Protein AF-A0A1J1J7B5-F1 (afdb_monomer_lite)

Radius of gyration: 29.27 Å; chains: 1; bounding box: 79×54×88 Å

Secondary structure (DSSP, 8-state):
---HHHHHHHHHHHHHHHHH-HHHHHHHHHHHHHHHHSTTHHHHS-SPPGGGB-TTS-B-HHHHHHHHHTSPPHHHHHHHHTT--GGGS-HHHHHHHHHHHT-TTEEEEEE-GGGHHHHHHHTT--HHHHTTSPPPSEEEEEEE-SSTHHHHHHHHHTTS-EEEEEEEE-HHHHHHHHHH-B-GGG----TTSSSEEEESSHHHHHTTS--EE--TT-TT-SEEEEEEEEEEE--TTT-EEETTEEEES-EEEEEEEEE----SS---EEEEEE--SB---SSSEEEEEEEEPPSSSEEEEEEEEEE--TTT-SEEEEEEESSBS-SSSSEE--SS----TTS-B--SB-TTS-EEEEEEEETT--PEEPPTTEEEEEETTSS--EEEEEEEESSPPPTT--B--EEEEEEESSPPSEEEEEEEEEE--EE-TTSEEEEEEEEE--SS--BEEEEEEEE--TTEEEEEEEEEEE-TTSPEEEEEEEEE-TTS--S-EE-S----B-TT-EEEEEEEEE---SS-EEBSSSTTSB--EEEEEEEEESSPPPS--EEEE--TTT--TTT-STT---S--HHHHH--

Foldseek 3Di:
DPDPVVLVVLLLVLLVLCVVAVQQLQLLLFLQLLCLPDPCVVVQNPPDPPVQQDPVRDGNSVVVNVLSVQQAFSVVSNVVSVPDDPVPRDPSNSVVSSCSSVPQFKTKHWDDQVCVVVVLVQLVDDPVVVVVAAGAPTKIFIDGDCDDPVVVVVVVCVPFDKGKFKAWAESNNVSRCSVPNDAQVVQQDDPVGGFGKTFSGVVVNQVRFAWDATPCSGPLHGTWTKMFIKMDTPDPVAWDDDDGMIGGHGIGTRIMGIHDDDDPDFPKDKDDDWDPQAFFAFFFFKKKAKDFDAQPAKKWFFKKFWDDACVFFQKKWKKQWLAAQDPDRMAGQPFADDDPVPGDHGHRYHPPTDIATDWMDHHCDGMDGHPPLETAMAHHPDSRGMMMMMTTGRGGDDPPHTTTTDIITIMGRDDGQKYKAKAKEWEWEKDAAQDKFKFKFKDFDADQFKKWWFKKFWAKADFFQKKWKWKWDADPVRATDTDTQDMDGNPPTGTIDTTPDRDIDGGGIMMMMITTGGHNDNHMATDDRHSSHMITIMMTMIITGNDDPDPNRYTYDHTPPVDDQPPDVVVNHPPDPVVVNRHD

Organism: NCBI:txid568069

Sequence (584 aa):
MINKQNIRSMLENIVEIVNKDPIGADVKVALFISAAISFKNNSLLHPFPKEYINADKIKDFQRLVFDLEKIPNFEELITLSMGGNASLLPYPSIDLLYHILSWPKYNLESIKKPEFDKILCLSQINTNIRQKIPKPNHIFKVKYSESGAELKFISKKVGMETSYAFHGTRFFNIYSILNHGLQQHLNKIGLFGEGLYLAKEPDVSLLFSPSVLSWDKSLIGGLVSSIALCEYINDPSHVKVRKGHLKMQVVYITYVALLIHLTAGSETKTFQLTMPNVRPYRPELYLCTPVKVDYTRNYYMTAFQPNATMKTAHHMLLYGCGEVGSSKPVWNCGEMSQENPEEESGSPCEAGSHSQIIYAWARDAPKLNLPDGVGFKIGKSSPIKYLVLQVHYMHKFEEGRTDDSGIFIHYTSEPLRKLAGVLLLGTSGVIPPMKKEYMETACEITENKTIYPFAYRTHTHSLGKVVSGYRVRKDEEGIDHWTLLGKRDPLTPQMFYPTLSNDAITQGDKVAARCTMVSERKRITKIGATNEDEMCNFYLMYYVEDDEPMDIKYCYTAGPPYYSWKTSSDPHLNHIPDDEASQL

Structure (mmCIF, N/CA/C/O backbone):
data_AF-A0A1J1J7B5-F1
#
_entry.id   AF-A0A1J1J7B5-F1
#
loop_
_atom_site.group_PDB
_atom_site.id
_atom_site.type_symbol
_atom_site.label_atom_id
_atom_site.label_alt_id
_atom_site.label_comp_id
_atom_site.label_asym_id
_atom_site.label_entity_id
_atom_site.label_seq_id
_atom_site.pdbx_PDB_ins_code
_atom_site.Cartn_x
_atom_site.Cartn_y
_atom_site.Cartn_z
_atom_site.occupancy
_atom_site.B_iso_or_equiv
_atom_site.auth_seq_id
_atom_site.auth_comp_id
_atom_site.auth_asym_id
_atom_site.auth_atom_id
_atom_site.pdbx_PDB_model_num
ATOM 1 N N . MET A 1 1 ? -0.153 9.587 50.222 1.00 46.25 1 MET A N 1
ATOM 2 C CA . MET A 1 1 ? -0.047 8.146 50.544 1.00 46.25 1 MET A CA 1
ATOM 3 C C . MET A 1 1 ? -1.315 7.468 50.062 1.00 46.25 1 MET A C 1
ATOM 5 O O . MET A 1 1 ? -2.384 7.841 50.522 1.00 46.25 1 MET A O 1
ATOM 9 N N . ILE A 1 2 ? -1.219 6.550 49.101 1.00 57.97 2 ILE A N 1
ATOM 10 C CA . ILE A 1 2 ? -2.382 5.783 48.634 1.00 57.97 2 ILE A CA 1
ATOM 11 C C . ILE A 1 2 ? -2.718 4.747 49.715 1.00 57.97 2 ILE A C 1
ATOM 13 O O . ILE A 1 2 ? -1.839 4.004 50.154 1.00 57.97 2 ILE A O 1
ATOM 17 N N . ASN A 1 3 ? -3.966 4.728 50.186 1.00 71.38 3 ASN A N 1
ATOM 18 C CA . ASN A 1 3 ? -4.408 3.809 51.232 1.00 71.38 3 ASN A CA 1
ATOM 19 C C . ASN A 1 3 ? -4.466 2.374 50.673 1.00 71.38 3 ASN A C 1
ATOM 21 O O . ASN A 1 3 ? -5.302 2.080 49.820 1.00 71.38 3 ASN A O 1
ATOM 25 N N . LYS A 1 4 ? -3.605 1.472 51.164 1.00 67.50 4 LYS A N 1
ATOM 26 C CA . LYS A 1 4 ? -3.560 0.055 50.745 1.00 67.50 4 LYS A CA 1
ATOM 27 C C . LYS A 1 4 ? -4.915 -0.652 50.877 1.00 67.50 4 LYS A C 1
ATOM 29 O O . LYS A 1 4 ? -5.223 -1.530 50.077 1.00 67.50 4 LYS A O 1
ATOM 34 N N . GLN A 1 5 ? -5.733 -0.249 51.849 1.00 68.94 5 GLN A N 1
ATOM 35 C CA . GLN A 1 5 ? -7.068 -0.807 52.059 1.00 68.94 5 GLN A CA 1
ATOM 36 C C . GLN A 1 5 ? -8.046 -0.420 50.937 1.00 68.94 5 GLN A C 1
ATOM 38 O O . GLN A 1 5 ? -8.903 -1.220 50.577 1.00 68.94 5 GLN A O 1
ATOM 43 N N . ASN A 1 6 ? -7.870 0.760 50.328 1.00 79.44 6 ASN A N 1
ATOM 44 C CA . ASN A 1 6 ? -8.675 1.204 49.188 1.00 79.44 6 ASN A CA 1
ATOM 45 C C . ASN A 1 6 ? -8.355 0.394 47.920 1.00 79.44 6 ASN A C 1
ATOM 47 O O . ASN A 1 6 ? -9.261 -0.091 47.254 1.00 79.44 6 ASN A O 1
ATOM 51 N N . ILE A 1 7 ? -7.064 0.166 47.639 1.00 80.56 7 ILE A N 1
ATOM 52 C CA . ILE A 1 7 ? -6.617 -0.630 46.478 1.00 80.56 7 ILE A CA 1
ATOM 53 C C . ILE A 1 7 ? -7.198 -2.046 46.533 1.00 80.56 7 ILE A C 1
ATOM 55 O O . ILE A 1 7 ? -7.690 -2.557 45.531 1.00 80.56 7 ILE A O 1
ATOM 59 N N . ARG A 1 8 ? -7.161 -2.673 47.715 1.00 81.31 8 ARG A N 1
ATOM 60 C CA . ARG A 1 8 ? -7.698 -4.022 47.912 1.00 81.31 8 ARG A CA 1
ATOM 61 C C . ARG A 1 8 ? -9.196 -4.093 47.606 1.00 81.31 8 ARG A C 1
ATOM 63 O O . ARG A 1 8 ? -9.604 -4.976 46.865 1.00 81.31 8 ARG A O 1
ATOM 70 N N . SER A 1 9 ? -9.977 -3.141 48.114 1.00 85.88 9 SER A N 1
ATOM 71 C CA . SER A 1 9 ? -11.421 -3.056 47.851 1.00 85.88 9 SER A CA 1
ATOM 72 C C . SER A 1 9 ? -11.734 -2.897 46.354 1.00 85.88 9 SER A C 1
ATOM 74 O O . SER A 1 9 ? -12.607 -3.575 45.816 1.00 85.88 9 SER A O 1
ATOM 76 N N . MET A 1 10 ? -10.972 -2.055 45.644 1.00 88.12 10 MET A N 1
ATOM 77 C CA . MET A 1 10 ? -11.137 -1.865 44.195 1.00 88.12 10 MET A CA 1
ATOM 78 C C . MET A 1 10 ? -10.837 -3.144 43.409 1.00 88.12 10 MET A C 1
ATOM 80 O O . MET A 1 10 ? -11.584 -3.490 42.497 1.00 88.12 10 MET A O 1
ATOM 84 N N . LEU A 1 11 ? -9.769 -3.859 43.774 1.00 85.50 11 LEU A N 1
ATOM 85 C CA . LEU A 1 11 ? -9.421 -5.141 43.162 1.00 85.50 11 LEU A CA 1
ATOM 86 C C . LEU A 1 11 ? -10.491 -6.205 43.420 1.00 85.50 11 LEU A C 1
ATOM 88 O O . LEU A 1 11 ? -10.881 -6.892 42.483 1.00 85.50 11 LEU A O 1
ATOM 92 N N . GLU A 1 12 ? -10.996 -6.317 44.652 1.00 86.12 12 GLU A N 1
ATOM 93 C CA . GLU A 1 12 ? -12.073 -7.256 45.004 1.00 86.12 12 GLU A CA 1
ATOM 94 C C . GLU A 1 12 ? -13.327 -7.011 44.144 1.00 86.12 12 GLU A C 1
ATOM 96 O O . GLU A 1 12 ? -13.901 -7.958 43.608 1.00 86.12 12 GLU A O 1
ATOM 101 N N . ASN A 1 13 ? -13.686 -5.745 43.906 1.00 89.50 13 ASN A N 1
ATOM 102 C CA . ASN A 1 13 ? -14.805 -5.380 43.034 1.00 89.50 13 ASN A CA 1
ATOM 103 C C . ASN A 1 13 ? -14.540 -5.703 41.549 1.00 89.50 13 ASN A C 1
ATOM 105 O O . ASN A 1 13 ? -15.386 -6.306 40.889 1.00 89.50 13 ASN A O 1
ATOM 109 N N . ILE A 1 14 ? -13.353 -5.366 41.022 1.00 90.25 14 ILE A N 1
ATOM 110 C CA . ILE A 1 14 ? -12.959 -5.726 39.646 1.00 90.25 14 ILE A CA 1
ATOM 111 C C . ILE A 1 14 ? -13.088 -7.241 39.447 1.00 90.25 14 ILE A C 1
ATOM 113 O O . ILE A 1 14 ? -13.687 -7.685 38.470 1.00 90.25 14 ILE A O 1
ATOM 117 N N . VAL A 1 15 ? -12.564 -8.025 40.390 1.00 87.56 15 VAL A N 1
ATOM 118 C CA . VAL A 1 15 ? -12.618 -9.492 40.380 1.00 87.56 15 VAL A CA 1
ATOM 119 C C . VAL A 1 15 ? -14.058 -10.000 40.393 1.00 87.56 15 VAL A C 1
ATOM 121 O O . VAL A 1 15 ? -14.389 -10.893 39.614 1.00 87.56 15 VAL A O 1
ATOM 124 N N . GLU A 1 16 ? -14.933 -9.419 41.215 1.00 90.00 16 GLU A N 1
ATOM 125 C CA . GLU A 1 16 ? -16.356 -9.772 41.251 1.00 90.00 16 GLU A CA 1
ATOM 126 C C . GLU A 1 16 ? -17.047 -9.516 39.899 1.00 90.00 16 GLU A C 1
ATOM 128 O O . GLU A 1 16 ? -17.748 -10.394 39.386 1.00 90.00 16 GLU A O 1
ATOM 133 N N . ILE A 1 17 ? -16.815 -8.348 39.286 1.00 91.19 17 ILE A N 1
ATOM 134 C CA . ILE A 1 17 ? -17.392 -7.988 37.982 1.00 91.19 17 ILE A CA 1
ATOM 135 C C . ILE A 1 17 ? -16.885 -8.930 36.882 1.00 91.19 17 ILE A C 1
ATOM 137 O O . ILE A 1 17 ? -17.691 -9.452 36.107 1.00 91.19 17 ILE A O 1
ATOM 141 N N . VAL A 1 18 ? -15.569 -9.165 36.824 1.00 90.88 18 VAL A N 1
ATOM 142 C CA . VAL A 1 18 ? -14.936 -10.037 35.821 1.00 90.88 18 VAL A CA 1
ATOM 143 C C . VAL A 1 18 ? -15.425 -11.477 35.967 1.00 90.88 18 VAL A C 1
ATOM 145 O O . VAL A 1 18 ? -15.778 -12.091 34.967 1.00 90.88 18 VAL A O 1
ATOM 148 N N . ASN A 1 19 ? -15.526 -12.010 37.188 1.00 89.44 19 ASN A N 1
ATOM 149 C CA . ASN A 1 19 ? -15.993 -13.382 37.417 1.00 89.44 19 ASN A CA 1
ATOM 150 C C . ASN A 1 19 ? -17.473 -13.578 37.060 1.00 89.44 19 ASN A C 1
ATOM 152 O O . ASN A 1 19 ? -17.871 -14.671 36.657 1.00 89.44 19 ASN A O 1
ATOM 156 N N . LYS A 1 20 ? -18.297 -12.536 37.209 1.00 91.75 20 LYS A N 1
ATOM 157 C CA . LYS A 1 20 ? -19.734 -12.605 36.923 1.00 91.75 20 LYS A CA 1
ATOM 158 C C . LYS A 1 20 ? -20.036 -12.699 35.428 1.00 91.75 20 LYS A C 1
ATOM 160 O O . LYS A 1 20 ? -20.909 -13.470 35.035 1.00 91.75 20 LYS A O 1
ATOM 165 N N . ASP A 1 21 ? -19.362 -11.894 34.613 1.00 91.75 21 ASP A N 1
ATOM 166 C CA . ASP A 1 21 ? -19.518 -11.880 33.157 1.00 91.75 21 ASP A CA 1
ATOM 167 C C . ASP A 1 21 ? -18.220 -11.388 32.494 1.00 91.75 21 ASP A C 1
ATOM 169 O O . ASP A 1 21 ? -18.089 -10.193 32.207 1.00 91.75 21 ASP A O 1
ATOM 173 N N . PRO A 1 22 ? -17.252 -12.291 32.240 1.00 91.31 22 PRO A N 1
ATOM 174 C CA . PRO A 1 22 ? -15.940 -11.902 31.729 1.00 91.31 22 PRO A CA 1
ATOM 175 C C . PRO A 1 22 ? -16.025 -11.160 30.394 1.00 91.31 22 PRO A C 1
ATOM 177 O O . PRO A 1 22 ? -15.355 -10.155 30.189 1.00 91.31 22 PRO A O 1
ATOM 180 N N . ILE A 1 23 ? -16.902 -11.618 29.498 1.00 89.44 23 ILE A N 1
ATOM 181 C CA . ILE A 1 23 ? -17.072 -11.042 28.160 1.00 89.44 23 ILE A CA 1
ATOM 182 C C . ILE A 1 23 ? -17.794 -9.688 28.232 1.00 89.44 23 ILE A C 1
ATOM 184 O O . ILE A 1 23 ? -17.450 -8.763 27.497 1.00 89.44 23 ILE A O 1
ATOM 188 N N . GLY A 1 24 ? -18.778 -9.542 29.127 1.00 91.19 24 GLY A N 1
ATOM 189 C CA . GLY A 1 24 ? -19.437 -8.261 29.402 1.00 91.19 24 GLY A CA 1
ATOM 190 C C . GLY A 1 24 ? -18.490 -7.220 30.008 1.00 91.19 24 GLY A C 1
ATOM 191 O O . GLY A 1 24 ? -18.525 -6.048 29.629 1.00 91.19 24 GLY A O 1
ATOM 192 N N . ALA A 1 25 ? -17.609 -7.646 30.914 1.00 93.56 25 ALA A N 1
ATOM 193 C CA . ALA A 1 25 ? -16.575 -6.800 31.499 1.00 93.56 25 ALA A CA 1
ATOM 194 C C . ALA A 1 25 ? -15.527 -6.378 30.450 1.00 93.56 25 ALA A C 1
ATOM 196 O O . ALA A 1 25 ? -15.215 -5.191 30.338 1.00 93.56 25 ALA A O 1
ATOM 197 N N . ASP A 1 26 ? -15.063 -7.321 29.628 1.00 93.25 26 ASP A N 1
ATOM 198 C CA . ASP A 1 26 ? -14.103 -7.093 28.544 1.00 93.25 26 ASP A CA 1
ATOM 199 C C . ASP A 1 26 ? -14.587 -6.038 27.543 1.00 93.25 26 ASP A C 1
ATOM 201 O O . ASP A 1 26 ? -13.895 -5.046 27.304 1.00 93.25 26 ASP A O 1
ATOM 205 N N . VAL A 1 27 ? -15.820 -6.163 27.033 1.00 92.12 27 VAL A N 1
ATOM 206 C CA . VAL A 1 27 ? -16.344 -5.193 26.058 1.00 92.12 27 VAL A CA 1
ATOM 207 C C . VAL A 1 27 ? -16.477 -3.782 26.645 1.00 92.12 27 VAL A C 1
ATOM 209 O O . VAL A 1 27 ? -16.294 -2.808 25.916 1.00 92.12 27 VAL A O 1
ATOM 212 N N . LYS A 1 28 ? -16.746 -3.625 27.953 1.00 93.25 28 LYS A N 1
ATOM 213 C CA . LYS A 1 28 ? -16.780 -2.293 28.593 1.00 93.25 28 LYS A CA 1
ATOM 214 C C . LYS A 1 28 ? -15.402 -1.634 28.541 1.00 93.25 28 LYS A C 1
ATOM 216 O O . LYS A 1 28 ? -15.308 -0.456 28.192 1.00 93.25 28 LYS A O 1
ATOM 221 N N . VAL A 1 29 ? -14.349 -2.397 28.836 1.00 93.75 29 VAL A N 1
ATOM 222 C CA . VAL A 1 29 ? -12.961 -1.921 28.762 1.00 93.75 29 VAL A CA 1
ATOM 223 C C . VAL A 1 29 ? -12.575 -1.615 27.317 1.00 93.75 29 VAL A C 1
ATOM 225 O O . VAL A 1 29 ? -12.101 -0.513 27.028 1.00 93.75 29 VAL A O 1
ATOM 228 N N . ALA A 1 30 ? -12.877 -2.523 26.389 1.00 92.50 30 ALA A N 1
ATOM 229 C CA . ALA A 1 30 ? -12.589 -2.354 24.970 1.00 92.50 30 ALA A CA 1
ATOM 230 C C . ALA A 1 30 ? -13.264 -1.109 24.373 1.00 92.50 30 ALA A C 1
ATOM 232 O O . ALA A 1 30 ? -12.625 -0.354 23.638 1.00 92.50 30 ALA A O 1
ATOM 233 N N . LEU A 1 31 ? -14.531 -0.850 24.711 1.00 92.81 31 LEU A N 1
ATOM 234 C CA . LEU A 1 31 ? -15.272 0.331 24.260 1.00 92.81 31 LEU A CA 1
ATOM 235 C C . LEU A 1 31 ? -14.647 1.633 24.762 1.00 92.81 31 LEU A C 1
ATOM 237 O O . LEU A 1 31 ? -14.505 2.584 23.989 1.00 92.81 31 LEU A O 1
ATOM 241 N N . PHE A 1 32 ? -14.268 1.675 26.041 1.00 94.69 32 PHE A N 1
ATOM 242 C CA . PHE A 1 32 ? -13.625 2.842 26.634 1.00 94.69 32 PHE A CA 1
ATOM 243 C C . PHE A 1 32 ? -12.272 3.126 25.970 1.00 94.69 32 PHE A C 1
ATOM 245 O O . PHE A 1 32 ? -12.032 4.243 25.508 1.00 94.69 32 PHE A O 1
ATOM 252 N N . ILE A 1 33 ? -11.413 2.107 25.864 1.00 93.19 33 ILE A N 1
ATOM 253 C CA . ILE A 1 33 ? -10.084 2.233 25.252 1.00 93.19 33 ILE A CA 1
ATOM 254 C C . ILE A 1 33 ? -10.210 2.649 23.788 1.00 93.19 33 ILE A C 1
ATOM 256 O O . ILE A 1 33 ? -9.566 3.609 23.372 1.00 93.19 33 ILE A O 1
ATOM 260 N N . SER A 1 34 ? -11.102 2.006 23.030 1.00 90.38 34 SER A N 1
ATOM 261 C CA . SER A 1 34 ? -11.337 2.331 21.618 1.00 90.38 34 SER A CA 1
ATOM 262 C C . SER A 1 34 ? -11.791 3.779 21.435 1.00 90.38 34 SER A C 1
ATOM 264 O O . SER A 1 34 ? -11.348 4.455 20.507 1.00 90.38 34 SER A O 1
ATOM 266 N N . ALA A 1 35 ? -12.641 4.297 22.327 1.00 91.75 35 ALA A N 1
ATOM 267 C CA . ALA A 1 35 ? -13.015 5.707 22.313 1.00 91.75 35 ALA A CA 1
ATOM 268 C C . ALA A 1 35 ? -11.820 6.622 22.632 1.00 91.75 35 ALA A C 1
ATOM 270 O O . ALA A 1 35 ? -11.653 7.637 21.953 1.00 91.75 35 ALA A O 1
ATOM 271 N N . ALA A 1 36 ? -10.975 6.257 23.602 1.00 91.50 36 ALA A N 1
ATOM 272 C CA . ALA A 1 36 ? -9.828 7.049 24.050 1.00 91.50 36 ALA A CA 1
ATOM 273 C C . ALA A 1 36 ? -8.713 7.174 22.997 1.00 91.50 36 ALA A C 1
ATOM 275 O O . ALA A 1 36 ? -8.149 8.259 22.834 1.00 91.50 36 ALA A O 1
ATOM 276 N N . ILE A 1 37 ? -8.433 6.099 22.256 1.00 87.50 37 ILE A N 1
ATOM 277 C CA . ILE A 1 37 ? -7.386 6.069 21.218 1.00 87.50 37 ILE A CA 1
ATOM 278 C C . ILE A 1 37 ? -7.889 6.497 19.832 1.00 87.50 37 ILE A C 1
ATOM 280 O O . ILE A 1 37 ? -7.098 6.666 18.907 1.00 87.50 37 ILE A O 1
ATOM 284 N N . SER A 1 38 ? -9.203 6.668 19.651 1.00 84.88 38 SER A N 1
ATOM 285 C CA . SER A 1 38 ? -9.756 7.076 18.357 1.00 84.88 38 SER A CA 1
ATOM 286 C C . SER A 1 38 ? -9.346 8.503 17.971 1.00 84.88 38 SER A C 1
ATOM 288 O O . SER A 1 38 ? -9.242 9.392 18.813 1.00 84.88 38 SER A O 1
ATOM 290 N N . PHE A 1 39 ? -9.268 8.787 16.669 1.00 80.69 39 PHE A N 1
ATOM 291 C CA . PHE A 1 39 ? -9.087 10.154 16.150 1.00 80.69 39 PHE A CA 1
ATOM 292 C C . PHE A 1 39 ? -10.224 11.125 16.542 1.00 80.69 39 PHE A C 1
ATOM 294 O O . PHE A 1 39 ? -10.112 12.333 16.355 1.00 80.69 39 PHE A O 1
ATOM 301 N N . LYS A 1 40 ? -11.341 10.599 17.069 1.00 81.12 40 LYS A N 1
ATOM 302 C CA . LYS A 1 40 ? -12.491 11.360 17.578 1.00 81.12 40 LYS A CA 1
ATOM 303 C C . LYS A 1 40 ? -12.549 11.401 19.107 1.00 81.12 40 LYS A C 1
ATOM 305 O O . LYS A 1 40 ? -13.579 11.812 19.650 1.00 81.12 40 LYS A O 1
ATOM 310 N N . ASN A 1 41 ? -11.488 10.993 19.802 1.00 85.56 41 ASN A N 1
ATOM 311 C CA . ASN A 1 41 ? -11.455 10.820 21.255 1.00 85.56 41 ASN A CA 1
ATOM 312 C C . ASN A 1 41 ? -12.003 12.016 22.040 1.00 85.56 41 ASN A C 1
ATOM 314 O O . ASN A 1 41 ? -12.791 11.831 22.966 1.00 85.56 41 ASN A O 1
ATOM 318 N N . ASN A 1 42 ? -11.707 13.243 21.613 1.00 84.56 42 ASN A N 1
ATOM 319 C CA . ASN A 1 42 ? -12.186 14.443 22.281 1.00 84.56 42 ASN A CA 1
ATOM 320 C C . ASN A 1 42 ? -13.715 14.570 22.257 1.00 84.56 42 ASN A C 1
ATOM 322 O O . ASN A 1 42 ? -14.289 15.059 23.220 1.00 84.56 42 ASN A O 1
ATOM 326 N N . SER A 1 43 ? -14.366 14.099 21.191 1.00 83.56 43 SER A N 1
ATOM 327 C CA . SER A 1 43 ? -15.828 14.115 21.035 1.00 83.56 43 SER A CA 1
ATOM 328 C C . SER A 1 43 ? -16.527 12.858 21.561 1.00 83.56 43 SER A C 1
ATOM 330 O O . SER A 1 43 ? -17.717 12.903 21.867 1.00 83.56 43 SER A O 1
ATOM 332 N N . LEU A 1 44 ? -15.810 11.734 21.659 1.00 85.44 44 LEU A N 1
ATOM 333 C CA . LEU A 1 44 ? -16.400 10.435 21.990 1.00 85.44 44 LEU A CA 1
ATOM 334 C C . LEU A 1 44 ? -16.172 10.014 23.433 1.00 85.44 44 LEU A C 1
ATOM 336 O O . LEU A 1 44 ? -17.065 9.402 24.018 1.00 85.44 44 LEU A O 1
ATOM 340 N N . LEU A 1 45 ? -15.014 10.334 24.016 1.00 89.94 45 LEU A N 1
ATOM 341 C CA . LEU A 1 45 ? -14.673 9.933 25.377 1.00 89.94 45 LEU A CA 1
ATOM 342 C C . LEU A 1 45 ? -15.338 10.865 26.393 1.00 89.94 45 LEU A C 1
ATOM 344 O O . LEU A 1 45 ? -14.701 11.667 27.076 1.00 89.94 45 LEU A O 1
ATOM 348 N N . HIS A 1 46 ? -16.662 10.772 26.437 1.00 83.38 46 HIS A N 1
ATOM 349 C CA . HIS A 1 46 ? -17.517 11.471 27.370 1.00 83.38 46 HIS A CA 1
ATOM 350 C C . HIS A 1 46 ? -18.380 10.455 28.140 1.00 83.38 46 HIS A C 1
ATOM 352 O O . HIS A 1 46 ? -19.097 9.673 27.511 1.00 83.38 46 HIS A O 1
ATOM 358 N N . PRO A 1 47 ? -18.357 10.481 29.483 1.00 86.62 47 PRO A N 1
ATOM 359 C CA . PRO A 1 47 ? -17.525 11.355 30.310 1.00 86.62 47 PRO A CA 1
ATOM 360 C C . PRO A 1 47 ? -16.037 10.996 30.223 1.00 86.62 47 PRO A C 1
ATOM 362 O O . PRO A 1 47 ? -15.674 9.856 29.936 1.00 86.62 47 PRO A O 1
ATOM 365 N N . PHE A 1 48 ? -15.209 12.017 30.439 1.00 89.44 48 PHE A N 1
ATOM 366 C CA . PHE A 1 48 ? -13.756 11.911 30.471 1.00 89.44 48 PHE A CA 1
ATOM 367 C C . PHE A 1 48 ? -13.302 11.754 31.936 1.00 89.44 48 PHE A C 1
ATOM 369 O O . PHE A 1 48 ? -13.838 12.482 32.782 1.00 89.44 48 PHE A O 1
ATOM 376 N N . PRO A 1 49 ? -12.357 10.849 32.253 1.00 91.06 49 PRO A N 1
ATOM 377 C CA . PRO A 1 49 ? -11.837 10.678 33.612 1.00 91.06 49 PRO A CA 1
ATOM 378 C C . PRO A 1 49 ? -11.305 11.992 34.196 1.00 91.06 49 PRO A C 1
ATOM 380 O O . PRO A 1 49 ? -10.473 12.663 33.581 1.00 91.06 49 PRO A O 1
ATOM 383 N N . LYS A 1 50 ? -11.791 12.390 35.376 1.00 90.00 50 LYS A N 1
ATOM 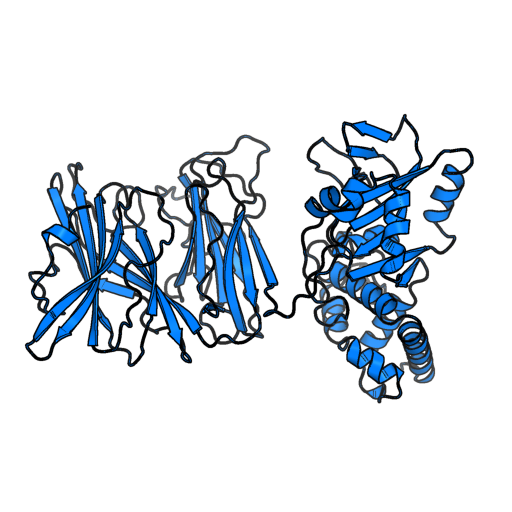384 C CA . LYS A 1 50 ? -11.491 13.713 35.959 1.00 90.00 50 LYS A CA 1
ATOM 385 C C . LYS A 1 50 ? -10.027 13.844 36.366 1.00 90.00 50 LYS A C 1
ATOM 387 O O . LYS A 1 50 ? -9.471 14.932 36.319 1.00 90.00 50 LYS A O 1
ATOM 392 N N . GLU A 1 51 ? -9.406 12.727 36.714 1.00 88.69 51 GLU A N 1
ATOM 393 C CA . GLU A 1 51 ? -8.016 12.577 37.140 1.00 88.69 51 GLU A CA 1
ATOM 394 C C . GLU A 1 51 ? -7.025 12.896 36.011 1.00 88.69 51 GLU A C 1
ATOM 396 O O . GLU A 1 51 ? -5.835 13.098 36.259 1.00 88.69 51 GLU A O 1
ATOM 401 N N . TYR A 1 52 ? -7.517 12.938 34.772 1.00 91.44 52 TYR A N 1
ATOM 402 C CA . TYR A 1 52 ? -6.767 13.254 33.561 1.00 91.44 52 TYR A CA 1
ATOM 403 C C . TYR A 1 52 ? -7.114 14.653 33.033 1.00 91.44 52 TYR A C 1
ATOM 405 O O . TYR A 1 52 ? -6.775 14.999 31.906 1.00 91.44 52 TYR A O 1
ATOM 413 N N . ILE A 1 53 ? -7.806 15.467 33.831 1.00 92.00 53 ILE A N 1
ATOM 414 C CA . ILE A 1 53 ? -8.075 16.873 33.539 1.00 92.00 53 ILE A CA 1
ATOM 415 C C . ILE A 1 53 ? -7.127 17.710 34.396 1.00 92.00 53 ILE A C 1
ATOM 417 O O . ILE A 1 53 ? -7.121 17.591 35.621 1.00 92.00 53 ILE A O 1
ATOM 421 N N . ASN A 1 54 ? -6.311 18.549 33.760 1.00 88.56 54 ASN A N 1
ATOM 422 C CA . ASN A 1 54 ? -5.388 19.423 34.481 1.00 88.56 54 ASN A CA 1
ATOM 423 C C . ASN A 1 54 ? -6.122 20.619 35.132 1.00 88.56 54 ASN A C 1
ATOM 425 O O . ASN A 1 54 ? -7.325 20.819 34.938 1.00 88.56 54 ASN A O 1
ATOM 429 N N . ALA A 1 55 ? -5.398 21.434 35.907 1.00 88.44 55 ALA A N 1
ATOM 430 C CA . ALA A 1 55 ? -5.963 22.598 36.603 1.00 88.44 55 ALA A CA 1
ATOM 431 C C . ALA A 1 55 ? -6.662 23.599 35.656 1.00 88.44 55 ALA A C 1
ATOM 433 O O . ALA A 1 55 ? -7.662 24.209 36.035 1.00 88.44 55 ALA A O 1
ATOM 434 N N . ASP A 1 56 ? -6.202 23.687 34.405 1.00 90.56 56 ASP A N 1
ATOM 435 C CA . ASP A 1 56 ? -6.743 24.565 33.359 1.00 90.56 56 ASP A CA 1
ATOM 436 C C . ASP A 1 56 ? -7.942 23.957 32.605 1.00 90.56 56 ASP A C 1
ATOM 438 O O . ASP A 1 56 ? -8.400 24.503 31.602 1.00 90.56 56 ASP A O 1
ATOM 442 N N . LYS A 1 57 ? -8.484 22.827 33.082 1.00 88.12 57 LYS A N 1
ATOM 443 C CA . LYS A 1 57 ? -9.589 22.068 32.463 1.00 88.12 57 LYS A CA 1
ATOM 444 C C . LYS A 1 57 ? -9.259 21.460 31.093 1.00 88.12 57 LYS A C 1
ATOM 446 O O . LYS A 1 57 ? -10.170 21.111 30.337 1.00 88.12 57 LYS A O 1
ATOM 451 N N . ILE A 1 58 ? -7.979 21.283 30.778 1.00 89.12 58 ILE A N 1
ATOM 452 C CA . ILE A 1 58 ? -7.511 20.628 29.554 1.00 89.12 58 ILE A CA 1
ATOM 453 C C . ILE A 1 58 ? -7.421 19.118 29.802 1.00 89.12 58 ILE A C 1
ATOM 455 O O . ILE 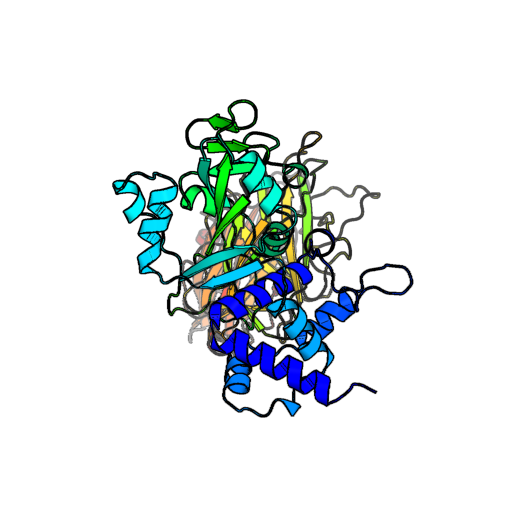A 1 58 ? -6.891 18.666 30.818 1.00 89.12 58 ILE A O 1
ATOM 459 N N . LYS A 1 59 ? -7.965 18.333 28.865 1.00 92.06 59 LYS A N 1
ATOM 460 C CA . LYS A 1 59 ? -7.930 16.865 28.888 1.00 92.06 59 LYS A CA 1
ATOM 461 C C . LYS A 1 59 ? -6.549 16.357 28.460 1.00 92.06 59 LYS A C 1
ATOM 463 O O . LYS A 1 59 ? -6.119 16.625 27.340 1.00 92.06 59 LYS A O 1
ATOM 468 N N . ASP A 1 60 ? -5.902 15.568 29.305 1.00 92.56 60 ASP A N 1
ATOM 469 C CA . ASP A 1 60 ? -4.614 14.932 29.032 1.00 92.56 60 ASP A CA 1
ATOM 470 C C . ASP A 1 60 ? -4.810 13.521 28.453 1.00 92.56 60 ASP A C 1
ATOM 472 O O . ASP A 1 60 ? -4.792 12.505 29.155 1.00 92.56 60 ASP A O 1
ATOM 476 N N . PHE A 1 61 ? -5.044 13.462 27.140 1.00 88.19 61 PHE A N 1
ATOM 477 C CA . PHE A 1 61 ? -5.185 12.193 26.422 1.00 88.19 61 PHE A CA 1
ATOM 478 C C . PHE A 1 61 ? -3.882 11.392 26.379 1.00 88.19 61 PHE A C 1
ATOM 480 O O . PHE A 1 61 ? -3.943 10.167 26.379 1.00 88.19 61 PHE A O 1
ATOM 487 N N . GLN A 1 62 ? -2.720 12.052 26.356 1.00 87.38 62 GLN A N 1
ATOM 488 C CA . GLN A 1 62 ? -1.430 11.364 26.283 1.00 87.38 62 GLN A CA 1
ATOM 489 C C . GLN A 1 62 ? -1.188 10.544 27.548 1.00 87.38 62 GLN A C 1
ATOM 491 O O . GLN A 1 62 ? -0.911 9.348 27.462 1.00 87.38 62 GLN A O 1
ATOM 496 N N . ARG A 1 63 ? -1.380 11.153 28.725 1.00 91.69 63 ARG A N 1
ATOM 497 C CA . ARG A 1 63 ? -1.264 10.446 30.002 1.00 91.69 63 ARG A CA 1
ATOM 498 C C . ARG A 1 63 ? -2.319 9.352 30.146 1.00 91.69 63 ARG A C 1
ATOM 500 O O . ARG A 1 63 ? -2.003 8.274 30.640 1.00 91.69 63 ARG A O 1
ATOM 507 N N . LEU A 1 64 ? -3.551 9.607 29.697 1.00 92.69 64 LEU A N 1
ATOM 508 C CA . LEU A 1 64 ? -4.616 8.603 29.726 1.00 92.69 64 LEU A CA 1
ATOM 509 C C . LEU A 1 64 ? -4.253 7.373 28.893 1.00 92.69 64 LEU A C 1
ATOM 511 O O . LEU A 1 64 ? -4.312 6.259 29.402 1.00 92.69 64 LEU A O 1
ATOM 515 N N . VAL A 1 65 ? -3.856 7.565 27.635 1.00 89.56 65 VAL A N 1
ATOM 516 C CA . VAL A 1 65 ? -3.481 6.460 26.743 1.00 89.56 65 VAL A CA 1
ATOM 517 C C . VAL A 1 65 ? -2.274 5.702 27.301 1.00 89.56 65 VAL A C 1
ATOM 519 O O . VAL A 1 65 ? -2.316 4.477 27.362 1.00 89.56 65 VAL A O 1
ATOM 522 N N . PHE A 1 66 ? -1.268 6.408 27.823 1.00 88.56 66 PHE A N 1
ATOM 523 C CA . PHE A 1 66 ? -0.103 5.790 28.464 1.00 88.56 66 PHE A CA 1
ATOM 524 C C . PHE A 1 66 ? -0.463 4.899 29.668 1.00 88.56 66 PHE A C 1
ATOM 526 O O . PHE A 1 66 ? 0.154 3.856 29.882 1.00 88.56 66 PHE A O 1
ATOM 533 N N . ASP A 1 67 ? -1.455 5.282 30.477 1.00 90.12 67 ASP A N 1
ATOM 534 C CA . ASP A 1 67 ? -1.906 4.461 31.607 1.00 90.12 67 ASP A CA 1
ATOM 535 C C . ASP A 1 67 ? -2.829 3.306 31.176 1.00 90.12 67 ASP A C 1
ATOM 537 O O . ASP A 1 67 ? -2.773 2.230 31.780 1.00 90.12 67 ASP A O 1
ATOM 541 N N . LEU A 1 68 ? -3.623 3.490 30.112 1.00 90.56 68 LEU A N 1
ATOM 542 C CA . LEU A 1 68 ? -4.428 2.426 29.497 1.00 90.56 68 LEU A CA 1
ATOM 543 C C . LEU A 1 68 ? -3.549 1.336 28.865 1.00 90.56 68 LEU A C 1
ATOM 545 O O . LEU A 1 68 ? -3.873 0.157 28.975 1.00 90.56 68 LEU A O 1
ATOM 549 N N . GLU A 1 69 ? -2.412 1.691 28.262 1.00 87.44 69 GLU A N 1
ATOM 550 C CA . GLU A 1 69 ? -1.462 0.727 27.683 1.00 87.44 69 GLU A CA 1
ATOM 551 C C . GLU A 1 69 ? -0.888 -0.249 28.718 1.00 87.44 69 GLU A C 1
ATOM 553 O O . GLU A 1 69 ? -0.552 -1.386 28.378 1.00 87.44 69 GLU A O 1
ATOM 558 N N . LYS A 1 70 ? -0.818 0.159 29.990 1.00 87.44 70 LYS A N 1
ATOM 559 C CA . LYS A 1 70 ? -0.342 -0.676 31.104 1.00 87.44 70 LYS A CA 1
ATOM 560 C C . LYS A 1 70 ? -1.389 -1.663 31.612 1.00 87.44 70 LYS A C 1
ATOM 562 O O . LYS A 1 70 ? -1.054 -2.517 32.430 1.00 87.44 70 LYS A O 1
ATOM 567 N N . ILE A 1 71 ? -2.640 -1.556 31.160 1.00 88.00 71 ILE A N 1
ATOM 568 C CA . ILE A 1 71 ? -3.658 -2.558 31.468 1.00 88.00 71 ILE A CA 1
ATOM 569 C C . ILE A 1 71 ? -3.209 -3.886 30.825 1.00 88.00 71 ILE A C 1
ATOM 571 O O . ILE A 1 71 ? -2.867 -3.903 29.633 1.00 88.00 71 ILE A O 1
ATOM 575 N N . PRO A 1 72 ? -3.135 -4.983 31.598 1.00 84.19 72 PRO A N 1
ATOM 576 C CA . PRO A 1 72 ? -2.748 -6.297 31.088 1.00 84.19 72 PRO A CA 1
ATOM 577 C C . PRO A 1 72 ? -3.781 -6.811 30.085 1.00 84.19 72 PRO A C 1
ATOM 579 O O . PRO A 1 72 ? -4.852 -6.223 29.919 1.00 84.19 72 PRO A O 1
ATOM 582 N N . ASN A 1 73 ? -3.475 -7.918 29.412 1.00 84.25 73 ASN A N 1
ATOM 583 C CA . ASN A 1 73 ? -4.509 -8.559 28.608 1.00 84.25 73 ASN A CA 1
ATOM 584 C C . ASN A 1 73 ? -5.645 -9.098 29.481 1.00 84.25 73 ASN A C 1
ATOM 586 O O . ASN A 1 73 ? -5.500 -9.314 30.686 1.00 84.25 73 ASN A O 1
ATOM 590 N N . PHE A 1 74 ? -6.820 -9.245 28.880 1.00 83.75 74 PHE A N 1
ATOM 591 C CA . PHE A 1 74 ? -8.004 -9.577 29.656 1.00 83.75 74 PHE A CA 1
ATOM 592 C C . PHE A 1 74 ? -7.962 -11.016 30.207 1.00 83.75 74 PHE A C 1
ATOM 594 O O . PHE A 1 74 ? -8.513 -11.279 31.274 1.00 83.75 74 PHE A O 1
ATOM 601 N N . GLU A 1 75 ? -7.243 -11.935 29.555 1.00 82.00 75 GLU A N 1
ATOM 602 C CA . GLU A 1 75 ? -6.980 -13.284 30.088 1.00 82.00 75 GLU A CA 1
ATOM 603 C C . GLU A 1 75 ? -6.138 -13.245 31.376 1.00 82.00 75 GLU A C 1
ATOM 605 O O . GLU A 1 75 ? -6.418 -13.962 32.340 1.00 82.00 75 GLU A O 1
ATOM 610 N N . GLU A 1 76 ? -5.150 -12.353 31.446 1.00 81.88 76 GLU A N 1
ATOM 611 C CA . GLU A 1 76 ? -4.380 -12.085 32.660 1.00 81.88 76 GLU A CA 1
ATOM 612 C C . GLU A 1 76 ? -5.267 -11.485 33.759 1.00 81.88 76 GLU A C 1
ATOM 614 O O . GLU A 1 76 ? -5.132 -11.881 34.916 1.00 81.88 76 GLU A O 1
ATOM 619 N N . LEU A 1 77 ? -6.223 -10.603 33.431 1.00 80.44 77 LEU A N 1
ATOM 620 C CA . LEU A 1 77 ? -7.195 -10.092 34.413 1.00 80.44 77 LEU A CA 1
ATOM 621 C C . LEU A 1 77 ? -8.068 -11.208 35.003 1.00 80.44 77 LEU A C 1
ATOM 623 O O . LEU A 1 77 ? -8.329 -11.204 36.206 1.00 80.44 77 LEU A O 1
ATOM 627 N N . ILE A 1 78 ? -8.470 -12.185 34.188 1.00 78.81 78 ILE A N 1
ATOM 628 C CA . ILE A 1 78 ? -9.189 -13.383 34.651 1.00 78.81 78 ILE A CA 1
ATOM 629 C C . ILE A 1 78 ? -8.277 -14.258 35.522 1.00 78.81 78 ILE A C 1
ATOM 631 O O . ILE A 1 78 ? -8.681 -14.771 36.559 1.00 78.81 78 ILE A O 1
ATOM 635 N N . THR A 1 79 ? -7.008 -14.406 35.156 1.00 78.88 79 THR A N 1
ATOM 636 C CA . THR A 1 79 ? -6.057 -15.182 35.966 1.00 78.88 79 THR A CA 1
ATOM 637 C C . THR A 1 79 ? -5.826 -14.528 37.335 1.00 78.88 79 THR A C 1
ATOM 639 O O . THR A 1 79 ? -5.770 -15.207 38.363 1.00 78.88 79 THR A O 1
ATOM 642 N N . LEU A 1 80 ? -5.761 -13.194 37.381 1.00 72.50 80 LEU A N 1
ATOM 643 C CA . LEU A 1 80 ? -5.712 -12.429 38.627 1.00 72.50 80 LEU A CA 1
ATOM 644 C C . LEU A 1 80 ? -6.983 -12.629 39.466 1.00 72.50 80 LEU A C 1
ATOM 646 O O . LEU A 1 80 ? -6.885 -12.763 40.687 1.00 72.50 80 LEU A O 1
ATOM 650 N N . SER A 1 81 ? -8.155 -12.726 38.831 1.00 65.25 81 SER A N 1
ATOM 651 C CA . SER A 1 81 ? -9.431 -12.979 39.512 1.00 65.25 81 SER A CA 1
ATOM 652 C C . SER A 1 81 ? -9.549 -14.386 40.112 1.00 65.25 81 SER A C 1
ATOM 654 O O . SER A 1 81 ? -10.351 -14.593 41.025 1.00 65.25 81 SER A O 1
ATOM 656 N N . MET A 1 82 ? -8.710 -15.330 39.670 1.00 68.06 82 MET A N 1
ATOM 657 C CA . MET A 1 82 ? -8.637 -16.715 40.158 1.00 68.06 82 MET A CA 1
ATOM 658 C C . MET A 1 82 ? -7.554 -16.958 41.229 1.00 68.06 82 MET A C 1
ATOM 660 O O . MET A 1 82 ? -7.276 -18.106 41.568 1.00 68.06 82 MET A O 1
ATOM 664 N N . GLY A 1 83 ? -6.949 -15.903 41.790 1.00 65.31 83 GLY A N 1
ATOM 665 C CA . GLY A 1 83 ? -5.951 -16.012 42.868 1.00 65.31 83 GLY A CA 1
ATOM 666 C C . GLY A 1 83 ? -4.510 -15.690 42.458 1.00 65.31 83 GLY A C 1
ATOM 667 O O . GLY A 1 83 ? -3.580 -15.981 43.211 1.00 65.31 83 GLY A O 1
ATOM 668 N N . GLY A 1 84 ? -4.308 -15.082 41.283 1.00 62.72 84 GLY A N 1
ATOM 669 C CA . GLY A 1 84 ? -3.011 -14.553 40.858 1.00 62.72 84 GLY A CA 1
ATOM 670 C C . GLY A 1 84 ? -2.516 -13.374 41.714 1.00 62.72 84 GLY A C 1
ATOM 671 O O . GLY A 1 84 ? -3.277 -12.704 42.413 1.00 62.72 84 GLY A O 1
ATOM 672 N N . ASN A 1 85 ? -1.209 -13.094 41.666 1.00 63.09 85 ASN A N 1
ATOM 673 C CA . ASN A 1 85 ? -0.596 -12.037 42.474 1.00 63.09 85 ASN A CA 1
ATOM 674 C C . ASN A 1 85 ? -0.927 -10.629 41.929 1.00 63.09 85 ASN A C 1
ATOM 676 O O . ASN A 1 85 ? -0.197 -10.083 41.103 1.00 63.09 85 ASN A O 1
ATOM 680 N N . ALA A 1 86 ? -1.995 -10.009 42.442 1.00 57.09 86 ALA A N 1
ATOM 681 C CA . ALA A 1 86 ? -2.445 -8.659 42.069 1.00 57.09 86 ALA A CA 1
ATOM 682 C C . ALA A 1 86 ? -1.452 -7.521 42.408 1.00 57.09 86 ALA A C 1
ATOM 684 O O . ALA A 1 86 ? -1.665 -6.375 42.013 1.00 57.09 86 ALA A O 1
ATOM 685 N N . SER A 1 87 ? -0.344 -7.822 43.098 1.00 57.72 87 SER A N 1
ATOM 686 C CA . SER A 1 87 ? 0.702 -6.857 43.479 1.00 57.72 87 SER A CA 1
ATOM 687 C C . SER A 1 87 ? 1.494 -6.277 42.295 1.00 57.72 87 SER A C 1
ATOM 689 O O . SER A 1 87 ? 2.325 -5.396 42.502 1.00 57.72 87 SER A O 1
ATOM 691 N N . LEU A 1 88 ? 1.275 -6.779 41.074 1.00 62.94 88 LEU A N 1
ATOM 692 C CA . LEU A 1 88 ? 2.010 -6.395 39.864 1.00 62.94 88 LEU A CA 1
ATOM 693 C C . LEU A 1 88 ? 1.345 -5.269 39.052 1.00 62.94 88 LEU A C 1
ATOM 695 O O . LEU A 1 88 ? 1.995 -4.701 38.176 1.00 62.94 88 LEU A O 1
ATOM 699 N N . LEU A 1 89 ? 0.082 -4.919 39.327 1.00 72.81 89 LEU A N 1
ATOM 700 C CA . LEU A 1 89 ? -0.614 -3.873 38.572 1.00 72.81 89 LEU A CA 1
ATOM 701 C C . LEU A 1 89 ? -0.313 -2.468 39.118 1.00 72.81 89 LEU A C 1
ATOM 703 O O . LEU A 1 89 ? -0.509 -2.220 40.312 1.00 72.81 89 LEU A O 1
ATOM 707 N N . PRO A 1 90 ? 0.108 -1.509 38.267 1.00 81.81 90 PRO A N 1
ATOM 708 C CA . PRO A 1 90 ? 0.252 -0.119 38.678 1.00 81.81 90 PRO A CA 1
ATOM 709 C C . PRO A 1 90 ? -1.081 0.453 39.175 1.00 81.81 90 PRO A C 1
ATOM 711 O O . PRO A 1 90 ? -2.120 0.259 38.544 1.00 81.81 90 PRO A O 1
ATOM 714 N N . TYR A 1 91 ? -1.049 1.225 40.266 1.00 83.56 91 TYR A N 1
ATOM 715 C CA . TYR A 1 91 ? -2.253 1.849 40.834 1.00 83.56 91 TYR A CA 1
ATOM 716 C C . TYR A 1 91 ? -3.112 2.618 39.808 1.00 83.56 91 TYR A C 1
ATOM 718 O O . TYR A 1 91 ? -4.322 2.403 39.817 1.00 83.56 91 TYR A O 1
ATOM 726 N N . PRO A 1 92 ? -2.551 3.443 38.893 1.00 83.94 92 PRO A N 1
ATOM 727 C CA . PRO A 1 92 ? -3.358 4.135 37.882 1.00 83.94 92 PRO A CA 1
ATOM 728 C C . PRO A 1 92 ? -4.173 3.188 36.993 1.00 83.94 92 PRO A C 1
ATOM 730 O O . PRO A 1 92 ? -5.304 3.495 36.634 1.00 83.94 92 PRO A O 1
ATOM 733 N N . SER A 1 93 ? -3.630 2.010 36.677 1.00 85.31 93 SER A N 1
ATOM 734 C CA . SER A 1 93 ? -4.323 1.002 35.873 1.00 85.31 93 SER A CA 1
ATOM 735 C C . SER A 1 93 ? -5.454 0.338 36.659 1.00 85.31 93 SER A C 1
ATOM 737 O O . SER A 1 93 ? -6.526 0.120 36.103 1.00 85.31 93 SER A O 1
ATOM 739 N N . ILE A 1 94 ? -5.251 0.069 37.956 1.00 87.00 94 ILE A N 1
ATOM 740 C CA . ILE A 1 94 ? -6.305 -0.440 38.854 1.00 87.00 94 ILE A CA 1
ATOM 741 C C . ILE A 1 94 ? -7.440 0.585 38.975 1.00 87.00 94 ILE A C 1
ATOM 743 O O . ILE A 1 94 ? -8.610 0.223 38.888 1.00 87.00 94 ILE A O 1
ATOM 747 N N . ASP A 1 95 ? -7.096 1.862 39.141 1.00 88.31 95 ASP A N 1
ATOM 748 C CA . ASP A 1 95 ? -8.055 2.959 39.272 1.00 88.31 95 ASP A CA 1
ATOM 749 C C . ASP A 1 95 ? -8.895 3.161 38.008 1.00 88.31 95 ASP A C 1
ATOM 751 O O . ASP A 1 95 ? -10.126 3.171 38.078 1.00 88.31 95 ASP A O 1
ATOM 755 N N . LEU A 1 96 ? -8.250 3.188 36.838 1.00 91.25 96 LEU A N 1
ATOM 756 C CA . LEU A 1 96 ? -8.939 3.232 35.549 1.00 91.25 96 LEU A CA 1
ATOM 757 C C . LEU A 1 96 ? -9.848 2.019 35.335 1.00 91.25 96 LEU A C 1
ATOM 759 O O . LEU A 1 96 ? -11.013 2.190 34.977 1.00 91.25 96 LEU A O 1
ATOM 763 N N . LEU A 1 97 ? -9.349 0.801 35.567 1.00 91.50 97 LEU A N 1
ATOM 764 C CA . LEU A 1 97 ? -10.145 -0.421 35.416 1.00 91.50 97 LEU A CA 1
ATOM 765 C C . LEU A 1 97 ? -11.377 -0.403 36.317 1.00 91.50 97 LEU A C 1
ATOM 767 O O . LEU A 1 97 ? -12.486 -0.664 35.847 1.00 91.50 97 LEU A O 1
ATOM 771 N N . TYR A 1 98 ? -11.197 -0.048 37.590 1.00 91.56 98 TYR A N 1
ATOM 772 C CA . TYR A 1 98 ? -12.292 0.069 38.543 1.00 91.56 98 TYR A CA 1
ATOM 773 C C . TYR A 1 98 ? -13.328 1.094 38.069 1.00 91.56 98 TYR A C 1
ATOM 775 O O . TYR A 1 98 ? -14.523 0.798 38.081 1.00 91.56 98 TYR A O 1
ATOM 783 N N . HIS A 1 99 ? -12.885 2.262 37.594 1.00 91.38 99 HIS A N 1
ATOM 784 C CA . HIS A 1 99 ? -13.770 3.313 37.093 1.00 91.38 99 HIS A CA 1
ATOM 785 C C . HIS A 1 99 ? -14.577 2.874 35.863 1.00 91.38 99 HIS A C 1
ATOM 787 O O . HIS A 1 99 ? -15.783 3.117 35.790 1.00 91.38 99 HIS A O 1
ATOM 793 N N . ILE A 1 100 ? -13.927 2.212 34.901 1.00 93.50 100 ILE A N 1
ATOM 794 C CA . ILE A 1 100 ? -14.561 1.749 33.660 1.00 93.50 100 ILE A CA 1
ATOM 795 C C . ILE A 1 100 ? -15.581 0.643 33.951 1.00 93.50 100 ILE A C 1
ATOM 797 O O . ILE A 1 100 ? -16.717 0.685 33.466 1.00 93.50 100 ILE A O 1
ATOM 801 N N . LEU A 1 101 ? -15.196 -0.351 34.753 1.00 92.94 101 LEU A N 1
ATOM 802 C CA . LEU A 1 101 ? -16.041 -1.508 35.048 1.00 92.94 101 LEU A CA 1
ATOM 803 C C . LEU A 1 101 ? -17.219 -1.136 35.953 1.00 92.94 101 LEU A C 1
ATOM 805 O O . LEU A 1 101 ? -18.355 -1.531 35.666 1.00 92.94 101 LEU A O 1
ATOM 809 N N . SER A 1 102 ? -16.977 -0.295 36.961 1.00 91.38 102 SER A N 1
ATOM 810 C CA . SER A 1 102 ? -17.980 0.167 37.934 1.00 91.38 102 SER A CA 1
ATOM 811 C C . SER A 1 102 ? -18.808 1.359 37.444 1.00 91.38 102 SER A C 1
ATOM 813 O O . SER A 1 102 ? -19.503 2.001 38.233 1.00 91.38 102 SER A O 1
ATOM 815 N N . TRP A 1 103 ? -18.744 1.683 36.149 1.00 89.38 103 TRP A N 1
ATOM 816 C CA . TRP A 1 103 ? -19.462 2.818 35.580 1.00 89.38 103 TRP A CA 1
ATOM 817 C C . TRP A 1 103 ? -20.985 2.714 35.835 1.00 89.38 103 TRP A C 1
ATOM 819 O O . TRP A 1 103 ? -21.621 1.776 35.346 1.00 89.38 103 TRP A O 1
ATOM 829 N N . PRO A 1 104 ? -21.614 3.668 36.557 1.00 85.12 104 PRO A N 1
ATOM 830 C CA . PRO A 1 104 ? -22.957 3.482 37.125 1.00 85.12 104 PRO A CA 1
ATOM 831 C C . PRO A 1 104 ? -24.104 3.708 36.130 1.00 85.12 104 PRO A C 1
ATOM 833 O O . PRO A 1 104 ? -25.272 3.474 36.446 1.00 85.12 104 PRO A O 1
ATOM 836 N N . LYS A 1 105 ? -23.813 4.222 34.931 1.00 84.31 105 LYS A N 1
ATOM 837 C CA . LYS A 1 105 ? -24.857 4.601 33.970 1.00 84.31 105 LYS A CA 1
ATOM 838 C C . LYS A 1 105 ? -25.456 3.405 33.241 1.00 84.31 105 LYS A C 1
ATOM 840 O O . LYS A 1 105 ? -26.644 3.407 32.928 1.00 84.31 105 LYS A O 1
ATOM 845 N N . TYR A 1 106 ? -24.631 2.411 32.941 1.00 87.12 106 TYR A N 1
ATOM 846 C CA . TYR A 1 106 ? -25.055 1.224 32.221 1.00 87.12 106 TYR A CA 1
ATOM 847 C C . TYR A 1 106 ? -24.197 0.021 32.593 1.00 87.12 106 TYR A C 1
ATOM 849 O O . TYR A 1 106 ? -23.011 0.139 32.917 1.00 87.12 106 TYR A O 1
ATOM 857 N N . ASN A 1 107 ? -24.789 -1.159 32.453 1.00 87.50 107 ASN A N 1
ATOM 858 C CA . ASN A 1 107 ? -24.057 -2.408 32.399 1.00 87.50 107 ASN A CA 1
ATOM 859 C C . ASN A 1 107 ? -24.287 -3.124 31.066 1.00 87.50 107 ASN A C 1
ATOM 861 O O . ASN A 1 107 ? -25.355 -2.994 30.467 1.00 87.50 107 ASN A O 1
ATOM 865 N N . LEU A 1 108 ? -23.280 -3.872 30.619 1.00 90.06 108 LEU A N 1
ATOM 866 C CA . LEU A 1 108 ? -23.364 -4.743 29.452 1.00 90.06 108 LEU A CA 1
ATOM 867 C C . LEU A 1 108 ? -23.375 -6.184 29.950 1.00 90.06 108 LEU A C 1
ATOM 869 O O . LEU A 1 108 ? -22.483 -6.583 30.689 1.00 90.06 108 LEU A O 1
ATOM 873 N N . GLU A 1 109 ? -24.419 -6.921 29.591 1.00 87.69 109 GLU A N 1
ATOM 874 C CA . GLU A 1 109 ? -24.587 -8.332 29.943 1.00 87.69 109 GLU A CA 1
ATOM 875 C C . GLU A 1 109 ? -24.485 -9.176 28.676 1.00 87.69 109 GLU A C 1
ATOM 877 O O . GLU A 1 109 ? -25.205 -8.923 27.704 1.00 87.69 109 GLU A O 1
ATOM 882 N N . SER A 1 110 ? -23.593 -10.161 28.677 1.00 86.44 110 SER A N 1
ATOM 883 C CA . SER A 1 110 ? -23.435 -11.097 27.576 1.00 86.44 110 SER A CA 1
ATOM 884 C C . SER A 1 110 ? -24.659 -12.009 27.460 1.00 86.44 110 SER A C 1
ATOM 886 O O . SER A 1 110 ? -25.184 -12.555 28.430 1.00 86.44 110 SER A O 1
ATOM 888 N N . ILE A 1 111 ? -25.149 -12.157 26.232 1.00 83.38 111 ILE A N 1
ATOM 889 C CA . ILE A 1 111 ? -26.319 -12.966 25.900 1.00 83.38 111 ILE A CA 1
ATOM 890 C C . ILE A 1 111 ? -25.877 -14.167 25.068 1.00 83.38 111 ILE A C 1
ATOM 892 O O . ILE A 1 111 ? -25.044 -14.063 24.163 1.00 83.38 111 ILE A O 1
ATOM 896 N N . LYS A 1 112 ? -26.459 -15.335 25.355 1.00 78.94 112 LYS A N 1
ATOM 897 C CA . LYS A 1 112 ? -26.141 -16.576 24.643 1.00 78.94 112 LYS A CA 1
ATOM 898 C C . LYS A 1 112 ? -26.627 -16.510 23.189 1.00 78.94 112 LYS A C 1
ATOM 900 O O . LYS A 1 112 ? -27.750 -16.097 22.912 1.00 78.94 112 LYS A O 1
ATOM 905 N N . LYS A 1 113 ? -25.814 -17.025 22.260 1.00 69.31 113 LYS A N 1
ATOM 906 C CA . LYS A 1 113 ? -26.093 -17.054 20.807 1.00 69.31 113 LYS A CA 1
ATOM 907 C C . LYS A 1 113 ? -27.495 -17.564 20.402 1.00 69.31 113 LYS A C 1
ATOM 909 O O . LYS A 1 113 ? -28.060 -16.981 19.479 1.00 69.31 113 LYS A O 1
ATOM 914 N N . PRO A 1 114 ? -28.095 -18.588 21.050 1.00 70.56 114 PRO A N 1
ATOM 915 C CA . PRO A 1 114 ? -29.445 -19.057 20.707 1.00 70.56 114 PRO A CA 1
ATOM 916 C C . PRO A 1 114 ? -30.559 -18.016 20.898 1.00 70.56 114 PRO A C 1
ATOM 918 O O . PRO A 1 114 ? -31.653 -18.187 20.372 1.00 70.56 114 PRO A O 1
ATOM 921 N N . GLU A 1 115 ? -30.312 -16.927 21.630 1.00 75.81 115 GLU A N 1
ATOM 922 C CA . GLU A 1 115 ? -31.296 -15.854 21.808 1.00 75.81 115 GLU A CA 1
ATOM 923 C C . GLU A 1 115 ? -31.315 -14.852 20.646 1.00 75.81 115 GLU A C 1
ATOM 925 O O . GLU A 1 115 ? -32.229 -14.032 20.563 1.00 75.81 115 GLU A O 1
ATOM 930 N N . PHE A 1 116 ? -30.367 -14.939 19.705 1.00 73.31 116 PHE A N 1
ATOM 931 C CA . PHE A 1 116 ? -30.298 -14.036 18.556 1.00 73.31 116 PHE A CA 1
ATOM 932 C C . PHE A 1 116 ? -31.565 -14.066 17.693 1.00 73.31 116 PHE A C 1
ATOM 934 O O . PHE A 1 116 ? -32.051 -13.019 17.272 1.00 73.31 116 PHE A O 1
ATOM 941 N N . ASP A 1 117 ? -32.161 -15.243 17.495 1.00 74.19 117 ASP A N 1
ATOM 942 C CA . ASP A 1 117 ? -33.389 -15.371 16.705 1.00 74.19 117 ASP A CA 1
ATOM 943 C C . ASP A 1 117 ? -34.567 -14.629 17.361 1.00 74.19 117 ASP A C 1
ATOM 945 O O . ASP A 1 117 ? -35.402 -14.052 16.663 1.00 74.19 117 ASP A O 1
ATOM 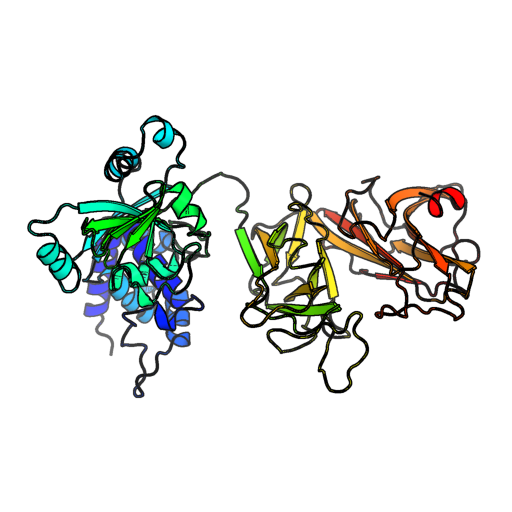949 N N . LYS A 1 118 ? -34.596 -14.552 18.702 1.00 77.81 118 LYS A N 1
ATOM 950 C CA . LYS A 1 118 ? -35.585 -13.753 19.447 1.00 77.81 118 LYS A CA 1
ATOM 951 C C . LYS A 1 118 ? -35.365 -12.255 19.238 1.00 77.81 118 LYS A C 1
ATOM 953 O O . LYS A 1 118 ? -36.335 -11.510 19.147 1.00 77.81 118 LYS A O 1
ATOM 958 N N . ILE A 1 119 ? -34.111 -11.818 19.122 1.00 76.75 119 ILE A N 1
ATOM 959 C CA . ILE A 1 119 ? -33.751 -10.421 18.844 1.00 76.75 119 ILE A CA 1
ATOM 960 C C . ILE A 1 119 ? -34.181 -10.032 17.422 1.00 76.75 119 ILE A C 1
ATOM 962 O O . ILE A 1 119 ? -34.787 -8.980 17.237 1.00 76.75 119 ILE A O 1
ATOM 966 N N . LEU A 1 120 ? -33.964 -10.900 16.427 1.00 74.44 120 LEU A N 1
ATOM 967 C CA . LEU A 1 120 ? -34.428 -10.672 15.050 1.00 74.44 120 LEU A CA 1
ATOM 968 C C . LEU A 1 120 ? -35.963 -10.629 14.930 1.00 74.44 120 LEU A C 1
ATOM 970 O O . LEU A 1 120 ? -36.493 -9.985 14.021 1.00 74.44 120 LEU A O 1
ATOM 974 N N . CYS A 1 121 ? -36.698 -11.282 15.839 1.00 77.81 121 CYS A N 1
ATOM 975 C CA . CYS A 1 121 ? -38.154 -11.140 15.909 1.00 77.81 121 CYS A CA 1
ATOM 976 C C . CYS A 1 121 ? -38.587 -9.709 16.261 1.00 77.81 121 CYS A C 1
ATOM 978 O O . CYS A 1 121 ? -39.631 -9.276 15.774 1.00 77.81 121 CYS A O 1
ATOM 980 N N . LEU A 1 122 ? -37.805 -8.974 17.065 1.00 78.19 122 LEU A N 1
ATOM 981 C CA . LEU A 1 122 ? -38.173 -7.632 17.537 1.00 78.19 122 LEU A CA 1
ATOM 982 C C . LEU A 1 122 ? -38.280 -6.616 16.392 1.00 78.19 122 LEU A C 1
ATOM 984 O O . LEU A 1 122 ? -39.161 -5.761 16.420 1.00 78.19 122 LEU A O 1
ATOM 988 N N . SER A 1 123 ? -37.436 -6.726 15.361 1.00 71.31 123 SER A N 1
ATOM 989 C CA . SER A 1 123 ? -37.484 -5.848 14.182 1.00 71.31 123 SER A CA 1
ATOM 990 C C . SER A 1 123 ? -38.442 -6.332 13.082 1.00 71.31 123 SER A C 1
ATOM 992 O O . SER A 1 123 ? -38.476 -5.756 11.992 1.00 71.31 123 SER A O 1
ATOM 994 N N . GLN A 1 124 ? -39.250 -7.368 13.360 1.00 75.25 124 GLN A N 1
ATOM 995 C CA . GLN A 1 124 ? -40.283 -7.908 12.463 1.00 75.25 124 GLN A CA 1
ATOM 996 C C . GLN A 1 124 ? -39.753 -8.331 11.073 1.00 75.25 124 GLN A C 1
ATOM 998 O O . GLN A 1 124 ? -40.471 -8.257 10.076 1.00 75.25 124 GLN A O 1
ATOM 1003 N N . ILE A 1 125 ? -38.496 -8.787 10.984 1.00 70.00 125 ILE A N 1
ATOM 1004 C CA . ILE A 1 125 ? -37.889 -9.264 9.725 1.00 70.00 125 ILE A CA 1
ATOM 1005 C C . ILE A 1 125 ? -38.612 -10.528 9.237 1.00 70.00 125 ILE A C 1
ATOM 1007 O O . ILE A 1 125 ? -38.979 -11.382 10.049 1.00 70.00 125 ILE A O 1
ATOM 1011 N N . ASN A 1 126 ? -38.767 -10.688 7.920 1.00 68.06 126 ASN A N 1
ATOM 1012 C CA . ASN A 1 126 ? -39.320 -11.897 7.300 1.00 68.06 126 ASN A CA 1
ATOM 1013 C C . ASN A 1 126 ? -38.475 -13.143 7.642 1.00 68.06 126 ASN A C 1
ATOM 1015 O O . ASN A 1 126 ? -37.252 -13.130 7.504 1.00 68.06 126 ASN A O 1
ATOM 1019 N N . THR A 1 127 ? -39.122 -14.239 8.045 1.00 66.06 127 THR A N 1
ATOM 1020 C CA . THR A 1 127 ? -38.487 -15.517 8.415 1.00 66.06 127 THR A CA 1
ATOM 1021 C C . THR A 1 127 ? -37.524 -16.066 7.359 1.00 66.06 127 THR A C 1
ATOM 1023 O O . THR A 1 127 ? -36.475 -16.588 7.728 1.00 66.06 127 THR A O 1
ATOM 1026 N N . ASN A 1 128 ? -37.809 -15.880 6.067 1.00 64.88 128 ASN A N 1
ATOM 1027 C CA . ASN A 1 128 ? -36.939 -16.337 4.974 1.00 64.88 128 ASN A CA 1
ATOM 1028 C C . ASN A 1 128 ? -35.634 -15.528 4.856 1.00 64.88 128 ASN A C 1
ATOM 1030 O O . ASN A 1 128 ? -34.625 -16.043 4.377 1.00 64.88 128 ASN A O 1
ATOM 1034 N N . ILE A 1 129 ? -35.642 -14.264 5.292 1.00 64.38 129 ILE A N 1
ATOM 1035 C CA . ILE A 1 129 ? -34.459 -13.387 5.304 1.00 64.38 129 ILE A CA 1
ATOM 1036 C C . ILE A 1 129 ? -33.608 -13.680 6.546 1.00 64.38 129 ILE A C 1
ATOM 1038 O O . ILE A 1 129 ? -32.384 -13.708 6.456 1.00 64.38 129 ILE A O 1
ATOM 1042 N N . ARG A 1 130 ? -34.239 -14.008 7.687 1.00 65.44 130 ARG A N 1
ATOM 1043 C CA . ARG A 1 130 ? -33.544 -14.300 8.958 1.00 65.44 130 ARG A CA 1
ATOM 1044 C C . ARG A 1 130 ? -32.473 -15.380 8.839 1.00 65.44 130 ARG A C 1
ATOM 1046 O O . ARG A 1 130 ? -31.410 -15.239 9.428 1.00 65.44 130 ARG A O 1
ATOM 1053 N N . GLN A 1 131 ? -32.732 -16.427 8.057 1.00 65.44 131 GLN A N 1
ATOM 1054 C CA . GLN A 1 131 ? -31.789 -17.536 7.878 1.00 65.44 131 GLN A CA 1
ATOM 1055 C C . GLN A 1 131 ? -30.518 -17.148 7.104 1.00 65.44 131 GLN A C 1
ATOM 1057 O O . GLN A 1 131 ? -29.522 -17.859 7.191 1.00 65.44 131 GLN A O 1
ATOM 1062 N N . LYS A 1 132 ? -30.539 -16.033 6.359 1.00 69.19 132 LYS A N 1
ATOM 1063 C CA . LYS A 1 132 ? -29.404 -15.541 5.560 1.00 69.19 132 LYS A CA 1
ATOM 1064 C C . LYS A 1 132 ? -28.563 -14.488 6.287 1.00 69.19 132 LYS A C 1
ATOM 1066 O O . LYS A 1 132 ? -27.499 -14.125 5.797 1.00 69.19 132 LYS A O 1
ATOM 1071 N N . ILE A 1 133 ? -29.032 -13.995 7.434 1.00 66.19 133 ILE A N 1
ATOM 1072 C CA . ILE A 1 133 ? -28.343 -12.964 8.210 1.00 66.19 133 ILE A CA 1
ATOM 1073 C C . ILE A 1 133 ? -27.141 -13.592 8.937 1.00 66.19 133 ILE A C 1
ATOM 1075 O O . ILE A 1 133 ? -27.325 -14.582 9.656 1.00 66.19 133 ILE A O 1
ATOM 1079 N N . PRO A 1 134 ? -25.925 -13.022 8.811 1.00 65.00 134 PRO A N 1
ATOM 1080 C CA . PRO A 1 134 ? -24.764 -13.485 9.564 1.00 65.00 134 PRO A CA 1
ATOM 1081 C C . PRO A 1 134 ? -25.040 -13.454 11.073 1.00 65.00 134 PRO A C 1
ATOM 1083 O O . PRO A 1 134 ? -25.609 -12.490 11.588 1.00 65.00 134 PRO A O 1
ATOM 1086 N N . LYS A 1 135 ? -24.655 -14.513 11.796 1.00 70.81 135 LYS A N 1
ATOM 1087 C CA . LYS A 1 135 ? -24.874 -14.608 13.249 1.00 70.81 135 LYS A CA 1
ATOM 1088 C C . LYS A 1 135 ? -23.745 -13.939 14.032 1.00 70.81 135 LYS A C 1
ATOM 1090 O O . LYS A 1 135 ? -22.582 -14.154 13.686 1.00 70.81 135 LYS A O 1
ATOM 1095 N N . PRO A 1 136 ? -24.054 -13.183 15.104 1.00 75.00 136 PRO A N 1
ATOM 1096 C CA . PRO A 1 136 ? -23.036 -12.530 15.903 1.00 75.00 136 PRO A CA 1
ATOM 1097 C C . PRO A 1 136 ? -22.233 -13.500 16.743 1.00 75.00 136 PRO A C 1
ATOM 1099 O O . PRO A 1 136 ? -22.729 -14.543 17.180 1.00 75.00 136 PRO A O 1
ATOM 1102 N N . ASN A 1 137 ? -20.991 -13.117 17.022 1.00 73.38 137 ASN A N 1
ATOM 1103 C CA . ASN A 1 137 ? -20.169 -13.879 17.953 1.00 73.38 137 ASN A CA 1
ATOM 1104 C C . ASN A 1 137 ? -20.467 -13.493 19.387 1.00 73.38 137 ASN A C 1
ATOM 1106 O O . ASN A 1 137 ? -20.488 -14.380 20.237 1.00 73.38 137 ASN A O 1
ATOM 1110 N N . HIS A 1 138 ? -20.745 -12.211 19.627 1.00 82.75 138 HIS A N 1
ATOM 1111 C CA . HIS A 1 138 ? -21.088 -11.699 20.940 1.00 82.75 138 HIS A CA 1
ATOM 1112 C C . HIS A 1 138 ? -22.324 -10.812 20.846 1.00 82.75 138 HIS A C 1
ATOM 1114 O O . HIS A 1 138 ? -22.495 -10.011 19.929 1.00 82.75 138 HIS A O 1
ATOM 1120 N N . ILE A 1 139 ? -23.218 -10.968 21.810 1.00 84.62 139 ILE A N 1
ATOM 1121 C CA . ILE A 1 139 ? -24.435 -10.175 21.914 1.00 84.62 139 ILE A CA 1
ATOM 1122 C C . ILE A 1 139 ? -24.436 -9.594 23.311 1.00 84.62 139 ILE A C 1
ATOM 1124 O O . ILE A 1 139 ? -24.226 -10.329 24.274 1.00 84.62 139 ILE A O 1
ATOM 1128 N N . PHE A 1 140 ? -24.691 -8.295 23.411 1.00 86.94 140 PHE A N 1
ATOM 1129 C CA . PHE A 1 140 ? -24.719 -7.597 24.682 1.00 86.94 140 PHE A CA 1
ATOM 1130 C C . PHE A 1 140 ? -26.062 -6.911 24.873 1.00 86.94 140 PHE A C 1
ATOM 1132 O O . PHE A 1 140 ? -26.517 -6.126 24.032 1.00 86.94 140 PHE A O 1
ATOM 1139 N N . LYS A 1 141 ? -26.697 -7.198 26.006 1.00 86.50 141 LYS A N 1
ATOM 1140 C CA . LYS A 1 141 ? -27.867 -6.468 26.471 1.00 86.50 141 LYS A CA 1
ATOM 1141 C C . LYS A 1 141 ? -27.409 -5.271 27.290 1.00 86.50 141 LYS A C 1
ATOM 1143 O O . LYS A 1 141 ? -26.611 -5.416 28.217 1.00 86.50 141 LYS A O 1
ATOM 1148 N N . VAL A 1 142 ? -27.941 -4.097 26.962 1.00 87.25 142 VAL A N 1
ATOM 1149 C CA . VAL A 1 142 ? -27.679 -2.877 27.726 1.00 87.25 142 VAL A CA 1
ATOM 1150 C C . VAL A 1 142 ? -28.679 -2.801 28.877 1.00 87.25 142 VAL A C 1
ATOM 1152 O O . VAL A 1 142 ? -29.890 -2.825 28.663 1.00 87.25 142 VAL A O 1
ATOM 1155 N N . LYS A 1 143 ? -28.178 -2.722 30.110 1.00 85.62 143 LYS A N 1
ATOM 1156 C CA . LYS A 1 143 ? -28.970 -2.436 31.312 1.00 85.62 143 LYS A CA 1
ATOM 1157 C C . LYS A 1 143 ? -28.639 -1.029 31.782 1.00 85.62 143 LYS A C 1
ATOM 1159 O O . LYS A 1 143 ? -27.624 -0.831 32.448 1.00 85.62 143 LYS A O 1
ATOM 1164 N N . TYR A 1 144 ? -29.463 -0.059 31.407 1.00 82.88 144 TYR A N 1
ATOM 1165 C CA . TYR A 1 144 ? -29.338 1.301 31.921 1.00 82.88 144 TYR A CA 1
ATOM 1166 C C . TYR A 1 144 ? -29.742 1.371 33.390 1.00 82.88 144 TYR A C 1
ATOM 1168 O O . TYR A 1 144 ? -30.667 0.681 33.817 1.00 82.88 144 TYR A O 1
ATOM 1176 N N . SER A 1 145 ? -29.063 2.221 34.159 1.00 79.50 145 SER A N 1
ATOM 1177 C CA . SER A 1 145 ? -29.630 2.676 35.425 1.00 79.50 145 SER A CA 1
ATOM 1178 C C . SER A 1 145 ? -30.824 3.585 35.144 1.00 79.50 145 SER A C 1
ATOM 1180 O O . SER A 1 145 ? -30.852 4.292 34.133 1.00 79.50 145 SER A O 1
ATOM 1182 N N . GLU A 1 146 ? -31.811 3.585 36.038 1.00 71.25 146 GLU A N 1
ATOM 1183 C CA . GLU A 1 146 ? -32.995 4.449 35.964 1.00 71.25 146 GLU A CA 1
ATOM 1184 C C . GLU A 1 146 ? -32.614 5.916 36.242 1.00 71.25 146 GLU A C 1
ATOM 1186 O O . GLU A 1 146 ? -32.976 6.506 37.255 1.00 71.25 146 GLU A O 1
ATOM 1191 N N . SER A 1 147 ? -31.804 6.517 35.368 1.00 68.31 147 SER A N 1
ATOM 1192 C CA . SER A 1 147 ? -31.285 7.867 35.549 1.00 68.31 147 SER A CA 1
ATOM 1193 C C . SER A 1 147 ? -31.112 8.621 34.226 1.00 68.31 147 SER A C 1
ATOM 1195 O O . SER A 1 147 ? -30.767 8.077 33.174 1.00 68.31 147 SER A O 1
ATOM 1197 N N . GLY A 1 148 ? -31.352 9.934 34.276 1.00 69.44 148 GLY A N 1
ATOM 1198 C CA . GLY A 1 148 ? -31.038 10.857 33.187 1.00 69.44 148 GLY A CA 1
ATOM 1199 C C . GLY A 1 148 ? -31.836 10.624 31.901 1.00 69.44 148 GLY A C 1
ATOM 1200 O O . GLY A 1 148 ? -33.028 10.916 31.839 1.00 69.44 148 GLY A O 1
ATOM 1201 N N . ALA A 1 149 ? -31.149 10.204 30.835 1.00 66.38 149 ALA A N 1
ATOM 1202 C CA . ALA A 1 149 ? -31.733 10.107 29.499 1.00 66.38 149 ALA A CA 1
ATOM 1203 C C . ALA A 1 149 ? -32.765 8.975 29.398 1.00 66.38 149 ALA A C 1
ATOM 1205 O O . ALA A 1 149 ? -33.791 9.183 28.759 1.00 66.38 149 ALA A O 1
ATOM 1206 N N . GLU A 1 150 ? -32.535 7.828 30.037 1.00 72.88 150 GLU A N 1
ATOM 1207 C CA . GLU A 1 150 ? -33.425 6.661 29.948 1.00 72.88 150 GLU A CA 1
ATOM 1208 C C . GLU A 1 150 ? -34.811 6.956 30.538 1.00 72.88 150 GLU A C 1
ATOM 1210 O O . GLU A 1 150 ? -35.829 6.722 29.894 1.00 72.88 150 GLU A O 1
ATOM 1215 N N . LEU A 1 151 ? -34.873 7.620 31.698 1.00 74.94 151 LEU A N 1
ATOM 1216 C CA . LEU A 1 151 ? -36.143 8.076 32.278 1.00 74.94 151 LEU A CA 1
ATOM 1217 C C . LEU A 1 151 ? -36.912 9.026 31.346 1.00 74.94 151 LEU A C 1
ATOM 1219 O O . LEU A 1 151 ? -38.140 8.981 31.302 1.00 74.94 151 LEU A O 1
ATOM 1223 N N . LYS A 1 152 ? -36.206 9.864 30.568 1.00 76.56 152 LYS A N 1
ATOM 1224 C CA . LYS A 1 152 ? -36.837 10.728 29.553 1.00 76.56 152 LYS A CA 1
ATOM 1225 C C . LYS A 1 152 ? -37.396 9.931 28.375 1.00 76.56 152 LYS A C 1
ATOM 1227 O O . LYS A 1 152 ? -38.361 10.383 27.766 1.00 76.56 152 LYS A O 1
ATOM 1232 N N . PHE A 1 153 ? -36.796 8.792 28.025 1.00 77.00 153 PHE A N 1
ATOM 1233 C CA . PHE A 1 153 ? -37.378 7.897 27.027 1.00 77.00 153 PHE A CA 1
ATOM 1234 C C . PHE A 1 153 ? -38.644 7.258 27.558 1.00 77.00 153 PHE A C 1
ATOM 1236 O O . PHE A 1 153 ? -39.686 7.342 26.920 1.00 77.00 153 PHE A O 1
ATOM 1243 N N . ILE A 1 154 ? -38.537 6.653 28.745 1.00 80.25 154 ILE A N 1
ATOM 1244 C CA . ILE A 1 154 ? -39.615 5.910 29.386 1.00 80.25 154 ILE A CA 1
ATOM 1245 C C . ILE A 1 154 ? -40.831 6.819 29.559 1.00 80.25 154 ILE A C 1
ATOM 1247 O O . ILE A 1 154 ? -41.933 6.414 29.207 1.00 80.25 154 ILE A O 1
ATOM 1251 N N . SER A 1 155 ? -40.639 8.070 29.995 1.00 82.31 155 SER A N 1
ATOM 1252 C CA . SER A 1 155 ? -41.739 9.030 30.132 1.00 82.31 155 SER A CA 1
ATOM 1253 C C . SER A 1 155 ? -42.380 9.419 28.797 1.00 82.31 155 SER A C 1
ATOM 1255 O O . SER A 1 155 ? -43.600 9.515 28.724 1.00 82.31 155 SER A O 1
ATOM 1257 N N . LYS A 1 156 ? -41.590 9.591 27.728 1.00 80.75 156 LYS A N 1
ATOM 1258 C CA . LYS A 1 156 ? -42.103 9.871 26.373 1.00 80.75 156 LYS A CA 1
ATOM 1259 C C . LYS A 1 156 ? -42.767 8.664 25.714 1.00 80.75 156 LYS A C 1
ATOM 1261 O O . LYS A 1 156 ? -43.596 8.837 24.830 1.00 80.75 156 LYS A O 1
ATOM 1266 N N . LYS A 1 157 ? -42.381 7.454 26.114 1.00 83.06 157 LYS A N 1
ATOM 1267 C CA . LYS A 1 157 ? -42.940 6.192 25.628 1.00 83.06 157 LYS A CA 1
ATOM 1268 C C . LYS A 1 157 ? -44.341 5.927 26.191 1.00 83.06 157 LYS A C 1
ATOM 1270 O O . LYS A 1 157 ? -45.101 5.188 25.571 1.00 83.06 157 LYS A O 1
ATOM 1275 N N . VAL A 1 158 ? -44.703 6.510 27.340 1.00 84.62 158 VAL A N 1
ATOM 1276 C CA . VAL A 1 158 ? -46.028 6.315 27.954 1.00 84.62 158 VAL A CA 1
ATOM 1277 C C . VAL A 1 158 ? -47.133 6.715 26.971 1.00 84.62 158 VAL A C 1
ATOM 1279 O O . VAL A 1 158 ? -47.220 7.867 26.562 1.00 84.62 158 VAL A O 1
ATOM 1282 N N . GLY A 1 159 ? -47.985 5.752 26.606 1.00 82.69 159 GLY A N 1
ATOM 1283 C CA . GLY A 1 159 ? -49.107 5.961 25.682 1.00 82.69 159 GLY A CA 1
ATOM 1284 C C . GLY A 1 159 ? -48.744 5.958 24.192 1.00 82.69 159 GLY A C 1
ATOM 1285 O O . GLY A 1 159 ? -49.629 6.178 23.371 1.00 82.69 159 GLY A O 1
ATOM 1286 N N . MET A 1 160 ? -47.484 5.688 23.832 1.00 82.62 160 MET A N 1
ATOM 1287 C CA . MET A 1 160 ? -47.001 5.665 22.447 1.00 82.62 160 MET A CA 1
ATOM 1288 C C . MET A 1 160 ? -46.611 4.244 22.012 1.00 82.62 160 MET A C 1
ATOM 1290 O O . MET A 1 160 ? -46.085 3.463 22.806 1.00 82.62 160 MET A O 1
ATOM 1294 N N . GLU A 1 161 ? -46.812 3.910 20.735 1.00 85.75 161 GLU A N 1
ATOM 1295 C CA . GLU A 1 161 ? -46.310 2.655 20.158 1.00 85.75 161 GLU A CA 1
ATOM 1296 C C . GLU A 1 161 ? -44.793 2.748 19.912 1.00 85.75 161 GLU A C 1
ATOM 1298 O O . GLU A 1 161 ? -44.290 3.781 19.459 1.00 85.75 161 GLU A O 1
ATOM 1303 N N . THR A 1 162 ? -44.051 1.672 20.188 1.00 83.56 162 THR A N 1
ATOM 1304 C CA . THR A 1 162 ? -42.612 1.587 19.902 1.00 83.56 162 THR A CA 1
ATOM 1305 C C . THR A 1 162 ? -42.280 0.467 18.928 1.00 83.56 162 THR A C 1
ATOM 1307 O O . THR A 1 162 ? -43.051 -0.462 18.691 1.00 83.56 162 THR A O 1
ATOM 1310 N N . SER A 1 163 ? -41.116 0.570 18.299 1.00 85.25 163 SER A N 1
ATOM 1311 C CA . SER A 1 163 ? -40.600 -0.414 17.352 1.00 85.25 163 SER A CA 1
ATOM 1312 C C . SER A 1 163 ? -39.081 -0.513 17.452 1.00 85.25 163 SER A C 1
ATOM 1314 O O . SER A 1 163 ? -38.434 0.308 18.104 1.00 85.25 163 SER A O 1
ATOM 1316 N N . TYR A 1 164 ? -38.513 -1.544 16.822 1.00 84.62 164 TYR A N 1
ATOM 1317 C CA . TYR A 1 164 ? -37.081 -1.829 16.871 1.00 84.62 164 TYR A CA 1
ATOM 1318 C C . TYR A 1 164 ? -36.454 -1.810 15.479 1.00 84.62 164 TYR A C 1
ATOM 1320 O O . TYR A 1 164 ? -37.018 -2.351 14.525 1.00 84.62 164 TYR A O 1
ATOM 1328 N N . ALA A 1 165 ? -35.268 -1.214 15.367 1.00 83.25 165 ALA A N 1
ATOM 1329 C CA . ALA A 1 165 ? -34.474 -1.227 14.142 1.00 83.25 165 ALA A CA 1
ATOM 1330 C C . ALA A 1 165 ? -32.973 -1.093 14.443 1.00 83.25 165 ALA A C 1
ATOM 1332 O O . ALA A 1 165 ? -32.576 -0.587 15.491 1.00 83.25 165 ALA A O 1
ATOM 1333 N N . PHE A 1 166 ? -32.138 -1.581 13.531 1.00 83.75 166 PHE A N 1
ATOM 1334 C CA . PHE A 1 166 ? -30.686 -1.599 13.657 1.00 83.75 166 PHE A CA 1
ATOM 1335 C C . PHE A 1 166 ? -30.055 -0.282 13.206 1.00 83.75 166 PHE A C 1
ATOM 1337 O O . PHE A 1 166 ? -30.512 0.352 12.259 1.00 83.75 166 PHE A O 1
ATOM 1344 N N . HIS A 1 167 ? -28.974 0.097 13.876 1.00 84.56 167 HIS A N 1
ATOM 1345 C CA . HIS A 1 167 ? -28.115 1.226 13.583 1.00 84.56 167 HIS A CA 1
ATOM 1346 C C . HIS A 1 167 ? -26.687 0.730 13.354 1.00 84.56 167 HIS A C 1
ATOM 1348 O O . HIS A 1 167 ? -26.085 0.108 14.235 1.00 84.56 167 HIS A O 1
ATOM 1354 N N . GLY A 1 168 ? -26.137 1.034 12.183 1.00 79.06 168 GLY A N 1
ATOM 1355 C CA . GLY A 1 168 ? -24.727 0.821 11.883 1.00 79.06 168 GLY A CA 1
ATOM 1356 C C . GLY A 1 168 ? -23.873 1.986 12.352 1.00 79.06 168 GLY A C 1
ATOM 1357 O O . GLY A 1 168 ? -24.143 3.133 12.003 1.00 79.06 168 GLY A O 1
ATOM 1358 N N . THR A 1 169 ? -22.833 1.697 13.129 1.00 81.19 169 THR A N 1
ATOM 1359 C CA . THR A 1 169 ? -21.845 2.696 13.542 1.00 81.19 169 THR A CA 1
ATOM 1360 C C . THR A 1 169 ? -20.498 2.036 13.819 1.00 81.19 169 THR A C 1
ATOM 1362 O O . THR A 1 169 ? -20.426 0.847 14.124 1.00 81.19 169 THR A O 1
ATOM 1365 N N . ARG A 1 170 ? -19.413 2.811 13.754 1.00 84.00 170 ARG A N 1
ATOM 1366 C CA . ARG A 1 170 ? -18.078 2.359 14.173 1.00 84.00 170 ARG A CA 1
ATOM 1367 C C . ARG A 1 170 ? -18.068 2.023 15.667 1.00 84.00 170 ARG A C 1
ATOM 1369 O O . ARG A 1 170 ? -18.687 2.742 16.455 1.00 84.00 170 ARG A O 1
ATOM 1376 N N . PHE A 1 171 ? -17.320 0.992 16.052 1.00 84.56 171 PHE A N 1
ATOM 1377 C CA . PHE A 1 171 ? -17.278 0.470 17.425 1.00 84.56 171 PHE A CA 1
ATOM 1378 C C . PHE A 1 171 ? -16.909 1.519 18.478 1.00 84.56 171 PHE A C 1
ATOM 1380 O O . PHE A 1 171 ? -17.606 1.661 19.478 1.00 84.56 171 PHE A O 1
ATOM 1387 N N . PHE A 1 172 ? -15.896 2.351 18.224 1.00 87.00 172 PHE A N 1
ATOM 1388 C CA . PHE A 1 172 ? -15.493 3.410 19.158 1.00 87.00 172 PHE A CA 1
ATOM 1389 C C . PHE A 1 172 ? -16.570 4.489 19.395 1.00 87.00 172 PHE A C 1
ATOM 1391 O O . PHE A 1 172 ? -16.500 5.215 20.385 1.00 87.00 172 PHE A O 1
ATOM 1398 N N . ASN A 1 173 ? -17.594 4.600 18.535 1.00 87.75 173 ASN A N 1
ATOM 1399 C CA . ASN A 1 173 ? -18.718 5.509 18.783 1.00 87.75 173 ASN A CA 1
ATOM 1400 C C . ASN A 1 173 ? -19.663 4.956 19.861 1.00 87.75 173 ASN A C 1
ATOM 1402 O O . ASN A 1 173 ? -20.326 5.739 20.540 1.00 87.75 173 ASN A O 1
ATOM 1406 N N . ILE A 1 174 ? -19.729 3.630 20.035 1.00 88.38 174 ILE A N 1
ATOM 1407 C CA . ILE A 1 174 ? -20.677 2.967 20.940 1.00 88.38 174 ILE A CA 1
ATOM 1408 C C . ILE A 1 174 ? -20.492 3.444 22.382 1.00 88.38 174 ILE A C 1
ATOM 1410 O O . ILE A 1 174 ? -21.491 3.661 23.056 1.00 88.38 174 ILE A O 1
ATOM 1414 N N . TYR A 1 175 ? -19.266 3.719 22.843 1.00 90.38 175 TYR A N 1
ATOM 1415 C CA . TYR A 1 175 ? -19.044 4.278 24.184 1.00 90.38 175 TYR A CA 1
ATOM 1416 C C . TYR A 1 175 ? -19.800 5.600 24.402 1.00 90.38 175 TYR A C 1
ATOM 1418 O O . TYR A 1 175 ? -20.504 5.768 25.402 1.00 90.38 175 TYR A O 1
ATOM 1426 N N . SER A 1 176 ? -19.696 6.533 23.450 1.00 87.50 176 SER A N 1
ATOM 1427 C CA . SER A 1 176 ? -20.405 7.815 23.521 1.00 87.50 176 SER A CA 1
ATOM 1428 C C . SER A 1 176 ? -21.914 7.609 23.460 1.00 87.50 176 SER A C 1
ATOM 1430 O O . SER A 1 176 ? -22.655 8.213 24.236 1.00 87.50 176 SER A O 1
ATOM 1432 N N . ILE A 1 177 ? -22.367 6.702 22.593 1.00 85.00 177 ILE A N 1
ATOM 1433 C CA . ILE A 1 177 ? -23.787 6.428 22.398 1.00 85.00 177 ILE A CA 1
ATOM 1434 C C . ILE A 1 177 ? -24.403 5.748 23.630 1.00 85.00 177 ILE A C 1
ATOM 1436 O O . ILE A 1 177 ? -25.494 6.123 24.050 1.00 85.00 177 ILE A O 1
ATOM 1440 N N . LEU A 1 178 ? -23.701 4.819 24.281 1.00 86.12 178 LEU A N 1
ATOM 1441 C CA . LEU A 1 178 ? -24.142 4.246 25.553 1.00 86.12 178 LEU A CA 1
ATOM 1442 C C . LEU A 1 178 ? -24.258 5.333 26.626 1.00 86.12 178 LEU A C 1
ATOM 1444 O O . LEU A 1 178 ? -25.176 5.307 27.438 1.00 86.12 178 LEU A O 1
ATOM 1448 N N . ASN A 1 179 ? -23.381 6.335 26.606 1.00 84.50 179 ASN A N 1
ATOM 1449 C CA . ASN A 1 179 ? -23.419 7.420 27.576 1.00 84.50 179 ASN A CA 1
ATOM 1450 C C . ASN A 1 179 ? -24.406 8.544 27.243 1.00 84.50 179 ASN A C 1
ATOM 1452 O O . ASN A 1 179 ? -24.876 9.197 28.166 1.00 84.50 179 ASN A O 1
ATOM 1456 N N . HIS A 1 180 ? -24.745 8.812 25.988 1.00 79.50 180 HIS A N 1
ATOM 1457 C CA . HIS A 1 180 ? -25.540 9.997 25.624 1.00 79.50 180 HIS A CA 1
ATOM 1458 C C . HIS A 1 180 ? -26.764 9.678 24.771 1.00 79.50 180 HIS A C 1
ATOM 1460 O O . HIS A 1 180 ? -27.522 10.586 24.435 1.00 79.50 180 HIS A O 1
ATOM 1466 N N . GLY A 1 181 ? -26.990 8.411 24.446 1.00 77.75 181 GLY A N 1
ATOM 1467 C CA . GLY A 1 181 ? -27.945 8.012 23.425 1.00 77.75 181 GLY A CA 1
ATOM 1468 C C . GLY A 1 181 ? -27.487 8.426 22.028 1.00 77.75 181 GLY A C 1
ATOM 1469 O O . GLY A 1 181 ? -26.411 8.995 21.821 1.00 77.75 181 GLY A O 1
ATOM 1470 N N . LEU A 1 182 ? -28.327 8.136 21.043 1.00 75.25 182 LEU A N 1
ATOM 1471 C CA . LEU A 1 182 ? -28.060 8.485 19.657 1.00 75.25 182 LEU A CA 1
ATOM 1472 C C . LEU A 1 182 ? -28.459 9.942 19.378 1.00 75.25 182 LEU A C 1
ATOM 1474 O O . LEU A 1 182 ? -29.637 10.295 19.391 1.00 75.25 182 LEU A O 1
ATOM 1478 N N . GLN A 1 183 ? -27.466 10.792 19.111 1.00 68.81 183 GLN A N 1
ATOM 1479 C CA . GLN A 1 183 ? -27.650 12.234 18.929 1.00 68.81 183 GLN A CA 1
ATOM 1480 C C . GLN A 1 183 ? -27.706 12.615 17.442 1.00 68.81 183 GLN A C 1
ATOM 1482 O O . GLN A 1 183 ? -26.734 12.446 16.706 1.00 68.81 183 GLN A O 1
ATOM 1487 N N . GLN A 1 184 ? -28.832 13.176 16.990 1.00 60.59 184 GLN A N 1
ATOM 1488 C CA . GLN A 1 184 ? -29.048 13.527 15.578 1.00 60.59 184 GLN A CA 1
ATOM 1489 C C . GLN A 1 184 ? -28.036 14.561 15.052 1.00 60.59 184 GLN A C 1
ATOM 1491 O O . GLN A 1 184 ? -27.535 14.414 13.944 1.00 60.59 184 GLN A O 1
ATOM 1496 N N . HIS A 1 185 ? -27.687 15.572 15.851 1.00 57.22 185 HIS A N 1
ATOM 1497 C CA . HIS A 1 185 ? -26.773 16.654 15.451 1.00 57.22 185 HIS A CA 1
ATOM 1498 C C . HIS A 1 185 ? -25.311 16.202 15.261 1.00 57.22 185 HIS A C 1
ATOM 1500 O O . HIS A 1 185 ? -24.512 16.918 14.655 1.00 57.22 185 HIS A O 1
ATOM 1506 N N . LEU A 1 186 ? -24.956 15.014 15.764 1.00 53.03 186 LEU A N 1
ATOM 1507 C CA . LEU A 1 186 ? -23.652 14.388 15.535 1.00 53.03 186 LEU A CA 1
ATOM 1508 C C . LEU A 1 186 ? -23.620 13.562 14.233 1.00 53.03 186 LEU A C 1
ATOM 1510 O O . LEU A 1 186 ? -22.540 13.177 13.787 1.00 53.03 186 LEU A O 1
ATOM 1514 N N . ASN A 1 187 ? -24.774 13.342 13.590 1.00 54.31 187 ASN A N 1
ATOM 1515 C CA . ASN A 1 187 ? -24.932 12.603 12.336 1.00 54.31 187 ASN A CA 1
ATOM 1516 C C . ASN A 1 187 ? -25.202 13.575 11.174 1.00 54.31 187 ASN A C 1
ATOM 1518 O O . ASN A 1 187 ? -26.343 13.792 10.767 1.00 54.31 187 ASN A O 1
ATOM 1522 N N . LYS A 1 188 ? -24.130 14.196 10.667 1.00 44.81 188 LYS A N 1
ATOM 1523 C CA . LYS A 1 188 ? -24.205 15.300 9.691 1.00 44.81 188 LYS A CA 1
ATOM 1524 C C . LYS A 1 188 ? -24.322 14.866 8.223 1.00 44.81 188 LYS A C 1
ATOM 1526 O O . LYS A 1 188 ? -24.618 15.701 7.381 1.00 44.81 188 LYS A O 1
ATOM 1531 N N . ILE A 1 189 ? -24.083 13.593 7.895 1.00 46.19 189 ILE A N 1
ATOM 1532 C CA . ILE A 1 189 ? -24.071 13.104 6.506 1.00 46.19 189 ILE A CA 1
ATOM 1533 C C . ILE A 1 189 ? -24.701 11.712 6.447 1.00 46.19 189 ILE A C 1
ATOM 1535 O O . ILE A 1 189 ? -24.323 10.820 7.203 1.00 46.19 189 ILE A O 1
ATOM 1539 N N . GLY A 1 190 ? -25.639 11.523 5.524 1.00 44.06 190 GLY A N 1
ATOM 1540 C CA . GLY A 1 190 ? -26.152 10.213 5.145 1.00 44.06 190 GLY A CA 1
ATOM 1541 C C . GLY A 1 190 ? -26.681 10.235 3.717 1.00 44.06 190 GLY A C 1
ATOM 1542 O O . GLY A 1 190 ? -27.006 11.299 3.189 1.00 44.06 190 GLY A O 1
ATOM 1543 N N . LEU A 1 191 ? -26.782 9.052 3.107 1.00 38.62 191 LEU A N 1
ATOM 1544 C CA . LEU A 1 191 ? -27.143 8.844 1.696 1.00 38.62 191 LEU A CA 1
ATOM 1545 C C . LEU A 1 191 ? -28.463 9.535 1.281 1.00 38.62 191 LEU A C 1
ATOM 1547 O O . LEU A 1 191 ? -28.690 9.784 0.102 1.00 38.62 191 LEU A O 1
ATOM 1551 N N . PHE A 1 192 ? -29.331 9.867 2.248 1.00 49.31 192 PHE A N 1
ATOM 1552 C CA . PHE A 1 192 ? -30.656 10.454 2.028 1.00 49.31 192 PHE A CA 1
ATOM 1553 C C . PHE A 1 192 ? -30.894 11.784 2.788 1.00 49.31 192 PHE A C 1
ATOM 1555 O O . PHE A 1 192 ? -32.048 12.161 3.029 1.00 49.31 192 PHE A O 1
ATOM 1562 N N . GLY A 1 193 ? -29.824 12.495 3.174 1.00 53.25 193 GLY A N 1
ATOM 1563 C CA . GLY A 1 193 ? -29.851 13.792 3.874 1.00 53.25 193 GLY A CA 1
ATOM 1564 C C . GLY A 1 193 ? -29.490 13.740 5.369 1.00 53.25 193 GLY A C 1
ATOM 1565 O O . GLY A 1 193 ? -29.051 12.718 5.889 1.00 53.25 193 GLY A O 1
ATOM 1566 N N . GLU A 1 194 ? -29.678 14.844 6.094 1.00 54.62 194 GLU A N 1
ATOM 1567 C CA . GLU A 1 194 ? -29.346 14.920 7.528 1.00 54.62 194 GLU A CA 1
ATOM 1568 C C . GLU A 1 194 ? -30.344 14.149 8.394 1.00 54.62 194 GLU A C 1
ATOM 1570 O O . GLU A 1 194 ? -31.554 14.357 8.278 1.00 54.62 194 GLU A O 1
ATOM 1575 N N . GLY A 1 195 ? -29.870 13.287 9.290 1.00 62.66 195 GLY A N 1
ATOM 1576 C CA . GLY A 1 195 ? -30.723 12.540 10.211 1.00 62.66 195 GLY A CA 1
ATOM 1577 C C . GLY A 1 195 ? -30.081 11.252 10.705 1.00 62.66 195 GLY A C 1
ATOM 1578 O O . GLY A 1 195 ? -29.010 10.855 10.254 1.00 62.66 195 GLY A O 1
ATOM 1579 N N . LEU A 1 196 ? -30.761 10.593 11.638 1.00 70.19 196 LEU A N 1
ATOM 1580 C CA . LEU A 1 196 ? -30.367 9.278 12.111 1.00 70.19 196 LEU A CA 1
ATOM 1581 C C . LEU A 1 196 ? -31.017 8.183 11.262 1.00 70.19 196 LEU A C 1
ATOM 1583 O O . LEU A 1 196 ? -32.229 8.218 11.044 1.00 70.19 196 LEU A O 1
ATOM 1587 N N . TYR A 1 197 ? -30.204 7.223 10.822 1.00 73.31 197 TYR A N 1
ATOM 1588 C CA . TYR A 1 197 ? -30.611 6.119 9.960 1.00 73.31 197 TYR A CA 1
ATOM 1589 C C . TYR A 1 197 ? -30.704 4.817 10.741 1.00 73.31 197 TYR A C 1
ATOM 1591 O O . TYR A 1 197 ? -29.736 4.415 11.396 1.00 73.31 197 TYR A O 1
ATOM 1599 N N . LEU A 1 198 ? -31.862 4.166 10.622 1.00 78.56 198 LEU A N 1
ATOM 1600 C CA . LEU A 1 198 ? -32.090 2.806 11.091 1.00 78.56 198 LEU A CA 1
ATOM 1601 C C . LEU A 1 198 ? -32.593 1.920 9.947 1.00 78.56 198 LEU A C 1
ATOM 1603 O O . LEU A 1 198 ? -33.344 2.382 9.079 1.00 78.56 198 LEU A O 1
ATOM 1607 N N . ALA A 1 199 ? -32.234 0.641 9.985 1.00 79.12 199 ALA A N 1
ATOM 1608 C CA . ALA A 1 199 ? -32.731 -0.379 9.069 1.00 79.12 199 ALA A CA 1
ATOM 1609 C C . ALA A 1 199 ? -33.377 -1.528 9.847 1.00 79.12 199 ALA A C 1
ATOM 1611 O O . ALA A 1 199 ? -32.899 -1.926 10.907 1.00 79.12 199 ALA A O 1
ATOM 1612 N N . LYS A 1 200 ? -34.470 -2.094 9.323 1.00 80.12 200 LYS A N 1
ATOM 1613 C CA . LYS A 1 200 ? -35.063 -3.300 9.928 1.00 80.12 200 LYS A CA 1
ATOM 1614 C C . LYS A 1 200 ? -34.133 -4.506 9.815 1.00 80.12 200 LYS A C 1
ATOM 1616 O O . LYS A 1 200 ? -34.192 -5.387 10.667 1.00 80.12 200 LYS A O 1
ATOM 1621 N N . GLU A 1 201 ? -33.285 -4.512 8.789 1.00 77.75 201 GLU A N 1
ATOM 1622 C CA . GLU A 1 201 ? -32.361 -5.589 8.459 1.00 77.75 201 GLU A CA 1
ATOM 1623 C C . GLU A 1 201 ? -30.930 -5.231 8.933 1.00 77.75 201 GLU A C 1
ATOM 1625 O O . GLU A 1 201 ? -30.441 -4.120 8.686 1.00 77.75 201 GLU A O 1
ATOM 1630 N N . PRO A 1 202 ? -30.261 -6.122 9.686 1.00 73.25 202 PRO A N 1
ATOM 1631 C CA . PRO A 1 202 ? -28.953 -5.850 10.280 1.00 73.25 202 PRO A CA 1
ATOM 1632 C C . PRO A 1 202 ? -27.812 -5.798 9.257 1.00 73.25 202 PRO A C 1
ATOM 1634 O O . PRO A 1 202 ? -26.859 -5.059 9.469 1.00 73.25 202 PRO A O 1
ATOM 1637 N N . ASP A 1 203 ? -27.899 -6.526 8.147 1.00 73.56 203 ASP A N 1
ATOM 1638 C CA . ASP A 1 203 ? -26.942 -6.507 7.032 1.00 73.56 203 ASP A CA 1
ATOM 1639 C C . ASP A 1 203 ? -26.882 -5.145 6.331 1.00 73.56 203 ASP A C 1
ATOM 1641 O O . ASP A 1 203 ? -25.796 -4.633 6.069 1.00 73.56 203 ASP A O 1
ATOM 1645 N N . VAL A 1 204 ? -28.029 -4.490 6.145 1.00 73.12 204 VAL A N 1
ATOM 1646 C CA . VAL A 1 204 ? -28.088 -3.094 5.688 1.00 73.12 204 VAL A CA 1
ATOM 1647 C C . VAL A 1 204 ? -27.361 -2.176 6.671 1.00 73.12 204 VAL A C 1
ATOM 1649 O O . VAL A 1 204 ? -26.616 -1.290 6.260 1.00 73.12 204 VAL A O 1
ATOM 1652 N N . SER A 1 205 ? -27.530 -2.397 7.978 1.00 74.81 205 SER A N 1
ATOM 1653 C CA . SER A 1 205 ? -26.822 -1.619 9.003 1.00 74.81 205 SER A CA 1
ATOM 1654 C C . SER A 1 205 ? -25.322 -1.917 9.044 1.00 74.81 205 SER A C 1
ATOM 1656 O O . SER A 1 205 ? -24.533 -1.012 9.310 1.00 74.81 205 SER A O 1
ATOM 1658 N N . LEU A 1 206 ? -24.899 -3.147 8.744 1.00 67.94 206 LEU A N 1
ATOM 1659 C CA . LEU A 1 206 ? -23.483 -3.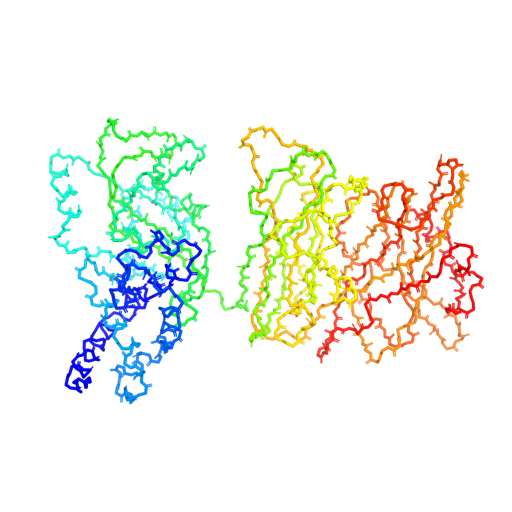521 8.699 1.00 67.94 206 LEU A CA 1
ATOM 1660 C C . LEU A 1 206 ? -22.708 -2.742 7.636 1.00 67.94 206 LEU A C 1
ATOM 1662 O O . LEU A 1 206 ? -21.551 -2.409 7.875 1.00 67.94 206 LEU A O 1
ATOM 1666 N N . LEU A 1 207 ? -23.347 -2.352 6.526 1.00 67.12 207 LEU A N 1
ATOM 1667 C CA . LEU A 1 207 ? -22.732 -1.477 5.516 1.00 67.12 207 LEU A CA 1
ATOM 1668 C C . LEU A 1 207 ? -22.257 -0.134 6.102 1.00 67.12 207 LEU A C 1
ATOM 1670 O O . LEU A 1 207 ? -21.352 0.495 5.558 1.00 67.12 207 LEU A O 1
ATOM 1674 N N . PHE A 1 208 ? -22.840 0.296 7.226 1.00 70.69 208 PHE A N 1
ATOM 1675 C CA . PHE A 1 208 ? -22.494 1.530 7.938 1.00 70.69 208 PHE A CA 1
ATOM 1676 C C . PHE A 1 208 ? -21.674 1.283 9.221 1.00 70.69 208 PHE A C 1
ATOM 1678 O O . PHE A 1 208 ? -21.369 2.225 9.955 1.00 70.69 208 PHE A O 1
ATOM 1685 N N . SER A 1 209 ? -21.289 0.033 9.495 1.00 72.00 209 SER A N 1
ATOM 1686 C CA . SER A 1 209 ? -20.408 -0.356 10.600 1.00 72.00 209 SER A CA 1
ATOM 1687 C C . SER A 1 209 ? -19.140 -1.030 10.060 1.00 72.00 209 SER A C 1
ATOM 1689 O O . SER A 1 209 ? -19.003 -2.251 10.143 1.00 72.00 209 SER A O 1
ATOM 1691 N N . PRO A 1 210 ? -18.198 -0.262 9.476 1.00 66.69 210 PRO A N 1
ATOM 1692 C CA . PRO A 1 210 ? -16.941 -0.843 9.028 1.00 66.69 210 PRO A CA 1
ATOM 1693 C C . PRO A 1 210 ? -16.180 -1.418 10.225 1.00 66.69 210 PRO A C 1
ATOM 1695 O O . PRO A 1 210 ? -16.212 -0.849 11.322 1.00 66.69 210 PRO A O 1
ATOM 1698 N N . SER A 1 211 ? -15.475 -2.523 9.995 1.00 70.44 211 SER A N 1
ATOM 1699 C CA . SER A 1 211 ? -14.586 -3.116 10.987 1.00 70.44 211 SER A CA 1
ATOM 1700 C C . SER A 1 211 ? -13.491 -2.123 11.376 1.00 70.44 211 SER A C 1
ATOM 1702 O O . SER A 1 211 ? -12.815 -1.566 10.511 1.00 70.44 211 SER A O 1
ATOM 1704 N N . VAL A 1 212 ? -13.319 -1.888 12.674 1.00 63.94 212 VAL A N 1
ATOM 1705 C CA . VAL A 1 212 ? -12.303 -0.978 13.220 1.00 63.94 212 VAL A CA 1
ATOM 1706 C C . VAL A 1 212 ? -11.447 -1.694 14.251 1.00 63.94 212 VAL A C 1
ATOM 1708 O O . VAL A 1 212 ? -11.899 -2.658 14.873 1.00 63.94 212 VAL A O 1
ATOM 1711 N N . LEU A 1 213 ? -10.214 -1.217 14.431 1.00 62.78 213 LEU A N 1
ATOM 1712 C CA . LEU A 1 213 ? -9.346 -1.719 15.489 1.00 62.78 213 LEU A CA 1
ATOM 1713 C C . LEU A 1 213 ? -9.980 -1.444 16.863 1.00 62.78 213 LEU A C 1
ATOM 1715 O O . LEU A 1 213 ? -10.408 -0.322 17.149 1.00 62.78 213 LEU A O 1
ATOM 1719 N N . SER A 1 214 ? -10.061 -2.498 17.667 1.00 78.75 214 SER A N 1
ATOM 1720 C CA . SER A 1 214 ? -10.441 -2.502 19.080 1.00 78.75 214 SER A CA 1
ATOM 1721 C C . SER A 1 214 ? -9.180 -2.497 19.953 1.00 78.75 214 SER A C 1
ATOM 1723 O O . SER A 1 214 ? -8.056 -2.406 19.459 1.00 78.75 214 SER A O 1
ATOM 1725 N N . TRP A 1 215 ? -9.365 -2.638 21.261 1.00 85.88 215 TRP A N 1
ATOM 1726 C CA . TRP A 1 215 ? -8.291 -2.969 22.185 1.00 85.88 215 TRP A CA 1
ATOM 1727 C C . TRP A 1 215 ? -7.709 -4.352 21.852 1.00 85.88 215 TRP A C 1
ATOM 1729 O O . TRP A 1 215 ? -8.402 -5.364 21.918 1.00 85.88 215 TRP A O 1
ATOM 1739 N N . ASP A 1 216 ? -6.429 -4.394 21.483 1.00 78.06 216 ASP A N 1
ATOM 1740 C CA . ASP A 1 216 ? -5.723 -5.595 21.015 1.00 78.06 216 ASP A CA 1
ATOM 1741 C C . ASP A 1 216 ? -5.509 -6.657 22.103 1.00 78.06 216 ASP A C 1
ATOM 1743 O O . ASP A 1 216 ? -5.160 -7.792 21.789 1.00 78.06 216 ASP A O 1
ATOM 1747 N N . LYS A 1 217 ? -5.765 -6.308 23.368 1.00 85.44 217 LYS A N 1
ATOM 1748 C CA . LYS A 1 217 ? -5.680 -7.215 24.517 1.00 85.44 217 LYS A CA 1
ATOM 1749 C C . LYS A 1 217 ? -7.042 -7.734 25.015 1.00 85.44 217 LYS A C 1
ATOM 1751 O O . LYS A 1 217 ? -7.135 -8.228 26.139 1.00 85.44 217 LYS A O 1
ATOM 1756 N N . SER A 1 218 ? -8.084 -7.581 24.198 1.00 86.56 218 SER A N 1
ATOM 1757 C CA . SER A 1 218 ? -9.484 -7.873 24.521 1.00 86.56 218 SER A CA 1
ATOM 1758 C C . SER A 1 218 ? -9.929 -9.276 24.080 1.00 86.56 218 SER A C 1
ATOM 1760 O O . SER A 1 218 ? -9.498 -9.763 23.035 1.00 86.56 218 SER A O 1
ATOM 1762 N N . LEU A 1 219 ? -10.851 -9.907 24.819 1.00 84.31 219 LEU A N 1
ATOM 1763 C CA . LEU A 1 219 ? -11.430 -11.221 24.477 1.00 84.31 219 LEU A CA 1
ATOM 1764 C C . LEU A 1 219 ? -12.356 -11.182 23.257 1.00 84.31 219 LEU A C 1
ATOM 1766 O O . LEU A 1 219 ? -12.533 -12.199 22.586 1.00 84.31 219 LEU A O 1
ATOM 1770 N N . ILE A 1 220 ? -12.957 -10.028 22.953 1.00 78.81 220 ILE A N 1
ATOM 1771 C CA . ILE A 1 220 ? -13.749 -9.840 21.727 1.00 78.81 220 ILE A CA 1
ATOM 1772 C C . ILE A 1 220 ? -12.875 -9.651 20.473 1.00 78.81 220 ILE A C 1
ATOM 1774 O O . ILE A 1 220 ? -13.407 -9.503 19.378 1.00 78.81 220 ILE A O 1
ATOM 1778 N N . GLY A 1 221 ? -11.547 -9.674 20.600 1.00 70.25 221 GLY A N 1
ATOM 1779 C CA . GLY A 1 221 ? -10.615 -9.560 19.481 1.00 70.25 221 GLY A CA 1
ATOM 1780 C C . GLY A 1 221 ? -10.290 -8.121 19.066 1.00 70.25 221 GLY A C 1
ATOM 1781 O O . GLY A 1 221 ? -10.951 -7.152 19.445 1.00 70.25 221 GLY A O 1
ATOM 1782 N N . GLY A 1 222 ? -9.228 -7.986 18.269 1.00 63.41 222 GLY A N 1
ATOM 1783 C CA . GLY A 1 222 ? -8.636 -6.694 17.909 1.00 63.41 222 GLY A CA 1
ATOM 1784 C C . GLY A 1 222 ? -9.289 -5.975 16.726 1.00 63.41 222 GLY A C 1
ATOM 1785 O O . GLY A 1 222 ? -8.981 -4.810 16.503 1.00 63.41 222 GLY A O 1
ATOM 1786 N N . LEU A 1 223 ? -10.181 -6.619 15.967 1.00 64.94 223 LEU A N 1
ATOM 1787 C CA . LEU A 1 223 ? -10.893 -6.018 14.834 1.00 64.94 223 LEU A CA 1
ATOM 1788 C C . LEU A 1 223 ? -12.387 -6.322 14.949 1.00 64.94 223 LEU A C 1
ATOM 1790 O O . LEU A 1 223 ? -12.799 -7.479 14.902 1.00 64.94 223 LEU A O 1
ATOM 1794 N N . VAL A 1 224 ? -13.205 -5.281 15.091 1.00 73.69 224 VAL A N 1
ATOM 1795 C CA . VAL A 1 224 ? -14.618 -5.432 15.453 1.00 73.69 224 VAL A CA 1
ATOM 1796 C C . VAL A 1 224 ? -15.524 -4.563 14.587 1.00 73.69 224 VAL A C 1
ATOM 1798 O O . VAL A 1 224 ? -15.227 -3.402 14.302 1.00 73.69 224 VAL A O 1
ATOM 1801 N N . SER A 1 225 ? -16.666 -5.130 14.200 1.00 78.12 225 SER A N 1
ATOM 1802 C CA . SER A 1 225 ? -17.820 -4.397 13.674 1.00 78.12 225 SER A CA 1
ATOM 1803 C C . SER A 1 225 ? -18.968 -4.503 14.678 1.00 78.12 225 SER A C 1
ATOM 1805 O O . SER A 1 225 ? -19.098 -5.500 15.395 1.00 78.12 225 SER A O 1
ATOM 1807 N N . SER A 1 226 ? -19.789 -3.461 14.781 1.00 81.31 226 SER A N 1
ATOM 1808 C CA . SER A 1 226 ? -20.849 -3.400 15.789 1.00 81.31 226 SER A CA 1
ATOM 1809 C C . SER A 1 226 ? -22.086 -2.693 15.272 1.00 81.31 226 SER A C 1
ATOM 1811 O O . SER A 1 226 ? -22.033 -1.533 14.860 1.00 81.31 226 SER A O 1
ATOM 1813 N N . ILE A 1 227 ? -23.226 -3.354 15.400 1.00 84.25 227 ILE A N 1
ATOM 1814 C CA . ILE A 1 227 ? -24.527 -2.744 15.150 1.00 84.25 227 ILE A CA 1
ATOM 1815 C C . ILE A 1 227 ? -25.291 -2.634 16.466 1.00 84.25 227 ILE A C 1
ATOM 1817 O O . ILE A 1 227 ? -25.222 -3.510 17.332 1.00 84.25 227 ILE A O 1
ATOM 1821 N N . ALA A 1 228 ? -26.033 -1.548 16.625 1.00 86.56 228 ALA A N 1
ATOM 1822 C CA . ALA A 1 228 ? -26.940 -1.377 17.747 1.00 86.56 228 ALA A CA 1
ATOM 1823 C C . ALA A 1 228 ? -28.367 -1.655 17.288 1.00 86.56 228 ALA A C 1
ATOM 1825 O O . ALA A 1 228 ? -28.816 -1.075 16.311 1.00 86.56 228 ALA A O 1
ATOM 1826 N N . LEU A 1 229 ? -29.097 -2.513 17.987 1.00 85.31 229 LEU A N 1
ATOM 1827 C CA . LEU A 1 229 ? -30.543 -2.585 17.861 1.00 85.31 229 LEU A CA 1
ATOM 1828 C C . LEU A 1 229 ? -31.153 -1.561 18.819 1.00 85.31 229 LEU A C 1
ATOM 1830 O O . LEU A 1 229 ? -30.911 -1.559 20.030 1.00 85.31 229 LEU A O 1
ATOM 1834 N N . CYS A 1 230 ? -31.935 -0.666 18.243 1.00 84.62 230 CYS A N 1
ATOM 1835 C CA . CYS A 1 230 ? -32.470 0.482 18.933 1.00 84.62 230 CYS A CA 1
ATOM 1836 C C . CYS A 1 230 ? -33.985 0.397 19.040 1.00 84.62 230 CYS A C 1
ATOM 1838 O O . CYS A 1 230 ? -34.656 0.046 18.069 1.00 84.62 230 CYS A O 1
ATOM 1840 N N . GLU A 1 231 ? -34.508 0.761 20.208 1.00 84.50 231 GLU A N 1
ATOM 1841 C CA . GLU A 1 231 ? -35.934 0.990 20.394 1.00 84.50 231 GLU A CA 1
ATOM 1842 C C . GLU A 1 231 ? -36.259 2.447 20.078 1.00 84.50 231 GLU A C 1
ATOM 1844 O O . GLU A 1 231 ? -35.523 3.374 20.439 1.00 84.50 231 GLU A O 1
ATOM 1849 N N . TYR A 1 232 ? -37.376 2.652 19.394 1.00 80.94 232 TYR A N 1
ATOM 1850 C CA . TYR A 1 232 ? -37.773 3.962 18.930 1.00 80.94 232 TYR A CA 1
ATOM 1851 C C . TYR A 1 232 ? -39.294 4.148 19.009 1.00 80.94 232 TYR A C 1
ATOM 1853 O O . TYR A 1 232 ? -40.051 3.190 18.871 1.00 80.94 232 TYR A O 1
ATOM 1861 N N . ILE A 1 233 ? -39.741 5.381 19.270 1.00 82.81 233 ILE A N 1
ATOM 1862 C CA . ILE A 1 233 ? -41.168 5.734 19.349 1.00 82.81 233 ILE A CA 1
ATOM 1863 C C . ILE A 1 233 ? -41.705 5.999 17.941 1.00 82.81 233 ILE A C 1
ATOM 1865 O O . ILE A 1 233 ? -41.112 6.774 17.188 1.00 82.81 233 ILE A O 1
ATOM 1869 N N . ASN A 1 234 ? -42.841 5.388 17.607 1.00 78.94 234 ASN A N 1
ATOM 1870 C CA . ASN A 1 234 ? -43.542 5.554 16.337 1.00 78.94 234 ASN A CA 1
ATOM 1871 C C . ASN A 1 234 ? -44.332 6.871 16.313 1.00 78.94 234 ASN A C 1
ATOM 1873 O O . ASN A 1 234 ? -45.557 6.875 16.352 1.00 78.94 234 ASN A O 1
ATOM 1877 N N . ASP A 1 235 ? -43.630 8.000 16.245 1.00 78.88 235 ASP A N 1
ATOM 1878 C CA . ASP A 1 235 ? -44.251 9.313 16.071 1.00 78.88 235 ASP A CA 1
ATOM 1879 C C . ASP A 1 235 ? -44.106 9.790 14.613 1.00 78.88 235 ASP A C 1
ATOM 1881 O O . ASP A 1 235 ? -42.995 10.138 14.203 1.00 78.88 235 ASP A O 1
ATOM 1885 N N . PRO A 1 236 ? -45.188 9.855 13.813 1.00 70.88 236 PRO A N 1
ATOM 1886 C CA . PRO A 1 236 ? -45.129 10.281 12.411 1.00 70.88 236 PRO A CA 1
ATOM 1887 C C . PRO A 1 236 ? -44.573 11.696 12.187 1.00 70.88 236 PRO A C 1
ATOM 1889 O O . PRO A 1 236 ? -44.096 12.000 11.092 1.00 70.88 236 PRO A O 1
ATOM 1892 N N . SER A 1 237 ? -44.611 12.571 13.198 1.00 66.81 237 SER A N 1
ATOM 1893 C CA . SER A 1 237 ? -44.033 13.919 13.111 1.00 66.81 237 SER A CA 1
ATOM 1894 C C . SER A 1 237 ? -42.497 13.902 13.149 1.00 66.81 237 SER A C 1
ATOM 1896 O O . SER A 1 237 ? -41.837 14.782 12.586 1.00 66.81 237 SER A O 1
ATOM 1898 N N . HIS A 1 238 ? -41.920 12.853 13.739 1.00 66.12 238 HIS A N 1
ATOM 1899 C CA . HIS A 1 238 ? -40.486 12.700 13.967 1.00 66.12 238 HIS A CA 1
ATOM 1900 C C . HIS A 1 238 ? -39.866 11.519 13.202 1.00 66.12 238 HIS A C 1
ATOM 1902 O O . HIS A 1 238 ? -38.652 11.515 12.990 1.00 66.12 238 HIS A O 1
ATOM 1908 N N . VAL A 1 239 ? -40.675 10.549 12.764 1.00 66.75 239 VAL A N 1
ATOM 1909 C CA . VAL A 1 239 ? -40.289 9.318 12.062 1.00 66.75 239 VAL A CA 1
ATOM 1910 C C . VAL A 1 239 ? -40.738 9.391 10.605 1.00 66.75 239 VAL A C 1
ATOM 1912 O O . VAL A 1 239 ? -41.928 9.461 10.310 1.00 66.75 239 VAL A O 1
ATOM 1915 N N . LYS A 1 240 ? -39.798 9.301 9.661 1.00 64.25 240 LYS A N 1
ATOM 1916 C CA . LYS A 1 240 ? -40.110 9.154 8.231 1.00 64.25 240 LYS A CA 1
ATOM 1917 C C . LYS A 1 240 ? -39.686 7.774 7.745 1.00 64.25 240 LYS A C 1
ATOM 1919 O O . LYS A 1 240 ? -38.499 7.455 7.770 1.00 64.25 240 LYS A O 1
ATOM 1924 N N . VAL A 1 241 ? -40.645 6.987 7.262 1.00 62.94 241 VAL A N 1
ATOM 1925 C CA . VAL A 1 241 ? -40.407 5.677 6.639 1.00 62.94 241 VAL A CA 1
ATOM 1926 C C . VAL A 1 241 ? -40.285 5.861 5.125 1.00 62.94 241 VAL A C 1
ATOM 1928 O O . VAL A 1 241 ? -41.208 6.346 4.475 1.00 62.94 241 VAL A O 1
ATOM 1931 N N . ARG A 1 242 ? -39.150 5.486 4.537 1.00 58.34 242 ARG A N 1
ATOM 1932 C CA . ARG A 1 242 ? -38.972 5.335 3.079 1.00 58.34 242 ARG A CA 1
ATOM 1933 C C . ARG A 1 242 ? -38.712 3.860 2.786 1.00 58.34 242 ARG A C 1
ATOM 1935 O O . ARG A 1 242 ? -38.297 3.165 3.699 1.00 58.34 242 ARG A O 1
ATOM 1942 N N . LYS A 1 243 ? -38.974 3.361 1.567 1.00 47.28 243 LYS A N 1
ATOM 1943 C CA . LYS A 1 243 ? -38.824 1.931 1.187 1.00 47.28 243 LYS A CA 1
ATOM 1944 C C . LYS A 1 243 ? -37.617 1.261 1.900 1.00 47.28 243 LYS A C 1
ATOM 1946 O O . LYS A 1 243 ? -36.473 1.491 1.521 1.00 47.28 243 LYS A O 1
ATOM 1951 N N . GLY A 1 244 ? -37.881 0.506 2.973 1.00 48.72 244 GLY A N 1
ATOM 1952 C CA . GLY A 1 244 ? -36.885 -0.215 3.789 1.00 48.72 244 GLY A CA 1
ATOM 1953 C C . GLY A 1 244 ? -36.069 0.567 4.845 1.00 48.72 244 GLY A C 1
ATOM 1954 O O . GLY A 1 244 ? -35.375 -0.074 5.626 1.00 48.72 244 GLY A O 1
ATOM 1955 N N . HIS A 1 245 ? -36.145 1.902 4.925 1.00 52.00 245 HIS A N 1
ATOM 1956 C CA . HIS A 1 245 ? -35.263 2.747 5.754 1.00 52.00 245 HIS A CA 1
ATOM 1957 C C . HIS A 1 245 ? -36.030 3.800 6.577 1.00 52.00 245 HIS A C 1
ATOM 1959 O O . HIS A 1 245 ? -36.974 4.424 6.084 1.00 52.00 245 HIS A O 1
ATOM 1965 N N . LEU A 1 246 ? -35.602 4.033 7.824 1.00 47.19 246 LEU A N 1
ATOM 1966 C CA . LEU A 1 246 ? -36.242 4.946 8.786 1.00 47.19 246 LEU A CA 1
ATOM 1967 C C . LEU A 1 246 ? -35.349 6.165 9.088 1.00 47.19 246 LEU A C 1
ATOM 1969 O O . LEU A 1 246 ? -34.148 6.006 9.305 1.00 47.19 246 LEU A O 1
ATOM 1973 N N . LYS A 1 247 ? -35.941 7.369 9.142 1.00 41.19 247 LYS A N 1
ATOM 1974 C CA . LYS A 1 247 ? -35.302 8.635 9.570 1.00 41.19 247 LYS A CA 1
ATOM 1975 C C . LYS A 1 247 ? -35.977 9.172 10.836 1.00 41.19 247 LYS A C 1
ATOM 1977 O O . LYS A 1 247 ? -37.195 9.332 10.811 1.00 41.19 247 LYS A O 1
ATOM 1982 N N . MET A 1 248 ? -35.219 9.477 11.900 1.00 48.88 248 MET A N 1
ATOM 1983 C CA . MET A 1 248 ? -35.777 9.779 13.236 1.00 48.88 248 MET A CA 1
ATOM 1984 C C . MET A 1 248 ? -35.076 10.868 14.066 1.00 48.88 248 MET A C 1
ATOM 1986 O O . MET A 1 248 ? -33.909 11.170 13.818 1.00 48.88 248 MET A O 1
ATOM 1990 N N . GLN A 1 249 ? -35.787 11.408 15.077 1.00 35.25 249 GLN A N 1
ATOM 1991 C CA . GLN A 1 249 ? -35.314 12.501 15.952 1.00 35.25 249 GLN A CA 1
ATOM 1992 C C . GLN A 1 249 ? -34.877 12.114 17.387 1.00 35.25 249 GLN A C 1
ATOM 1994 O O . GLN A 1 249 ? -34.090 12.856 17.967 1.00 35.25 249 GLN A O 1
ATOM 1999 N N . VAL A 1 250 ? -35.294 10.982 17.980 1.00 35.56 250 VAL A N 1
ATOM 2000 C CA . VAL A 1 250 ? -34.782 10.522 19.299 1.00 35.56 250 VAL A CA 1
ATOM 2001 C C . VAL A 1 250 ? -34.817 8.991 19.388 1.00 35.56 250 VAL A C 1
ATOM 2003 O O . VAL A 1 250 ? -35.857 8.400 19.110 1.00 35.56 250 VAL A O 1
ATOM 2006 N N . VAL A 1 251 ? -33.703 8.352 19.775 1.00 39.19 251 VAL A N 1
ATOM 2007 C CA . VAL A 1 251 ? -33.553 6.883 19.797 1.00 39.19 251 VAL A CA 1
ATOM 2008 C C . VAL A 1 251 ? -32.775 6.412 21.030 1.00 39.19 251 VAL A C 1
ATOM 2010 O O . VAL A 1 251 ? -31.774 7.030 21.402 1.00 39.19 251 VAL A O 1
ATOM 2013 N N . TYR A 1 252 ? -33.210 5.295 21.622 1.00 42.66 252 TYR A N 1
ATOM 2014 C CA . TYR A 1 252 ? -32.574 4.664 22.780 1.00 42.66 252 TYR A CA 1
ATOM 2015 C C . TYR A 1 252 ? -32.093 3.249 22.442 1.00 42.66 252 TYR A C 1
ATOM 2017 O O . TYR A 1 252 ? -32.733 2.509 21.693 1.00 42.66 252 TYR A O 1
ATOM 2025 N N . ILE A 1 253 ? -30.909 2.891 22.943 1.00 38.88 253 ILE A N 1
ATOM 2026 C CA . ILE A 1 253 ? -30.229 1.640 22.589 1.00 38.88 253 ILE A CA 1
ATOM 2027 C C . ILE A 1 253 ? -30.589 0.561 23.592 1.00 38.88 253 ILE A C 1
ATOM 2029 O O . ILE A 1 253 ? -30.160 0.611 24.735 1.00 38.88 253 ILE A O 1
ATOM 2033 N N . THR A 1 254 ? -31.328 -0.451 23.160 1.00 36.72 254 THR A N 1
ATOM 2034 C CA . THR A 1 254 ? -31.707 -1.568 24.032 1.00 36.72 254 THR A CA 1
ATOM 2035 C C . THR A 1 254 ? -30.813 -2.797 23.833 1.00 36.72 254 THR A C 1
ATOM 2037 O O . THR A 1 254 ? -30.675 -3.600 24.755 1.00 36.72 254 THR A O 1
ATOM 2040 N N . TYR A 1 255 ? -30.124 -2.928 22.689 1.00 37.03 255 TYR A N 1
ATOM 2041 C CA . TYR A 1 255 ? -29.276 -4.087 22.372 1.00 37.03 255 TYR A CA 1
ATOM 2042 C C . TYR A 1 255 ? -28.071 -3.707 21.489 1.00 37.03 255 TYR A C 1
ATOM 2044 O O . TYR A 1 255 ? -28.204 -2.922 20.555 1.00 37.03 255 TYR A O 1
ATOM 2052 N N . VAL A 1 256 ? -26.892 -4.291 21.731 1.00 37.34 256 VAL A N 1
ATOM 2053 C CA . VAL A 1 256 ? -25.721 -4.211 20.833 1.00 37.34 256 VAL A CA 1
ATOM 2054 C C . VAL A 1 256 ? -25.407 -5.624 20.339 1.00 37.34 256 VAL A C 1
ATOM 2056 O O . VAL A 1 256 ? -25.101 -6.510 21.137 1.00 37.34 256 VAL A O 1
ATOM 2059 N N . ALA A 1 257 ? -25.495 -5.855 19.028 1.00 34.97 257 ALA A N 1
ATOM 2060 C CA . ALA A 1 257 ? -25.069 -7.107 18.408 1.00 34.97 257 ALA A CA 1
ATOM 2061 C C . ALA A 1 257 ? -23.669 -6.906 17.803 1.00 34.97 257 ALA A C 1
ATOM 2063 O O . ALA A 1 257 ? -23.493 -6.139 16.854 1.00 34.97 257 ALA A O 1
ATOM 2064 N N . LEU A 1 258 ? -22.669 -7.580 18.377 1.00 38.16 258 LEU A N 1
ATOM 2065 C CA . LEU A 1 258 ? -21.293 -7.621 17.885 1.00 38.16 258 LEU A CA 1
ATOM 2066 C C . LEU A 1 258 ? -21.101 -8.882 17.035 1.00 38.16 258 LEU A C 1
ATOM 2068 O O . LEU A 1 258 ? -21.004 -10.017 17.516 1.00 38.16 258 LEU A O 1
ATOM 2072 N N . LEU A 1 259 ? -21.080 -8.665 15.725 1.00 35.78 259 LEU A N 1
ATOM 2073 C CA . LEU A 1 259 ? -20.826 -9.692 14.730 1.00 35.78 259 LEU A CA 1
ATOM 2074 C C . LEU A 1 259 ? -19.321 -9.898 14.595 1.00 35.78 259 LEU A C 1
ATOM 2076 O O . LEU A 1 259 ? -18.622 -9.031 14.085 1.00 35.78 259 LEU A O 1
ATOM 2080 N N . ILE A 1 260 ? -18.825 -11.038 15.076 1.00 37.66 260 ILE A N 1
ATOM 2081 C CA . ILE A 1 260 ? -17.437 -11.468 14.862 1.00 37.66 260 ILE A CA 1
ATOM 2082 C C . ILE A 1 260 ? -17.538 -12.752 14.028 1.00 37.66 260 ILE A C 1
ATOM 2084 O O . ILE A 1 260 ? -18.583 -13.395 14.000 1.00 37.66 260 ILE A O 1
ATOM 2088 N N . HIS A 1 261 ? -16.528 -13.099 13.254 1.00 29.08 261 HIS A N 1
ATOM 2089 C CA . HIS A 1 261 ? -16.433 -14.387 12.577 1.00 29.08 261 HIS A CA 1
ATOM 2090 C C . HIS A 1 261 ? -15.064 -14.932 12.953 1.00 29.08 261 HIS A C 1
ATOM 2092 O O . HIS A 1 261 ? -14.064 -14.245 12.785 1.00 29.08 261 HIS A O 1
ATOM 2098 N N . LEU A 1 262 ? -15.036 -16.131 13.535 1.00 30.75 262 LEU A N 1
ATOM 2099 C CA . LEU A 1 262 ? -13.803 -16.833 13.876 1.00 30.75 262 LEU A CA 1
ATOM 2100 C C . LEU A 1 262 ? -13.625 -17.931 12.835 1.00 30.75 262 LEU A C 1
ATOM 2102 O O . LEU A 1 262 ? -14.250 -18.986 12.923 1.00 30.75 262 LEU A O 1
ATOM 2106 N N . THR A 1 263 ? -12.803 -17.664 11.829 1.00 28.28 263 THR A N 1
ATOM 2107 C CA . THR A 1 263 ? -12.192 -18.717 11.023 1.00 28.28 263 THR A CA 1
ATOM 2108 C C . THR A 1 263 ? -10.785 -18.912 11.556 1.00 28.28 263 THR A C 1
ATOM 2110 O O . THR A 1 263 ? -10.015 -17.955 11.590 1.00 28.28 263 THR A O 1
ATOM 2113 N N . ALA A 1 264 ? -10.449 -20.132 11.978 1.00 32.53 264 ALA A N 1
ATOM 2114 C CA . ALA A 1 264 ? -9.062 -20.528 12.173 1.00 32.53 264 ALA A CA 1
ATOM 2115 C C . ALA A 1 264 ? -8.365 -20.468 10.805 1.00 32.53 264 ALA A C 1
ATOM 2117 O O . ALA A 1 264 ? -8.436 -21.390 10.000 1.00 32.53 264 ALA A O 1
ATOM 2118 N N . GLY A 1 265 ? -7.784 -19.315 10.519 1.00 39.25 265 GLY A N 1
ATOM 2119 C CA . GLY A 1 265 ? -7.015 -18.995 9.332 1.00 39.25 265 GLY A CA 1
ATOM 2120 C C . GLY A 1 265 ? -6.247 -17.726 9.660 1.00 39.25 265 GLY A C 1
ATOM 2121 O O . GLY A 1 265 ? -6.832 -16.827 10.260 1.00 39.25 265 GLY A O 1
ATOM 2122 N N . SER A 1 266 ? -4.946 -17.709 9.356 1.00 48.94 266 SER A N 1
ATOM 2123 C CA . SER A 1 266 ? -4.004 -16.602 9.596 1.00 48.94 266 SER A CA 1
ATOM 2124 C C . SER A 1 266 ? -4.714 -15.245 9.681 1.00 48.94 266 SER A C 1
ATOM 2126 O O . SER A 1 266 ? -5.263 -14.781 8.678 1.00 48.94 266 SER A O 1
ATOM 2128 N N . GLU A 1 267 ? -4.736 -14.649 10.879 1.00 58.56 267 GLU A N 1
ATOM 2129 C CA . GLU A 1 267 ? -5.495 -13.441 11.221 1.00 58.56 267 GLU A CA 1
ATOM 2130 C C . GLU A 1 267 ? -5.128 -12.294 10.265 1.00 58.56 267 GLU A C 1
ATOM 2132 O O . GLU A 1 267 ? -4.138 -11.585 10.445 1.00 58.56 267 GLU A O 1
ATOM 2137 N N . THR A 1 268 ? -5.914 -12.132 9.200 1.00 62.91 268 THR A N 1
ATOM 2138 C CA . THR A 1 268 ? -5.678 -11.099 8.193 1.00 62.91 268 THR A CA 1
ATOM 2139 C C . THR A 1 268 ? -6.472 -9.860 8.603 1.00 62.91 268 THR A C 1
ATOM 2141 O O . THR A 1 268 ? -7.699 -9.840 8.537 1.00 62.91 268 THR A O 1
ATOM 2144 N N . LYS A 1 269 ? -5.766 -8.840 9.087 1.00 77.12 269 LYS A N 1
ATOM 2145 C CA . LYS A 1 269 ? -6.275 -7.527 9.504 1.00 77.12 269 LYS A CA 1
ATOM 2146 C C . LYS A 1 269 ? -6.373 -6.599 8.296 1.00 77.12 269 LYS A C 1
ATOM 2148 O O . LYS A 1 269 ? -5.715 -6.820 7.283 1.00 77.12 269 LYS A O 1
ATOM 2153 N N . THR A 1 270 ? -7.172 -5.538 8.394 1.00 84.31 270 THR A N 1
ATOM 2154 C CA . THR A 1 270 ? -7.313 -4.542 7.320 1.00 84.31 270 THR A CA 1
ATOM 2155 C C . THR A 1 270 ? -6.998 -3.143 7.838 1.00 84.31 270 THR A C 1
ATOM 2157 O O . THR A 1 270 ? -7.561 -2.709 8.840 1.00 84.31 270 THR A O 1
ATOM 2160 N N . PHE A 1 271 ? -6.122 -2.425 7.139 1.00 83.94 271 PHE A N 1
ATOM 2161 C CA . PHE A 1 271 ? -5.800 -1.021 7.377 1.00 83.94 271 PHE A CA 1
ATOM 2162 C C . PHE A 1 271 ? -6.336 -0.159 6.230 1.00 83.94 271 PHE A C 1
ATOM 2164 O O . PHE A 1 271 ? -6.142 -0.487 5.062 1.00 83.94 271 PHE A O 1
ATOM 2171 N N . GLN A 1 272 ? -7.008 0.947 6.546 1.00 87.81 272 GLN A N 1
ATOM 2172 C CA . GLN A 1 272 ? -7.541 1.874 5.547 1.00 87.81 272 GLN A CA 1
ATOM 2173 C C . GLN A 1 272 ? -6.575 3.047 5.354 1.00 87.81 272 GLN A C 1
ATOM 2175 O O . GLN A 1 272 ? -6.433 3.879 6.249 1.00 87.81 272 GLN A O 1
ATOM 2180 N N . LEU A 1 273 ? -5.966 3.141 4.171 1.00 86.75 273 LEU A N 1
ATOM 2181 C CA . LEU A 1 273 ? -5.173 4.292 3.749 1.00 86.75 273 LEU A CA 1
ATOM 2182 C C . LEU A 1 273 ? -5.934 5.040 2.653 1.00 86.75 273 LEU A C 1
ATOM 2184 O O . LEU A 1 273 ? -5.996 4.581 1.516 1.00 86.75 273 LEU A O 1
ATOM 2188 N N . THR A 1 274 ? -6.545 6.170 2.998 1.00 90.31 274 THR A N 1
ATOM 2189 C CA . THR A 1 274 ? -7.382 6.969 2.087 1.00 90.31 274 THR A CA 1
ATOM 2190 C C . THR A 1 274 ? -7.013 8.437 2.128 1.00 90.31 274 THR A C 1
ATOM 2192 O O . THR A 1 274 ? -6.568 8.938 3.161 1.00 90.31 274 THR A O 1
ATOM 2195 N N . MET A 1 275 ? -7.254 9.135 1.018 1.00 88.31 275 MET A N 1
ATOM 2196 C CA . MET A 1 275 ? -7.104 10.584 0.957 1.00 88.31 275 MET A CA 1
ATOM 2197 C C . MET A 1 275 ? -7.983 11.277 2.016 1.00 88.31 275 MET A C 1
ATOM 2199 O O . MET A 1 275 ? -9.132 10.879 2.224 1.00 88.31 275 MET A O 1
ATOM 2203 N N . PRO A 1 276 ? -7.485 12.309 2.719 1.00 85.25 276 PRO A N 1
ATOM 2204 C CA . PRO A 1 276 ? -8.230 12.955 3.797 1.00 85.25 276 PRO A CA 1
ATOM 2205 C C . PRO A 1 276 ? -9.229 13.999 3.266 1.00 85.25 276 PRO A C 1
ATOM 2207 O O . PRO A 1 276 ? -9.092 15.188 3.544 1.00 85.25 276 PRO A O 1
ATOM 2210 N N . ASN A 1 277 ? -10.256 13.560 2.527 1.00 86.75 277 ASN A N 1
ATOM 2211 C CA . ASN A 1 277 ? -11.291 14.423 1.929 1.00 86.75 277 ASN A CA 1
ATOM 2212 C C . ASN A 1 277 ? -10.698 15.571 1.093 1.00 86.75 277 ASN A C 1
ATOM 2214 O O . ASN A 1 277 ? -11.049 16.741 1.264 1.00 86.75 277 ASN A O 1
ATOM 2218 N N . VAL A 1 278 ? -9.773 15.234 0.198 1.00 87.75 278 VAL A N 1
ATOM 2219 C CA . VAL A 1 278 ? -9.067 16.213 -0.635 1.00 87.75 278 VAL A CA 1
ATOM 2220 C C . VAL A 1 278 ? -9.985 16.788 -1.707 1.00 87.75 278 VAL A C 1
ATOM 2222 O O . VAL A 1 278 ? -10.991 16.188 -2.082 1.00 87.75 278 VAL A O 1
ATOM 2225 N N . ARG A 1 279 ? -9.628 17.959 -2.233 1.00 89.88 279 ARG A N 1
ATOM 2226 C CA . ARG A 1 279 ? -10.335 18.584 -3.351 1.00 89.88 279 ARG A CA 1
ATOM 2227 C C . ARG A 1 279 ? -9.352 18.881 -4.482 1.00 89.88 279 ARG A C 1
ATOM 2229 O O . ARG A 1 279 ? -8.615 19.863 -4.384 1.00 89.88 279 ARG A O 1
ATOM 2236 N N . PRO A 1 280 ? -9.346 18.078 -5.559 1.00 87.31 280 PRO A N 1
ATOM 2237 C CA . PRO A 1 280 ? -8.560 18.380 -6.747 1.00 87.31 280 PRO A CA 1
ATOM 2238 C C . PRO A 1 280 ? -8.987 19.722 -7.353 1.00 87.31 280 PRO A C 1
ATOM 2240 O O . PRO A 1 280 ? -10.136 19.894 -7.762 1.00 87.31 280 PRO A O 1
ATOM 2243 N N . TYR A 1 281 ? -8.077 20.693 -7.385 1.00 85.12 281 TYR A N 1
ATOM 2244 C CA . TYR A 1 281 ? -8.361 22.070 -7.816 1.00 85.12 281 TYR A CA 1
ATOM 2245 C C . TYR A 1 281 ? -7.977 22.340 -9.275 1.00 85.12 281 TYR A C 1
ATOM 2247 O O . TYR A 1 281 ? -8.434 23.323 -9.859 1.00 85.12 281 TYR A O 1
ATOM 2255 N N . ARG A 1 282 ? -7.198 21.449 -9.895 1.00 84.88 282 ARG A N 1
ATOM 2256 C CA . ARG A 1 282 ? -6.841 21.495 -11.315 1.00 84.88 282 ARG A CA 1
ATOM 2257 C C . ARG A 1 282 ? -6.833 20.091 -11.935 1.00 84.88 282 ARG A C 1
ATOM 2259 O O . ARG A 1 282 ? -6.742 19.119 -11.187 1.00 84.88 282 ARG A O 1
ATOM 2266 N N . PRO A 1 283 ? -6.970 19.979 -13.268 1.00 83.12 283 PRO A N 1
ATOM 2267 C CA . PRO A 1 283 ? -6.729 18.729 -13.989 1.00 83.12 283 PRO A CA 1
ATOM 2268 C C . PRO A 1 283 ? -5.287 18.231 -13.815 1.00 83.12 283 PRO A C 1
ATOM 2270 O O . PRO A 1 283 ? -4.396 19.032 -13.518 1.00 83.12 283 PRO A O 1
ATOM 2273 N N . GLU A 1 284 ? -5.080 16.933 -14.042 1.00 81.38 284 GLU A N 1
ATOM 2274 C CA . GLU A 1 284 ? -3.778 16.250 -13.952 1.00 81.38 284 GLU A CA 1
ATOM 2275 C C . GLU A 1 284 ? -3.053 16.510 -12.617 1.00 81.38 284 GLU A C 1
ATOM 2277 O O . GLU A 1 284 ? -1.877 16.880 -12.575 1.00 81.38 284 GLU A O 1
ATOM 2282 N N . LEU A 1 285 ? -3.786 16.395 -11.502 1.00 86.25 285 LEU A N 1
ATOM 2283 C CA . LEU A 1 285 ? -3.242 16.627 -10.165 1.00 86.25 285 LEU A CA 1
ATOM 2284 C C . LEU A 1 285 ? -2.898 15.306 -9.478 1.00 86.25 285 LEU A C 1
ATOM 2286 O O . LEU A 1 285 ? -3.754 14.434 -9.315 1.00 86.25 285 LEU A O 1
ATOM 2290 N N . TYR A 1 286 ? -1.658 15.203 -9.010 1.00 90.25 286 TYR A N 1
ATOM 2291 C CA . TYR A 1 286 ? -1.137 14.054 -8.281 1.00 90.25 286 TYR A CA 1
ATOM 2292 C C . TYR A 1 286 ? -1.023 14.413 -6.809 1.00 90.25 286 TYR A C 1
ATOM 2294 O O . TYR A 1 286 ? -0.202 15.247 -6.439 1.00 90.25 286 TYR A O 1
ATOM 2302 N N . LEU A 1 287 ? -1.847 13.804 -5.962 1.00 93.06 287 LEU A N 1
ATOM 2303 C CA . LEU A 1 287 ? -1.802 14.045 -4.521 1.00 93.06 287 LEU A CA 1
ATOM 2304 C C . LEU A 1 287 ? -1.201 12.852 -3.797 1.00 93.06 287 LEU A C 1
ATOM 2306 O O . LEU A 1 287 ? -1.514 11.710 -4.127 1.00 93.06 287 LEU A O 1
ATOM 2310 N N . CYS A 1 288 ? -0.372 13.132 -2.797 1.00 93.94 288 CYS A N 1
ATOM 2311 C CA . CYS A 1 288 ? 0.288 12.153 -1.944 1.00 93.94 288 CYS A CA 1
ATOM 2312 C C . CYS A 1 288 ? -0.191 12.322 -0.503 1.00 93.94 288 CYS A C 1
ATOM 2314 O O . CYS A 1 288 ? -0.342 13.450 -0.040 1.00 93.94 288 CYS A O 1
ATOM 2316 N N . THR A 1 289 ? -0.418 11.220 0.212 1.00 91.38 289 THR A N 1
ATOM 2317 C CA . THR A 1 289 ? -0.692 11.229 1.656 1.00 91.38 289 THR A CA 1
ATOM 2318 C C . THR A 1 289 ? 0.046 10.080 2.355 1.00 91.38 289 THR A C 1
ATOM 2320 O O . THR A 1 289 ? 0.043 8.956 1.835 1.00 91.38 289 THR A O 1
ATOM 2323 N N . PRO A 1 290 ? 0.706 10.320 3.503 1.00 91.75 290 PRO A N 1
ATOM 2324 C CA . PRO A 1 290 ? 1.519 9.317 4.165 1.00 91.75 290 PRO A CA 1
ATOM 2325 C C . PRO A 1 290 ? 0.800 8.686 5.362 1.00 91.75 290 PRO A C 1
ATOM 2327 O O . PRO A 1 290 ? -0.039 9.296 6.024 1.00 91.75 290 PRO A O 1
ATOM 2330 N N . VAL A 1 291 ? 1.239 7.489 5.733 1.00 87.88 291 VAL A N 1
ATOM 2331 C CA . VAL A 1 291 ? 1.033 6.918 7.062 1.00 87.88 291 VAL A CA 1
ATOM 2332 C C . VAL A 1 291 ? 2.351 6.368 7.588 1.00 87.88 291 VAL A C 1
ATOM 2334 O O . VAL A 1 291 ? 3.107 5.716 6.867 1.00 87.88 291 VAL A O 1
ATOM 2337 N N . LYS A 1 292 ? 2.630 6.626 8.865 1.00 84.06 292 LYS A N 1
ATOM 2338 C CA . LYS A 1 292 ? 3.775 6.039 9.556 1.00 84.06 292 LYS A CA 1
ATOM 2339 C C . LYS A 1 292 ? 3.448 4.613 9.981 1.00 84.06 292 LYS A C 1
ATOM 2341 O O . LYS A 1 292 ? 2.422 4.376 10.615 1.00 84.06 292 LYS A O 1
ATOM 2346 N N . VAL A 1 293 ? 4.328 3.677 9.652 1.00 80.69 293 VAL A N 1
ATOM 2347 C CA . VAL A 1 293 ? 4.211 2.285 10.082 1.00 80.69 293 VAL A CA 1
ATOM 2348 C C . VAL A 1 293 ? 4.699 2.173 11.525 1.00 80.69 293 VAL A C 1
ATOM 2350 O O . VAL A 1 293 ? 5.728 2.745 11.892 1.00 80.69 293 VAL A O 1
ATOM 2353 N N . ASP A 1 294 ? 3.966 1.431 12.353 1.00 76.44 294 ASP A N 1
ATOM 2354 C CA . ASP A 1 294 ? 4.406 1.099 13.707 1.00 76.44 294 ASP A CA 1
ATOM 2355 C C . ASP A 1 294 ? 5.745 0.338 13.657 1.00 76.44 294 ASP A C 1
ATOM 2357 O O . ASP A 1 294 ? 5.884 -0.707 13.020 1.00 76.44 294 ASP A O 1
ATOM 2361 N N . TYR A 1 295 ? 6.749 0.895 14.330 1.00 74.12 295 TYR A N 1
ATOM 2362 C CA . TYR A 1 295 ? 8.124 0.405 14.328 1.00 74.12 295 TYR A CA 1
ATOM 2363 C C . TYR A 1 295 ? 8.394 -0.642 15.419 1.00 74.12 295 TYR A C 1
ATOM 2365 O O . TYR A 1 295 ? 9.507 -1.159 15.507 1.00 74.12 295 TYR A O 1
ATOM 2373 N N . THR A 1 296 ? 7.415 -0.962 16.268 1.00 69.00 296 THR A N 1
ATOM 2374 C CA . THR A 1 296 ? 7.606 -1.894 17.391 1.00 69.00 296 THR A CA 1
ATOM 2375 C C . THR A 1 296 ? 7.563 -3.362 16.964 1.00 69.00 296 THR A C 1
ATOM 2377 O O . THR A 1 296 ? 8.220 -4.205 17.584 1.00 69.00 296 THR A O 1
ATOM 2380 N N . ARG A 1 297 ? 6.856 -3.679 15.872 1.00 80.88 297 ARG A N 1
ATOM 2381 C CA . ARG A 1 297 ? 6.708 -5.041 15.336 1.00 80.88 297 ARG A CA 1
ATOM 2382 C C . ARG A 1 297 ? 6.764 -5.080 13.806 1.00 80.88 297 ARG A C 1
ATOM 2384 O O . ARG A 1 297 ? 6.751 -4.043 13.148 1.00 80.88 297 ARG A O 1
ATOM 2391 N N . ASN A 1 298 ? 6.900 -6.285 13.256 1.00 86.75 298 ASN A N 1
ATOM 2392 C CA . ASN A 1 298 ? 6.825 -6.513 11.814 1.00 86.75 298 ASN A CA 1
ATOM 2393 C C . ASN A 1 298 ? 5.374 -6.804 11.417 1.00 86.75 298 ASN A C 1
ATOM 2395 O O . ASN A 1 298 ? 4.657 -7.487 12.147 1.00 86.75 298 ASN A O 1
ATOM 2399 N N . TYR A 1 299 ? 4.982 -6.318 10.245 1.00 91.12 299 TYR A N 1
ATOM 2400 C CA . TYR A 1 299 ? 3.703 -6.624 9.613 1.00 91.12 299 TYR A CA 1
ATOM 2401 C C . TYR A 1 299 ? 3.942 -7.090 8.180 1.00 91.12 299 TYR A C 1
ATOM 2403 O O . TYR A 1 299 ? 4.936 -6.707 7.562 1.00 91.12 299 TYR A O 1
ATOM 2411 N N . TYR A 1 300 ? 3.022 -7.888 7.648 1.00 95.06 300 TYR A N 1
ATOM 2412 C CA . TYR A 1 300 ? 3.138 -8.480 6.320 1.00 95.06 300 TYR A CA 1
ATOM 2413 C C . TYR A 1 300 ? 1.878 -8.181 5.517 1.00 95.06 300 TYR A C 1
ATOM 2415 O O . TYR A 1 300 ? 0.810 -8.690 5.847 1.00 95.06 300 TYR A O 1
ATOM 2423 N N . MET A 1 301 ? 1.979 -7.337 4.488 1.00 95.31 301 MET A N 1
ATOM 2424 C CA . MET A 1 301 ? 0.840 -6.994 3.627 1.00 95.31 301 MET A CA 1
ATOM 2425 C C . MET A 1 301 ? 0.604 -8.101 2.602 1.00 95.31 301 MET A C 1
ATOM 2427 O O . MET A 1 301 ? 1.511 -8.410 1.832 1.00 95.31 301 MET A O 1
ATOM 2431 N N . THR A 1 302 ? -0.600 -8.670 2.585 1.00 94.88 302 THR A N 1
ATOM 2432 C CA . THR A 1 302 ? -0.964 -9.870 1.810 1.00 94.88 302 THR A CA 1
ATOM 2433 C C . THR A 1 302 ? -1.982 -9.597 0.703 1.00 94.88 302 THR A C 1
ATOM 2435 O O . THR A 1 302 ? -2.092 -10.380 -0.239 1.00 94.88 302 THR A O 1
ATOM 2438 N N . ALA A 1 303 ? -2.728 -8.488 0.766 1.00 92.19 303 ALA A N 1
ATOM 2439 C CA . ALA A 1 303 ? -3.612 -8.076 -0.323 1.00 92.19 303 ALA A CA 1
ATOM 2440 C C . ALA A 1 303 ? -3.910 -6.570 -0.312 1.00 92.19 303 ALA A C 1
ATOM 2442 O O . ALA A 1 303 ? -3.865 -5.913 0.727 1.00 92.19 303 ALA A O 1
ATOM 2443 N N . PHE A 1 304 ? -4.302 -6.041 -1.468 1.00 93.00 304 PHE A N 1
ATOM 2444 C CA . PHE A 1 304 ? -4.622 -4.630 -1.674 1.00 93.00 304 PHE A CA 1
ATOM 2445 C C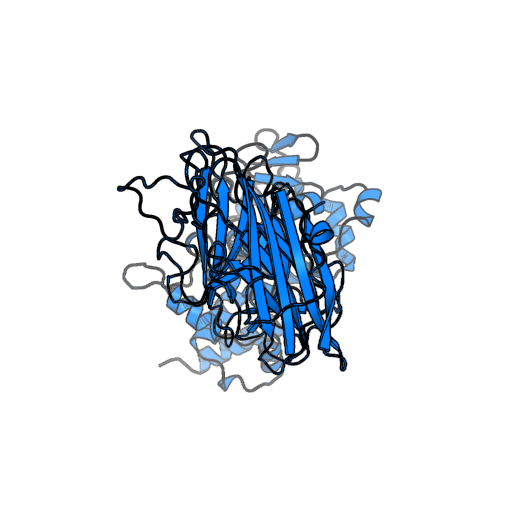 . PHE A 1 304 ? -5.994 -4.511 -2.329 1.00 93.00 304 PHE A C 1
ATOM 2447 O O . PHE A 1 304 ? -6.220 -5.003 -3.434 1.00 93.00 304 PHE A O 1
ATOM 2454 N N . GLN A 1 305 ? -6.931 -3.873 -1.635 1.00 89.88 305 GLN A N 1
ATOM 2455 C CA . GLN A 1 305 ? -8.288 -3.659 -2.118 1.00 89.88 305 GLN A CA 1
ATOM 2456 C C . GLN A 1 305 ? -8.509 -2.165 -2.381 1.00 89.88 305 GLN A C 1
ATOM 2458 O O . GLN A 1 305 ? -8.453 -1.373 -1.443 1.00 89.88 305 GLN A O 1
ATOM 2463 N N . PRO A 1 306 ? -8.775 -1.755 -3.628 1.00 87.06 306 PRO A N 1
ATOM 2464 C CA . PRO A 1 306 ? -9.019 -0.355 -3.944 1.00 87.06 306 PRO A CA 1
ATOM 2465 C C . PRO A 1 306 ? -10.365 0.123 -3.382 1.00 87.06 306 PRO A C 1
ATOM 2467 O O . PRO A 1 306 ? -11.351 -0.614 -3.371 1.00 87.06 306 PRO A O 1
ATOM 2470 N N . ASN A 1 307 ? -10.395 1.380 -2.951 1.00 86.38 307 ASN A N 1
ATOM 2471 C CA . ASN A 1 307 ? -11.584 2.152 -2.608 1.00 86.38 307 ASN A CA 1
ATOM 2472 C C . ASN A 1 307 ? -11.635 3.389 -3.502 1.00 86.38 307 ASN A C 1
ATOM 2474 O O . ASN A 1 307 ? -11.353 4.496 -3.057 1.00 86.38 307 ASN A O 1
ATOM 2478 N N . ALA A 1 308 ? -11.882 3.185 -4.788 1.00 79.69 308 ALA A N 1
ATOM 2479 C CA . ALA A 1 308 ? -11.955 4.258 -5.766 1.00 79.69 308 ALA A CA 1
ATOM 2480 C C . ALA A 1 308 ? -12.791 3.803 -6.960 1.00 79.69 308 ALA A C 1
ATOM 2482 O O . ALA A 1 308 ? -13.011 2.607 -7.156 1.00 79.69 308 ALA A O 1
ATOM 2483 N N . THR A 1 309 ? -13.220 4.763 -7.773 1.00 68.88 309 THR A N 1
ATOM 2484 C CA . THR A 1 309 ? -13.777 4.484 -9.100 1.00 68.88 309 THR A CA 1
ATOM 2485 C C . THR A 1 309 ? -13.044 5.322 -10.133 1.00 68.88 309 THR A C 1
ATOM 2487 O O . THR A 1 309 ? -12.574 6.414 -9.815 1.00 68.88 309 THR A O 1
ATOM 2490 N N . MET A 1 310 ? -13.027 4.888 -11.390 1.00 68.62 310 MET A N 1
ATOM 2491 C CA . MET A 1 310 ? -12.466 5.681 -12.493 1.00 68.62 310 MET A CA 1
ATOM 2492 C C . MET A 1 310 ? -13.112 7.057 -12.680 1.00 68.62 310 MET A C 1
ATOM 2494 O O . MET A 1 310 ? -12.540 7.932 -13.325 1.00 68.62 310 MET A O 1
ATOM 2498 N N . LYS A 1 311 ? -14.308 7.273 -12.120 1.00 70.44 311 LYS A N 1
ATOM 2499 C CA . LYS A 1 311 ? -14.975 8.582 -12.128 1.00 70.44 311 LYS A CA 1
ATOM 2500 C C . LYS A 1 311 ? -14.307 9.597 -11.197 1.00 70.44 311 LYS A C 1
ATOM 2502 O O . LYS A 1 311 ? -14.605 10.786 -11.309 1.00 70.44 311 LYS A O 1
ATOM 2507 N N . THR A 1 312 ? -13.494 9.138 -10.248 1.00 75.31 312 THR A N 1
ATOM 2508 C CA . THR A 1 312 ? -12.838 9.974 -9.237 1.00 75.31 312 THR A CA 1
ATOM 2509 C C . THR A 1 312 ? -11.324 9.929 -9.374 1.00 75.31 312 THR A C 1
ATOM 2511 O O . THR A 1 312 ? -10.718 10.976 -9.583 1.00 75.31 312 THR A O 1
ATOM 2514 N N . ALA A 1 313 ? -10.724 8.739 -9.339 1.00 80.62 313 ALA A N 1
ATOM 2515 C CA . ALA A 1 313 ? -9.283 8.540 -9.462 1.00 80.62 313 ALA A CA 1
ATOM 2516 C C . ALA A 1 313 ? -8.944 7.859 -10.793 1.00 80.62 313 ALA A C 1
ATOM 2518 O O . ALA A 1 313 ? -9.521 6.828 -11.131 1.00 80.62 313 ALA A O 1
ATOM 2519 N N . HIS A 1 314 ? -7.979 8.405 -11.533 1.00 81.94 314 HIS A N 1
ATOM 2520 C CA . HIS A 1 314 ? -7.513 7.816 -12.790 1.00 81.94 314 HIS A CA 1
ATOM 2521 C C . HIS A 1 314 ? -6.577 6.620 -12.543 1.00 81.94 314 HIS A C 1
ATOM 2523 O O . HIS A 1 314 ? -6.681 5.589 -13.210 1.00 81.94 314 HIS A O 1
ATOM 2529 N N . HIS A 1 315 ? -5.688 6.734 -11.553 1.00 86.00 315 HIS A N 1
ATOM 2530 C CA . HIS A 1 315 ? -4.908 5.624 -11.005 1.00 86.00 315 HIS A CA 1
ATOM 2531 C C . HIS A 1 315 ? -4.444 5.934 -9.576 1.00 86.00 315 HIS A C 1
ATOM 2533 O O . HIS A 1 315 ? -4.478 7.085 -9.135 1.00 86.00 315 HIS A O 1
ATOM 2539 N N . MET A 1 316 ? -4.013 4.898 -8.855 1.00 92.06 316 MET A N 1
ATOM 2540 C CA . MET A 1 316 ? -3.447 5.013 -7.508 1.00 92.06 316 MET A CA 1
ATOM 2541 C C . MET A 1 316 ? -2.183 4.171 -7.393 1.00 92.06 316 MET A C 1
ATOM 2543 O O . MET A 1 316 ? -2.163 3.036 -7.872 1.00 92.06 316 MET A O 1
ATOM 2547 N N . LEU A 1 317 ? -1.166 4.697 -6.718 1.00 93.31 317 LEU A N 1
ATOM 2548 C CA . LEU A 1 317 ? 0.084 4.002 -6.425 1.00 93.31 317 LEU A CA 1
ATOM 2549 C C . LEU A 1 317 ? 0.326 3.993 -4.912 1.00 93.31 317 LEU A C 1
ATOM 2551 O O . LEU A 1 317 ? -0.005 4.949 -4.212 1.00 93.31 317 LEU A O 1
ATOM 2555 N N . LEU A 1 318 ? 0.901 2.906 -4.404 1.00 95.88 318 LEU A N 1
ATOM 2556 C CA . LEU A 1 318 ? 1.342 2.791 -3.016 1.00 95.88 318 LEU A CA 1
ATOM 2557 C C . LEU A 1 318 ? 2.854 2.619 -2.988 1.00 95.88 318 LEU A C 1
ATOM 2559 O O . LEU A 1 318 ? 3.373 1.682 -3.599 1.00 95.88 318 LEU A O 1
ATOM 2563 N N . TYR A 1 319 ? 3.533 3.476 -2.237 1.00 95.00 319 TYR A N 1
ATOM 2564 C CA . TYR A 1 319 ? 4.976 3.427 -2.034 1.00 95.00 319 TYR A CA 1
ATOM 2565 C C . TYR A 1 319 ? 5.306 3.024 -0.600 1.00 95.00 319 TYR A C 1
ATOM 2567 O O . TYR A 1 319 ? 4.638 3.452 0.340 1.00 95.00 319 TYR A O 1
ATOM 2575 N N . GLY A 1 320 ? 6.352 2.222 -0.435 1.00 94.81 320 GLY A N 1
ATOM 2576 C CA . GLY A 1 320 ? 7.047 2.030 0.829 1.00 94.81 320 GLY A CA 1
ATOM 2577 C C . GLY A 1 320 ? 8.254 2.949 0.893 1.00 94.81 320 GLY A C 1
ATOM 2578 O O . GLY A 1 320 ? 9.147 2.838 0.056 1.00 94.81 320 GLY A O 1
ATOM 2579 N N . CYS A 1 321 ? 8.280 3.835 1.884 1.00 93.12 321 CYS A N 1
ATOM 2580 C CA . CYS A 1 321 ? 9.330 4.832 2.043 1.00 93.12 321 CYS A CA 1
ATOM 2581 C C . CYS A 1 321 ? 10.101 4.640 3.353 1.00 93.12 321 CYS A C 1
ATOM 2583 O O . CYS A 1 321 ? 9.529 4.247 4.376 1.00 93.12 321 CYS A O 1
ATOM 2585 N N . GLY A 1 322 ? 11.392 4.964 3.332 1.00 90.81 322 GLY A N 1
ATOM 2586 C CA . GLY A 1 322 ? 12.190 5.177 4.539 1.00 90.81 322 GLY A CA 1
ATOM 2587 C C . GLY A 1 322 ? 11.830 6.506 5.199 1.00 90.81 322 GLY A C 1
ATOM 2588 O O . GLY A 1 322 ? 11.522 6.529 6.384 1.00 90.81 322 GLY A O 1
ATOM 2589 N N . GLU A 1 323 ? 11.770 7.577 4.404 1.00 91.62 323 GLU A N 1
ATOM 2590 C CA . GLU A 1 323 ? 11.296 8.905 4.808 1.00 91.62 323 GLU A CA 1
ATOM 2591 C C . GLU A 1 323 ? 10.328 9.467 3.753 1.00 91.62 323 GLU A C 1
ATOM 2593 O O . GLU A 1 323 ? 10.387 9.109 2.574 1.00 91.62 323 GLU A O 1
ATOM 2598 N N . VAL A 1 324 ? 9.398 10.320 4.181 1.00 90.62 324 VAL A N 1
ATOM 2599 C CA . VAL A 1 324 ? 8.376 10.928 3.309 1.00 90.62 324 VAL A CA 1
ATOM 2600 C C . VAL A 1 324 ? 8.934 12.148 2.582 1.00 90.62 324 VAL A C 1
ATOM 2602 O O . VAL A 1 324 ? 9.668 12.919 3.186 1.00 90.62 324 VAL A O 1
ATOM 2605 N N . GLY A 1 325 ? 8.548 12.368 1.320 1.00 88.12 325 GLY A N 1
ATOM 2606 C CA . GLY A 1 325 ? 9.042 13.525 0.550 1.00 88.12 325 GLY A CA 1
ATOM 2607 C C . GLY A 1 325 ? 8.397 14.867 0.917 1.00 88.12 325 GLY A C 1
ATOM 2608 O O . GLY A 1 325 ? 8.728 15.902 0.346 1.00 88.12 325 GLY A O 1
ATOM 2609 N N . SER A 1 326 ? 7.451 14.874 1.860 1.00 87.44 326 SER A N 1
ATOM 2610 C CA . SER A 1 326 ? 6.934 16.091 2.481 1.00 87.44 326 SER A CA 1
ATOM 2611 C C . SER A 1 326 ? 6.415 15.797 3.885 1.00 87.44 326 SER A C 1
ATOM 2613 O O . SER A 1 326 ? 5.849 14.737 4.151 1.00 87.44 326 SER A O 1
ATOM 2615 N N . SER A 1 327 ? 6.550 16.769 4.787 1.00 80.19 327 SER A N 1
ATOM 2616 C CA . SER A 1 327 ? 5.968 16.720 6.134 1.00 80.19 327 SER A CA 1
ATOM 2617 C C . SER A 1 327 ? 4.478 17.089 6.165 1.00 80.19 327 SER A C 1
ATOM 2619 O O . SER A 1 327 ? 3.830 16.962 7.208 1.00 80.19 327 SER A O 1
ATOM 2621 N N . LYS A 1 328 ? 3.915 17.550 5.039 1.00 81.44 328 LYS A N 1
ATOM 2622 C CA . LYS A 1 328 ? 2.495 17.902 4.931 1.00 81.44 328 LYS A CA 1
ATOM 2623 C C . LYS A 1 328 ? 1.614 16.644 4.982 1.00 81.44 328 LYS A C 1
ATOM 2625 O O . LYS A 1 328 ? 1.997 15.599 4.466 1.00 81.44 328 LYS A O 1
ATOM 2630 N N . PRO A 1 329 ? 0.388 16.733 5.531 1.00 81.00 329 PRO A N 1
ATOM 2631 C CA . PRO A 1 329 ? -0.548 15.603 5.535 1.00 81.00 329 PRO A CA 1
ATOM 2632 C C . PRO A 1 329 ? -0.999 15.201 4.120 1.00 81.00 329 PRO A C 1
ATOM 2634 O O . PRO A 1 329 ? -1.329 14.038 3.880 1.00 81.00 329 PRO A O 1
ATOM 2637 N N . VAL A 1 330 ? -1.020 16.170 3.198 1.00 89.69 330 VAL A N 1
ATOM 2638 C CA . VAL A 1 330 ? -1.224 15.979 1.761 1.00 89.69 330 VAL A CA 1
ATOM 2639 C C . VAL A 1 330 ? -0.333 16.960 1.008 1.00 89.69 330 VAL A C 1
ATOM 2641 O O . VAL A 1 330 ? -0.265 18.131 1.389 1.00 89.69 330 VAL A O 1
ATOM 2644 N N . TRP A 1 331 ? 0.312 16.510 -0.064 1.00 90.25 331 TRP A N 1
ATOM 2645 C CA . TRP A 1 331 ? 1.089 17.371 -0.960 1.00 90.25 331 TRP A CA 1
ATOM 2646 C C . TRP A 1 331 ? 0.904 16.977 -2.425 1.00 90.25 331 TRP A C 1
ATOM 2648 O O . TRP A 1 331 ? 0.427 15.882 -2.727 1.00 90.25 331 TRP A O 1
ATOM 2658 N N . ASN A 1 332 ? 1.270 17.885 -3.331 1.00 90.38 332 ASN A N 1
ATOM 2659 C CA . ASN A 1 332 ? 1.389 17.571 -4.749 1.00 90.38 332 ASN A CA 1
ATOM 2660 C C . ASN A 1 332 ? 2.652 16.721 -4.964 1.00 90.38 332 ASN A C 1
ATOM 2662 O O . ASN A 1 332 ? 3.750 17.183 -4.657 1.00 90.38 332 ASN A O 1
ATOM 2666 N N . CYS A 1 333 ? 2.504 15.508 -5.502 1.00 87.25 333 CYS A N 1
ATOM 2667 C CA . CYS A 1 333 ? 3.615 14.571 -5.684 1.00 87.25 333 CYS A CA 1
ATOM 2668 C C . CYS A 1 333 ? 4.656 15.027 -6.727 1.00 87.25 333 CYS A C 1
ATOM 2670 O O . CYS A 1 333 ? 5.673 14.360 -6.901 1.00 87.25 333 CYS A O 1
ATOM 2672 N N . GLY A 1 334 ? 4.381 16.108 -7.469 1.00 73.56 334 GLY A N 1
ATOM 2673 C CA . GLY A 1 334 ? 5.299 16.690 -8.456 1.00 73.56 334 GLY A CA 1
ATOM 2674 C C . GLY A 1 334 ? 5.438 15.894 -9.759 1.00 73.56 334 GLY A C 1
ATOM 2675 O O . GLY A 1 334 ? 6.171 16.309 -10.651 1.00 73.56 334 GLY A O 1
ATOM 2676 N N . GLU A 1 335 ? 4.731 14.773 -9.905 1.00 66.94 335 GLU A N 1
ATOM 2677 C CA . GLU A 1 335 ? 4.701 13.996 -11.145 1.00 66.94 335 GLU A CA 1
ATOM 2678 C C . GLU A 1 335 ? 3.799 14.674 -12.186 1.00 66.94 335 GLU A C 1
ATOM 2680 O O . GLU A 1 335 ? 2.696 15.122 -11.870 1.00 66.94 335 GLU A O 1
ATOM 2685 N N . MET A 1 336 ? 4.274 14.763 -13.435 1.00 52.94 336 MET A N 1
ATOM 2686 C CA . MET A 1 336 ? 3.542 15.275 -14.608 1.00 52.94 336 MET A CA 1
ATOM 2687 C C . MET A 1 336 ? 2.994 16.716 -14.547 1.00 52.94 336 MET A C 1
ATOM 2689 O O . MET A 1 336 ? 2.463 17.198 -15.549 1.00 52.94 336 MET A O 1
ATOM 2693 N N . SER A 1 337 ? 3.146 17.452 -13.444 1.00 51.12 337 SER A N 1
ATOM 2694 C CA . SER A 1 337 ? 2.768 18.864 -13.396 1.00 51.12 337 SER A CA 1
ATOM 2695 C C . SER A 1 337 ? 3.850 19.750 -13.998 1.00 51.12 337 SER A C 1
ATOM 2697 O O . SER A 1 337 ? 4.990 19.717 -13.541 1.00 51.12 337 SER A O 1
ATOM 2699 N N . GLN A 1 338 ? 3.478 20.596 -14.965 1.00 50.72 338 GLN A N 1
ATOM 2700 C CA . GLN A 1 338 ? 4.294 21.761 -15.303 1.00 50.72 338 GLN A CA 1
ATOM 2701 C C . GLN A 1 338 ? 4.542 22.559 -14.022 1.00 50.72 338 GLN A C 1
ATOM 2703 O O . GLN A 1 338 ? 3.592 22.847 -13.289 1.00 50.72 338 GLN A O 1
ATOM 2708 N N . GLU A 1 339 ? 5.815 22.844 -13.751 1.00 50.19 339 GLU A N 1
ATOM 2709 C CA . GLU A 1 339 ? 6.268 23.638 -12.615 1.00 50.19 339 GLU A CA 1
ATOM 2710 C C . GLU A 1 339 ? 5.476 24.946 -12.576 1.00 50.19 339 GLU A C 1
ATOM 2712 O O . GLU A 1 339 ? 5.706 25.852 -13.375 1.00 50.19 339 GLU A O 1
ATOM 2717 N N . ASN A 1 340 ? 4.515 25.046 -11.658 1.00 56.75 340 ASN A N 1
ATOM 2718 C CA . ASN A 1 340 ? 4.085 26.347 -11.194 1.00 56.75 340 ASN A CA 1
ATOM 2719 C C . ASN A 1 340 ? 5.063 26.709 -10.067 1.00 56.75 340 ASN A C 1
ATOM 2721 O O . ASN A 1 340 ? 5.019 26.041 -9.033 1.00 56.75 340 ASN A O 1
ATOM 2725 N N . PRO A 1 341 ? 5.965 27.694 -10.241 1.00 56.03 341 PRO A N 1
ATOM 2726 C CA . PRO A 1 341 ? 7.056 27.959 -9.295 1.00 56.03 341 PRO A CA 1
ATOM 2727 C C . PRO A 1 341 ? 6.587 28.290 -7.870 1.00 56.03 341 PRO A C 1
ATOM 2729 O O . PRO A 1 341 ? 7.368 28.225 -6.926 1.00 56.03 341 PRO A O 1
ATOM 2732 N N . GLU A 1 342 ? 5.315 28.661 -7.715 1.00 57.94 342 GLU A N 1
ATOM 2733 C CA . GLU A 1 342 ? 4.687 29.009 -6.439 1.00 57.94 342 GLU A CA 1
ATOM 2734 C C . GLU A 1 342 ? 4.065 27.802 -5.707 1.00 57.94 342 GLU A C 1
ATOM 2736 O O . GLU A 1 342 ? 3.685 27.916 -4.542 1.00 57.94 342 GLU A O 1
ATOM 2741 N N . GLU A 1 343 ? 3.938 26.643 -6.363 1.00 67.44 343 GLU A N 1
ATOM 2742 C CA . GLU A 1 343 ? 3.270 25.461 -5.813 1.00 67.44 343 GLU A CA 1
ATOM 2743 C C . GLU A 1 343 ? 4.288 24.442 -5.282 1.00 67.44 343 GLU A C 1
ATOM 2745 O O . GLU A 1 343 ? 4.955 23.735 -6.033 1.00 67.44 343 GLU A O 1
ATOM 2750 N N . GLU A 1 344 ? 4.392 24.353 -3.955 1.00 72.06 344 GLU A N 1
ATOM 2751 C CA . GLU A 1 344 ? 5.283 23.407 -3.278 1.00 72.06 344 GLU A CA 1
ATOM 2752 C C . GLU A 1 344 ? 4.898 21.953 -3.615 1.00 72.06 344 GLU A C 1
ATOM 2754 O O . GLU A 1 344 ? 3.794 21.494 -3.298 1.00 72.06 344 GLU A O 1
ATOM 2759 N N . SER A 1 345 ? 5.821 21.230 -4.252 1.00 81.62 345 SER A N 1
ATOM 2760 C CA . SER A 1 345 ? 5.681 19.823 -4.636 1.00 81.62 345 SER A CA 1
ATOM 2761 C C . SER A 1 345 ? 6.852 18.990 -4.112 1.00 81.62 345 SER A C 1
ATOM 2763 O O . SER A 1 345 ? 7.909 19.529 -3.788 1.00 81.62 345 SER A O 1
ATOM 2765 N N . GLY A 1 346 ? 6.658 17.676 -3.996 1.00 83.75 346 GLY A N 1
ATOM 2766 C CA . GLY A 1 346 ? 7.697 16.750 -3.542 1.00 83.75 346 GLY A CA 1
ATOM 2767 C C . GLY A 1 346 ? 7.363 15.311 -3.912 1.00 83.75 346 GLY A C 1
ATOM 2768 O O . GLY A 1 346 ? 6.192 14.941 -3.938 1.00 83.75 346 GLY A O 1
ATOM 2769 N N . SER A 1 347 ? 8.371 14.486 -4.195 1.00 88.12 347 SER A N 1
ATOM 2770 C CA . SER A 1 347 ? 8.169 13.073 -4.540 1.00 88.12 347 SER A CA 1
ATOM 2771 C C . SER A 1 347 ? 7.467 12.295 -3.412 1.00 88.12 347 SER A C 1
ATOM 2773 O O . SER A 1 347 ? 7.434 12.752 -2.267 1.00 88.12 347 SER A O 1
ATOM 2775 N N . PRO A 1 348 ? 6.891 11.106 -3.678 1.00 91.00 348 PRO A N 1
ATOM 2776 C CA . PRO A 1 348 ? 6.266 10.300 -2.626 1.00 91.00 348 PRO A CA 1
ATOM 2777 C C . PRO A 1 348 ? 7.207 9.993 -1.445 1.00 91.00 348 PRO A C 1
ATOM 2779 O O . PRO A 1 348 ? 6.828 10.152 -0.285 1.00 91.00 348 PRO A O 1
ATOM 2782 N N . CYS A 1 349 ? 8.448 9.606 -1.737 1.00 92.12 349 CYS A N 1
ATOM 2783 C CA . CYS A 1 349 ? 9.497 9.382 -0.741 1.00 92.12 349 CYS A CA 1
ATOM 2784 C C . CYS A 1 349 ? 10.570 10.475 -0.839 1.00 92.12 349 CYS A C 1
ATOM 2786 O O . CYS A 1 349 ? 10.770 11.041 -1.916 1.00 92.12 349 CYS A O 1
ATOM 2788 N N . GLU A 1 350 ? 11.276 10.732 0.262 1.00 90.38 350 GLU A N 1
ATOM 2789 C CA . GLU A 1 350 ? 12.393 11.684 0.313 1.00 90.38 350 GLU A CA 1
ATOM 2790 C C . GLU A 1 350 ? 13.554 11.226 -0.581 1.00 90.38 350 GLU A C 1
ATOM 2792 O O . GLU A 1 350 ? 13.883 10.031 -0.627 1.00 90.38 350 GLU A O 1
ATOM 2797 N N . ALA A 1 351 ? 14.202 12.170 -1.266 1.00 83.31 351 ALA A N 1
ATOM 2798 C CA . ALA A 1 351 ? 15.347 11.883 -2.122 1.00 83.31 351 ALA A CA 1
ATOM 2799 C C . ALA A 1 351 ? 16.514 11.287 -1.311 1.00 83.31 351 ALA A C 1
ATOM 2801 O O . ALA A 1 351 ? 16.879 11.783 -0.250 1.00 83.31 351 ALA A O 1
ATOM 2802 N N . GLY A 1 352 ? 17.110 10.196 -1.802 1.00 81.88 352 GLY A N 1
ATOM 2803 C CA . GLY A 1 352 ? 18.191 9.492 -1.097 1.00 81.88 352 GLY A CA 1
ATOM 2804 C C . GLY A 1 352 ? 17.735 8.587 0.058 1.00 81.88 352 GLY A C 1
ATOM 2805 O O . GLY A 1 352 ? 18.571 7.905 0.648 1.00 81.88 352 GLY A O 1
ATOM 2806 N N . SER A 1 353 ? 16.433 8.526 0.360 1.00 88.31 353 SER A N 1
ATOM 2807 C CA . SER A 1 353 ? 15.862 7.552 1.299 1.00 88.31 353 SER A CA 1
ATOM 2808 C C . SER A 1 353 ? 15.425 6.256 0.595 1.00 88.31 353 SER A C 1
ATOM 2810 O O . SER A 1 353 ? 15.388 6.171 -0.635 1.00 88.31 353 SER A O 1
ATOM 2812 N N . HIS A 1 354 ? 15.083 5.220 1.371 1.00 86.88 354 HIS A N 1
ATOM 2813 C CA . HIS A 1 354 ? 14.489 4.003 0.811 1.00 86.88 354 HIS A CA 1
ATOM 2814 C C . HIS A 1 354 ? 13.165 4.327 0.102 1.00 86.88 354 HIS A C 1
ATOM 2816 O O . HIS A 1 354 ? 12.306 4.991 0.676 1.00 86.88 354 HIS A O 1
ATOM 2822 N N . SER A 1 355 ? 12.985 3.817 -1.116 1.00 89.62 355 SER A N 1
ATOM 2823 C CA . SER A 1 355 ? 11.759 3.957 -1.902 1.00 89.62 355 SER A CA 1
ATOM 2824 C C . SER A 1 355 ? 11.498 2.666 -2.669 1.00 89.62 355 SER A C 1
ATOM 2826 O O . SER A 1 355 ? 12.418 2.105 -3.270 1.00 89.62 355 SER A O 1
ATOM 2828 N N . GLN A 1 356 ? 10.259 2.187 -2.641 1.00 89.94 356 GLN A N 1
ATOM 2829 C CA . GLN A 1 356 ? 9.805 1.035 -3.412 1.00 89.94 356 GLN A CA 1
ATOM 2830 C C . GLN A 1 356 ? 8.323 1.194 -3.750 1.00 89.94 356 GLN A C 1
ATOM 2832 O O . GLN A 1 356 ? 7.510 1.481 -2.875 1.00 89.94 356 GLN A O 1
ATOM 2837 N N . ILE A 1 357 ? 7.945 0.945 -5.004 1.00 90.81 357 ILE A N 1
ATOM 2838 C CA . ILE A 1 357 ? 6.533 0.780 -5.360 1.00 90.81 357 ILE A CA 1
ATOM 2839 C C . ILE A 1 357 ? 6.034 -0.577 -4.847 1.00 90.81 357 ILE A C 1
ATOM 2841 O O . ILE A 1 357 ? 6.659 -1.608 -5.076 1.00 90.81 357 ILE A O 1
ATOM 2845 N N . ILE A 1 358 ? 4.909 -0.579 -4.144 1.00 93.12 358 ILE A N 1
ATOM 2846 C CA . ILE A 1 358 ? 4.322 -1.774 -3.526 1.00 93.12 358 ILE A CA 1
ATOM 2847 C C . ILE A 1 358 ? 3.078 -2.217 -4.286 1.00 93.12 358 ILE A C 1
ATOM 2849 O O . ILE A 1 358 ? 2.841 -3.408 -4.461 1.00 93.12 358 ILE A O 1
ATOM 2853 N N . TYR A 1 359 ? 2.262 -1.266 -4.737 1.00 92.50 359 TYR A N 1
ATOM 2854 C CA . TYR A 1 359 ? 0.998 -1.562 -5.397 1.00 92.50 359 TYR A CA 1
ATOM 2855 C C . TYR A 1 359 ? 0.636 -0.477 -6.409 1.00 92.50 359 TYR A C 1
ATOM 2857 O O . TYR A 1 359 ? 1.005 0.686 -6.249 1.00 92.50 359 TYR A O 1
ATOM 2865 N N . ALA A 1 360 ? -0.100 -0.874 -7.446 1.00 87.69 360 ALA A N 1
ATOM 2866 C CA . ALA A 1 360 ? -0.613 0.006 -8.483 1.00 87.69 360 ALA A CA 1
ATOM 2867 C C . ALA A 1 360 ? -2.028 -0.419 -8.884 1.00 87.69 360 ALA A C 1
ATOM 2869 O O . ALA A 1 360 ? -2.280 -1.598 -9.141 1.00 87.69 360 ALA A O 1
ATOM 2870 N N . TRP A 1 361 ? -2.929 0.551 -8.984 1.00 86.81 361 TRP A N 1
ATOM 2871 C CA . TRP A 1 361 ? -4.316 0.372 -9.397 1.00 86.81 361 TRP A CA 1
ATOM 2872 C C . TRP A 1 361 ? -4.660 1.308 -10.552 1.00 86.81 361 TRP A C 1
ATOM 2874 O O . TRP A 1 361 ? -4.288 2.480 -10.530 1.00 86.81 361 TRP A O 1
ATOM 2884 N N . ALA A 1 362 ? -5.414 0.809 -11.529 1.00 76.75 362 ALA A N 1
ATOM 2885 C CA . ALA A 1 362 ? -5.960 1.589 -12.635 1.00 76.75 362 ALA A CA 1
ATOM 2886 C C . ALA A 1 362 ? -7.260 0.947 -13.147 1.00 76.75 362 ALA A C 1
ATOM 2888 O O . ALA A 1 362 ? -7.444 -0.259 -13.004 1.00 76.75 362 ALA A O 1
ATOM 2889 N N . ARG A 1 363 ? -8.128 1.731 -13.799 1.00 71.44 363 ARG A N 1
ATOM 2890 C CA . ARG A 1 363 ? -9.314 1.255 -14.549 1.00 71.44 363 ARG A CA 1
ATOM 2891 C C . ARG A 1 363 ? -10.230 0.281 -13.806 1.00 71.44 363 ARG A C 1
ATOM 2893 O O . ARG A 1 363 ? -10.611 -0.740 -14.368 1.00 71.44 363 ARG A O 1
ATOM 2900 N N . ASP A 1 364 ? -10.588 0.603 -12.563 1.00 68.81 364 ASP A N 1
ATOM 2901 C CA . ASP A 1 364 ? -11.490 -0.232 -11.754 1.00 68.81 364 ASP A CA 1
ATOM 2902 C C . ASP A 1 364 ? -10.972 -1.667 -11.561 1.00 68.81 364 ASP A C 1
ATOM 2904 O O . ASP A 1 364 ? -11.748 -2.610 -11.400 1.00 68.81 364 ASP A O 1
ATOM 2908 N N . ALA A 1 365 ? -9.641 -1.833 -11.555 1.00 68.00 365 ALA A N 1
ATOM 2909 C CA . ALA A 1 365 ? -9.002 -3.111 -11.281 1.00 68.00 365 ALA A CA 1
ATOM 2910 C C . ALA A 1 365 ? -9.521 -3.712 -9.962 1.00 68.00 365 ALA A C 1
ATOM 2912 O O . ALA A 1 365 ? -9.716 -2.977 -8.986 1.00 68.00 365 ALA A O 1
ATOM 2913 N N . PRO A 1 366 ? -9.746 -5.036 -9.913 1.00 74.69 366 PRO A N 1
ATOM 2914 C CA . PRO A 1 366 ? -10.235 -5.697 -8.714 1.00 74.69 366 PRO A CA 1
ATOM 2915 C C . PRO A 1 366 ? -9.169 -5.708 -7.610 1.00 74.69 366 PRO A C 1
ATOM 2917 O O . PRO A 1 366 ? -8.018 -5.318 -7.809 1.00 74.69 366 PRO A O 1
ATOM 2920 N N . LYS A 1 367 ? -9.558 -6.203 -6.432 1.00 83.12 367 LYS A N 1
ATOM 2921 C CA . LYS A 1 367 ? -8.631 -6.513 -5.337 1.00 83.12 367 LYS A CA 1
ATOM 2922 C C . LYS A 1 367 ? -7.469 -7.376 -5.850 1.00 83.12 367 LYS A C 1
ATOM 2924 O O . LYS A 1 367 ? -7.705 -8.428 -6.442 1.00 83.12 367 LYS A O 1
ATOM 2929 N N . LEU A 1 368 ? -6.238 -6.971 -5.552 1.00 85.88 368 LEU A N 1
ATOM 2930 C CA . LEU A 1 368 ? -5.049 -7.790 -5.764 1.00 85.88 368 LEU A CA 1
ATOM 2931 C C . LEU A 1 368 ? -4.790 -8.623 -4.510 1.00 85.88 368 LEU A C 1
ATOM 2933 O O . LEU A 1 368 ? -4.512 -8.064 -3.450 1.00 85.88 368 LEU A O 1
ATOM 2937 N N . ASN A 1 369 ? -4.862 -9.947 -4.631 1.00 88.88 369 ASN A N 1
ATOM 2938 C CA . ASN A 1 369 ? -4.343 -10.859 -3.613 1.00 88.88 369 ASN A CA 1
ATOM 2939 C C . ASN A 1 369 ? -2.934 -11.285 -4.030 1.00 88.88 369 ASN A C 1
ATOM 2941 O O . ASN A 1 369 ? -2.725 -11.633 -5.194 1.00 88.88 369 ASN A O 1
ATOM 2945 N N . LEU A 1 370 ? -1.981 -11.241 -3.100 1.00 93.88 370 LEU A N 1
ATOM 2946 C CA . LEU A 1 370 ? -0.677 -11.861 -3.322 1.00 93.88 370 LEU A CA 1
ATOM 2947 C C . LEU A 1 370 ? -0.819 -13.392 -3.265 1.00 93.88 370 LEU A C 1
ATOM 2949 O O . LEU A 1 370 ? -1.816 -13.882 -2.725 1.00 93.88 370 LEU A O 1
ATOM 2953 N N . PRO A 1 371 ? 0.142 -14.155 -3.820 1.00 92.81 371 PRO A N 1
ATOM 2954 C CA . PRO A 1 371 ? 0.121 -15.609 -3.713 1.00 92.81 371 PRO A CA 1
ATOM 2955 C C . PRO A 1 371 ? 0.082 -16.086 -2.255 1.00 92.81 371 PRO A C 1
ATOM 2957 O O . PRO A 1 371 ? 0.519 -15.384 -1.340 1.00 92.81 371 PRO A O 1
ATOM 2960 N N . ASP A 1 372 ? -0.403 -17.306 -2.038 1.00 90.44 372 ASP A N 1
ATOM 2961 C CA . ASP A 1 372 ? -0.557 -17.859 -0.693 1.00 90.44 372 ASP A CA 1
ATOM 2962 C C . ASP A 1 372 ? 0.765 -17.850 0.092 1.00 90.44 372 ASP A C 1
ATOM 2964 O O . ASP A 1 372 ? 1.805 -18.343 -0.359 1.00 90.44 372 ASP A O 1
ATOM 2968 N N . GLY A 1 373 ? 0.711 -17.278 1.298 1.00 91.12 373 GLY A N 1
ATOM 2969 C CA . GLY A 1 373 ? 1.857 -17.153 2.199 1.00 91.12 373 GLY A CA 1
ATOM 2970 C C . GLY A 1 373 ? 2.875 -16.075 1.814 1.00 91.12 373 GLY A C 1
ATOM 2971 O O . GLY A 1 373 ? 3.891 -15.970 2.498 1.00 91.12 373 GLY A O 1
ATOM 2972 N N . VAL A 1 374 ? 2.619 -15.282 0.766 1.00 96.69 374 VAL A N 1
ATOM 2973 C CA . VAL A 1 374 ? 3.476 -14.174 0.319 1.00 96.69 374 VAL A CA 1
ATOM 2974 C C . VAL A 1 374 ? 3.009 -12.849 0.921 1.00 96.69 374 VAL A C 1
ATOM 2976 O O . VAL A 1 374 ? 1.820 -12.526 0.893 1.00 96.69 374 VAL A O 1
ATOM 2979 N N . GLY A 1 375 ? 3.944 -12.034 1.416 1.00 96.56 375 GLY A N 1
ATOM 2980 C CA . GLY A 1 375 ? 3.616 -10.676 1.848 1.00 96.56 375 GLY A CA 1
ATOM 2981 C C . GLY A 1 375 ? 4.784 -9.697 1.865 1.00 96.56 375 GLY A C 1
ATOM 2982 O O . GLY A 1 375 ? 5.943 -10.081 2.008 1.00 96.56 375 GLY A O 1
ATOM 2983 N N . PHE A 1 376 ? 4.474 -8.406 1.737 1.00 96.75 376 PHE A N 1
ATOM 2984 C CA . PHE A 1 376 ? 5.460 -7.332 1.889 1.00 96.75 376 PHE A CA 1
ATOM 2985 C C . PHE A 1 376 ? 5.704 -7.046 3.367 1.00 96.75 376 PHE A C 1
ATOM 2987 O O . PHE A 1 376 ? 4.785 -6.639 4.081 1.00 96.75 376 PHE A O 1
ATOM 2994 N N . LYS A 1 377 ? 6.948 -7.228 3.816 1.00 95.44 377 LYS A N 1
ATOM 2995 C CA . LYS A 1 377 ? 7.366 -6.967 5.195 1.00 95.44 377 LYS A CA 1
ATOM 2996 C C . LYS A 1 377 ? 7.559 -5.468 5.444 1.00 95.44 377 LYS A C 1
ATOM 2998 O O . LYS A 1 377 ? 8.379 -4.826 4.788 1.00 95.44 377 LYS A O 1
ATOM 3003 N N . ILE A 1 378 ? 6.867 -4.919 6.438 1.00 93.69 378 ILE A N 1
ATOM 3004 C CA . ILE A 1 378 ? 6.945 -3.505 6.848 1.00 93.69 378 ILE A CA 1
ATOM 3005 C C . ILE A 1 378 ? 7.133 -3.371 8.366 1.00 93.69 378 ILE A C 1
ATOM 3007 O O . ILE A 1 378 ? 6.870 -4.313 9.118 1.00 93.69 378 ILE A O 1
ATOM 3011 N N . GLY A 1 379 ? 7.568 -2.195 8.829 1.00 85.44 379 GLY A N 1
ATOM 3012 C CA . GLY A 1 379 ? 7.699 -1.890 10.258 1.00 85.44 379 GLY A CA 1
ATOM 3013 C C . GLY A 1 379 ? 9.095 -2.171 10.816 1.00 85.44 379 GLY A C 1
ATOM 3014 O O . GLY A 1 379 ? 10.098 -1.834 10.182 1.00 85.44 379 GLY A O 1
ATOM 3015 N N . LYS A 1 380 ? 9.166 -2.740 12.027 1.00 84.12 380 LYS A N 1
ATOM 3016 C CA . LYS A 1 380 ? 10.367 -2.873 12.881 1.00 84.12 380 LYS A CA 1
ATOM 3017 C C . LYS A 1 380 ? 11.695 -3.007 12.132 1.00 84.12 380 LYS A C 1
ATOM 3019 O O . LYS A 1 380 ? 12.461 -2.045 12.105 1.00 84.12 380 LYS A O 1
ATOM 3024 N N . SER A 1 381 ? 11.980 -4.162 11.531 1.00 82.88 381 SER A N 1
ATOM 3025 C CA . SER A 1 381 ? 13.273 -4.417 10.873 1.00 82.88 381 SER A CA 1
ATOM 3026 C C . SER A 1 381 ? 13.264 -4.135 9.368 1.00 82.88 381 SER A C 1
ATOM 3028 O O . SER A 1 381 ? 14.286 -4.308 8.719 1.00 82.88 381 SER A O 1
ATOM 3030 N N . SER A 1 382 ? 12.125 -3.730 8.804 1.00 88.62 382 SER A N 1
ATOM 3031 C CA . SER A 1 382 ? 12.006 -3.398 7.382 1.00 88.62 382 SER A CA 1
ATOM 3032 C C . SER A 1 382 ? 12.546 -1.989 7.106 1.00 88.62 382 SER A C 1
ATOM 3034 O O . SER A 1 382 ? 12.361 -1.106 7.950 1.00 88.62 382 SER A O 1
ATOM 3036 N N . PRO A 1 383 ? 13.161 -1.723 5.940 1.00 89.75 383 PRO A N 1
ATOM 3037 C CA . PRO A 1 383 ? 13.501 -0.360 5.528 1.00 89.75 383 PRO A CA 1
ATOM 3038 C C . PRO A 1 383 ? 12.259 0.507 5.240 1.00 89.75 383 PRO A C 1
ATOM 3040 O O . PRO A 1 383 ? 12.368 1.729 5.180 1.00 89.75 383 PRO A O 1
ATOM 3043 N N . ILE A 1 384 ? 11.073 -0.098 5.108 1.00 92.25 384 ILE A N 1
ATOM 3044 C CA . ILE A 1 384 ? 9.804 0.603 4.891 1.00 92.25 384 ILE A CA 1
ATOM 3045 C C . ILE A 1 384 ? 9.242 1.076 6.240 1.00 92.25 384 ILE A C 1
ATOM 3047 O O . ILE A 1 384 ? 8.695 0.284 7.018 1.00 92.25 384 ILE A O 1
ATOM 3051 N N . LYS A 1 385 ? 9.377 2.379 6.512 1.00 87.19 385 LYS A N 1
ATOM 3052 C CA . LYS A 1 385 ? 8.898 3.053 7.735 1.00 87.19 385 LYS A CA 1
ATOM 3053 C C . LYS A 1 385 ? 7.625 3.863 7.519 1.00 87.19 385 LYS A C 1
ATOM 3055 O O . LYS A 1 385 ? 6.882 4.090 8.473 1.00 87.19 385 LYS A O 1
ATOM 3060 N N . TYR A 1 386 ? 7.350 4.250 6.281 1.00 91.75 386 TYR A N 1
ATOM 3061 C CA . TYR A 1 386 ? 6.132 4.939 5.881 1.00 91.75 386 TYR A CA 1
ATOM 3062 C C . TYR A 1 386 ? 5.508 4.241 4.679 1.00 91.75 386 TYR A C 1
ATOM 3064 O O . TYR A 1 386 ? 6.209 3.682 3.836 1.00 91.75 386 TYR A O 1
ATOM 3072 N N . LEU A 1 387 ? 4.185 4.302 4.593 1.00 94.44 387 LEU A N 1
ATOM 3073 C CA . LEU A 1 387 ? 3.455 4.008 3.369 1.00 94.44 387 LEU A CA 1
ATOM 3074 C C . LEU A 1 387 ? 2.916 5.323 2.816 1.00 94.44 387 LEU A C 1
ATOM 3076 O O . LEU A 1 387 ? 2.310 6.091 3.560 1.00 94.44 387 LEU A O 1
ATOM 3080 N N . VAL A 1 388 ? 3.125 5.583 1.530 1.00 96.06 388 VAL A N 1
ATOM 3081 C CA . VAL A 1 388 ? 2.654 6.804 0.868 1.00 96.06 388 VAL A CA 1
ATOM 3082 C C . VAL A 1 388 ? 1.705 6.424 -0.254 1.00 96.06 388 VAL A C 1
ATOM 3084 O O . VAL A 1 388 ? 2.083 5.728 -1.196 1.00 96.06 388 VAL A O 1
ATOM 3087 N N . LEU A 1 389 ? 0.454 6.861 -0.130 1.00 95.81 389 LEU A N 1
ATOM 3088 C CA . LEU A 1 389 ? -0.567 6.713 -1.158 1.00 95.81 389 LEU A CA 1
ATOM 3089 C C . LEU A 1 389 ? -0.496 7.914 -2.096 1.00 95.81 389 LEU A C 1
ATOM 3091 O O . LEU A 1 389 ? -0.703 9.044 -1.657 1.00 95.81 389 LEU A O 1
ATOM 3095 N N . GLN A 1 390 ? -0.281 7.653 -3.379 1.00 94.62 390 GLN A N 1
ATOM 3096 C CA . GLN A 1 390 ? -0.417 8.624 -4.456 1.00 94.62 390 GLN A CA 1
ATOM 3097 C C . GLN A 1 390 ? -1.718 8.361 -5.222 1.00 94.62 390 GLN A C 1
ATOM 3099 O O . GLN A 1 390 ? -2.001 7.224 -5.602 1.00 94.62 390 GLN A O 1
ATOM 3104 N N . VAL A 1 391 ? -2.499 9.409 -5.481 1.00 92.94 391 VAL A N 1
ATOM 3105 C CA . VAL A 1 391 ? -3.721 9.353 -6.297 1.00 92.94 391 VAL A CA 1
ATOM 3106 C C . VAL A 1 391 ? -3.632 10.390 -7.408 1.00 92.94 391 VAL A C 1
ATOM 3108 O O . VAL A 1 391 ? -3.411 11.572 -7.140 1.00 92.94 391 VAL A O 1
ATOM 3111 N N . HIS A 1 392 ? -3.841 9.944 -8.646 1.00 89.88 392 HIS A N 1
ATOM 3112 C CA . HIS A 1 392 ? -3.921 10.821 -9.806 1.00 89.88 392 HIS A CA 1
ATOM 3113 C C . HIS A 1 392 ? -5.379 11.184 -10.122 1.00 89.88 392 HIS A C 1
ATOM 3115 O O . HIS A 1 392 ? -6.198 10.314 -10.437 1.00 89.88 392 HIS A O 1
ATOM 3121 N N . TYR A 1 393 ? -5.685 12.481 -10.089 1.00 88.19 393 TYR A N 1
ATOM 3122 C CA . TYR A 1 393 ? -6.977 13.058 -10.446 1.00 88.19 393 TYR A CA 1
ATOM 3123 C C . TYR A 1 393 ? -6.916 13.747 -11.813 1.00 88.19 393 TYR A C 1
ATOM 3125 O O . TYR A 1 393 ? -6.315 14.809 -11.967 1.00 88.19 393 TYR A O 1
ATOM 3133 N N . MET A 1 394 ? -7.625 13.181 -12.791 1.00 81.31 394 MET A N 1
ATOM 3134 C CA . MET A 1 394 ? -7.694 13.715 -14.160 1.00 81.31 394 MET A CA 1
ATOM 3135 C C . MET A 1 394 ? -8.528 15.007 -14.256 1.00 81.31 394 MET A C 1
ATOM 3137 O O . MET A 1 394 ? -8.374 15.807 -15.178 1.00 81.31 394 MET A O 1
ATOM 3141 N N . HIS A 1 395 ? -9.445 15.240 -13.311 1.00 83.69 395 HIS A N 1
ATOM 3142 C CA . HIS A 1 395 ? -10.399 16.349 -13.368 1.00 83.69 395 HIS A CA 1
ATOM 3143 C C . HIS A 1 395 ? -10.429 17.155 -12.073 1.00 83.69 395 HIS A C 1
ATOM 3145 O O . HIS A 1 395 ? -10.382 16.599 -10.977 1.00 83.69 395 HIS A O 1
ATOM 3151 N N . LYS A 1 396 ? -10.602 18.476 -12.213 1.00 85.69 396 LYS A N 1
ATOM 3152 C CA . LYS A 1 396 ? -10.916 19.356 -11.083 1.00 85.69 396 LYS A CA 1
ATOM 3153 C C . LYS A 1 396 ? -12.310 19.054 -10.534 1.00 85.69 396 LYS A C 1
ATOM 3155 O O . LYS A 1 396 ? -13.218 18.700 -11.286 1.00 85.69 396 LYS A O 1
ATOM 3160 N N . PHE A 1 397 ? -12.492 19.245 -9.235 1.00 85.00 397 PHE A N 1
ATOM 3161 C CA . PHE A 1 397 ? -13.767 19.018 -8.564 1.00 85.00 397 PHE A CA 1
ATOM 3162 C C . PHE A 1 397 ? -14.543 20.332 -8.393 1.00 85.00 397 PHE A C 1
ATOM 3164 O O . PHE A 1 397 ? -13.973 21.387 -8.089 1.00 85.00 397 PHE A O 1
ATOM 3171 N N . GLU A 1 398 ? -15.863 20.258 -8.575 1.00 84.06 398 GLU A N 1
ATOM 3172 C CA . GLU A 1 398 ? -16.792 21.363 -8.307 1.00 84.06 398 GLU A CA 1
ATOM 3173 C C . GLU A 1 398 ? -16.746 21.808 -6.833 1.00 84.06 398 GLU A C 1
ATOM 3175 O O . GLU A 1 398 ? -16.253 21.094 -5.953 1.00 84.06 398 GLU A O 1
ATOM 3180 N N . GLU A 1 399 ? -17.236 23.017 -6.550 1.00 74.81 399 GLU A N 1
ATOM 3181 C CA . GLU A 1 399 ? -17.307 23.527 -5.178 1.00 74.81 399 GLU A CA 1
ATOM 3182 C C . GLU A 1 399 ? -18.170 22.638 -4.277 1.00 74.81 399 GLU A C 1
ATOM 3184 O O . GLU A 1 399 ? -19.268 22.228 -4.638 1.00 74.81 399 GLU A O 1
ATOM 3189 N N . GLY A 1 400 ? -17.644 22.320 -3.089 1.00 74.75 400 GLY A N 1
ATOM 3190 C CA . GLY A 1 400 ? -18.307 21.462 -2.104 1.00 74.75 400 GLY A CA 1
ATOM 3191 C C . GLY A 1 400 ? -18.090 19.954 -2.285 1.00 74.75 400 GLY A C 1
ATOM 3192 O O . GLY A 1 400 ? -18.492 19.194 -1.406 1.00 74.75 400 GLY A O 1
ATOM 3193 N N . ARG A 1 401 ? -17.428 19.502 -3.362 1.00 83.06 401 ARG A N 1
ATOM 3194 C CA . ARG A 1 401 ? -17.098 18.082 -3.572 1.00 83.06 401 ARG A CA 1
ATOM 3195 C C . ARG A 1 401 ? -15.678 17.760 -3.089 1.00 83.06 401 ARG A C 1
ATOM 3197 O O . ARG A 1 401 ? -14.719 18.406 -3.505 1.00 83.06 401 ARG A O 1
ATOM 3204 N N . THR A 1 402 ? -15.552 16.732 -2.252 1.00 87.00 402 THR A N 1
ATOM 3205 C CA . THR A 1 402 ? -14.278 16.184 -1.750 1.00 87.00 402 THR A CA 1
ATOM 3206 C C . THR A 1 402 ? -14.134 14.707 -2.115 1.00 87.00 402 THR A C 1
ATOM 3208 O O . THR A 1 402 ? -15.114 14.076 -2.513 1.00 87.00 402 THR A O 1
ATOM 3211 N N . ASP A 1 403 ? -12.927 14.164 -1.969 1.00 87.06 403 ASP A N 1
ATOM 3212 C CA . ASP A 1 403 ? -12.589 12.777 -2.290 1.00 87.06 403 ASP A CA 1
ATOM 3213 C C . ASP A 1 403 ? -11.804 12.078 -1.173 1.00 87.06 403 ASP A C 1
ATOM 3215 O O . ASP A 1 403 ? -10.883 12.658 -0.590 1.00 87.06 403 ASP A O 1
ATOM 3219 N N . ASP A 1 404 ? -12.148 10.820 -0.908 1.00 88.56 404 ASP A N 1
ATOM 3220 C CA . ASP A 1 404 ? -11.460 9.924 0.023 1.00 88.56 404 ASP A CA 1
ATOM 3221 C C . ASP A 1 404 ? -11.004 8.616 -0.647 1.00 88.56 404 ASP A C 1
ATOM 3223 O O . ASP A 1 404 ? -10.909 7.568 0.002 1.00 88.56 404 ASP A O 1
ATOM 3227 N N . SER A 1 405 ? -10.687 8.663 -1.947 1.00 90.94 405 SER A N 1
ATOM 3228 C CA . SER A 1 405 ? -10.166 7.502 -2.667 1.00 90.94 405 SER A CA 1
ATOM 3229 C C . SER A 1 405 ? -8.897 6.967 -1.998 1.00 90.94 405 SER A C 1
ATOM 3231 O O . SER A 1 405 ? -8.071 7.718 -1.463 1.00 90.94 405 SER A O 1
ATOM 3233 N N . GLY A 1 406 ? -8.724 5.647 -2.024 1.00 92.19 406 GLY A N 1
ATOM 3234 C CA . GLY A 1 406 ? -7.527 5.011 -1.482 1.00 92.19 406 GLY A CA 1
ATOM 3235 C C . GLY A 1 406 ? -7.553 3.494 -1.510 1.00 92.19 406 GLY A C 1
ATOM 3236 O O . GLY A 1 406 ? -8.128 2.886 -2.409 1.00 92.19 406 GLY A O 1
ATOM 3237 N N . ILE A 1 407 ? -6.880 2.869 -0.544 1.00 91.50 407 ILE A N 1
ATOM 3238 C CA . ILE A 1 407 ? -6.610 1.431 -0.523 1.00 91.50 407 ILE A CA 1
ATOM 3239 C C . ILE A 1 407 ? -6.878 0.868 0.877 1.00 91.50 407 ILE A C 1
ATOM 3241 O O . ILE A 1 407 ? -6.372 1.363 1.884 1.00 91.50 407 ILE A O 1
ATOM 3245 N N . PHE A 1 408 ? -7.636 -0.221 0.931 1.00 90.38 408 PHE A N 1
ATOM 3246 C CA . PHE A 1 408 ? -7.706 -1.122 2.073 1.00 90.38 408 PHE A CA 1
ATOM 3247 C C . PHE A 1 408 ? -6.593 -2.169 1.954 1.00 90.38 408 PHE A C 1
ATOM 3249 O O . PHE A 1 408 ? -6.598 -3.015 1.056 1.00 90.38 408 PHE A O 1
ATOM 3256 N N . ILE A 1 409 ? -5.626 -2.096 2.857 1.00 92.50 409 ILE A N 1
ATOM 3257 C CA . ILE A 1 409 ? -4.459 -2.970 2.915 1.00 92.50 409 ILE A CA 1
ATOM 3258 C C . ILE A 1 409 ? -4.778 -4.125 3.856 1.00 92.50 409 ILE A C 1
ATOM 3260 O O . ILE A 1 409 ? -5.028 -3.914 5.040 1.00 92.50 409 ILE A O 1
ATOM 3264 N N . HIS A 1 410 ? -4.760 -5.345 3.340 1.00 89.25 410 HIS A N 1
ATOM 3265 C CA . HIS A 1 410 ? -4.884 -6.562 4.135 1.00 89.25 410 HIS A CA 1
ATOM 3266 C C . HIS A 1 410 ? -3.491 -6.989 4.592 1.00 89.25 410 HIS A C 1
ATOM 3268 O O . HIS A 1 410 ? -2.572 -7.052 3.774 1.00 89.25 410 HIS A O 1
ATOM 3274 N N . TYR A 1 411 ? -3.317 -7.249 5.883 1.00 90.00 411 TYR A N 1
ATOM 3275 C CA . TYR A 1 411 ? -2.023 -7.573 6.474 1.00 90.00 411 TYR A CA 1
ATOM 3276 C C . TYR A 1 411 ? -2.146 -8.577 7.621 1.00 90.00 411 TYR A C 1
ATOM 3278 O O . TYR A 1 411 ? -3.202 -8.713 8.224 1.00 90.00 411 TYR A O 1
ATOM 3286 N N . THR A 1 412 ? -1.055 -9.251 7.964 1.00 87.38 412 THR A N 1
ATOM 3287 C CA . THR A 1 412 ? -0.949 -10.102 9.158 1.00 87.38 412 THR A CA 1
ATOM 3288 C C . THR A 1 412 ? 0.234 -9.667 10.023 1.00 87.38 412 THR A C 1
ATOM 3290 O O . THR A 1 412 ? 1.181 -9.046 9.531 1.00 87.38 412 THR A O 1
ATOM 3293 N N . SER A 1 413 ? 0.164 -9.945 11.324 1.00 87.00 413 SER A N 1
ATOM 3294 C CA . SER A 1 413 ? 1.307 -9.850 12.246 1.00 87.00 413 SER A CA 1
ATOM 3295 C C . SER A 1 413 ? 2.077 -11.167 12.369 1.00 87.00 413 SER A C 1
ATOM 3297 O O . SER A 1 413 ? 3.165 -11.176 12.941 1.00 87.00 413 SER A O 1
ATOM 3299 N N . GLU A 1 414 ? 1.532 -12.259 11.828 1.00 87.75 414 GLU A N 1
ATOM 3300 C CA . GLU A 1 414 ? 2.190 -13.563 11.819 1.00 87.75 414 GLU A CA 1
ATOM 3301 C C . GLU A 1 414 ? 3.357 -13.568 10.823 1.00 87.75 414 GLU A C 1
ATOM 3303 O O . GLU A 1 414 ? 3.171 -13.157 9.672 1.00 87.75 414 GLU A O 1
ATOM 3308 N N . PRO A 1 415 ? 4.553 -14.031 11.229 1.00 90.69 415 PRO A N 1
ATOM 3309 C CA . PRO A 1 415 ? 5.694 -14.145 10.333 1.00 90.69 415 PRO A CA 1
ATOM 3310 C C . PRO A 1 415 ? 5.392 -14.999 9.101 1.00 90.69 415 PRO A C 1
ATOM 3312 O O . PRO A 1 415 ? 4.964 -16.148 9.212 1.00 90.69 415 PRO A O 1
ATOM 3315 N N . LEU A 1 416 ? 5.668 -14.450 7.918 1.00 93.12 416 LEU A N 1
ATOM 3316 C CA . LEU A 1 416 ? 5.591 -15.182 6.657 1.00 93.12 416 LEU A CA 1
ATOM 3317 C C . LEU A 1 416 ? 6.974 -15.674 6.236 1.00 93.12 416 LEU A C 1
ATOM 3319 O O . LEU A 1 416 ? 7.955 -14.939 6.335 1.00 93.12 416 LEU A O 1
ATOM 3323 N N . ARG A 1 417 ? 7.028 -16.906 5.720 1.00 95.00 417 ARG A N 1
ATOM 3324 C CA . ARG A 1 417 ? 8.240 -17.484 5.118 1.00 95.00 417 ARG A CA 1
ATOM 3325 C C . ARG A 1 417 ? 8.525 -16.920 3.729 1.00 95.00 417 ARG A C 1
ATOM 3327 O O . ARG A 1 417 ? 9.676 -16.906 3.321 1.00 95.00 417 ARG A O 1
ATOM 3334 N N . LYS A 1 418 ? 7.501 -16.454 3.002 1.00 97.56 418 LYS A N 1
ATOM 3335 C CA . LYS A 1 418 ? 7.669 -15.897 1.656 1.00 97.56 418 LYS A CA 1
ATOM 3336 C C . LYS A 1 418 ? 7.537 -14.379 1.680 1.00 97.56 418 LYS A C 1
ATOM 3338 O O . LYS A 1 418 ? 6.445 -13.846 1.887 1.00 97.56 418 LYS A O 1
ATOM 3343 N N . LEU A 1 419 ? 8.647 -13.677 1.473 1.00 97.38 419 LEU A N 1
ATOM 3344 C CA . LEU A 1 419 ? 8.685 -12.217 1.526 1.00 97.38 419 LEU A CA 1
ATOM 3345 C C . LEU A 1 419 ? 8.703 -11.626 0.122 1.00 97.38 419 LEU A C 1
ATOM 3347 O O . LEU A 1 419 ? 9.544 -11.980 -0.701 1.00 97.38 419 LEU A O 1
ATOM 3351 N N . ALA A 1 420 ? 7.763 -10.722 -0.143 1.00 97.56 420 ALA A N 1
ATOM 3352 C CA . ALA A 1 420 ? 7.634 -10.057 -1.429 1.00 97.56 420 ALA A CA 1
ATOM 3353 C C . ALA A 1 420 ? 8.613 -8.885 -1.572 1.00 97.56 420 ALA A C 1
ATOM 3355 O O . ALA A 1 420 ? 8.876 -8.143 -0.622 1.00 97.56 420 ALA A O 1
ATOM 3356 N N . GLY A 1 421 ? 9.089 -8.679 -2.795 1.00 95.81 421 GLY A N 1
ATOM 3357 C CA . GLY A 1 421 ? 9.845 -7.512 -3.217 1.00 95.81 421 GLY A CA 1
ATOM 3358 C C . GLY A 1 421 ? 9.465 -7.091 -4.633 1.00 95.81 421 GLY A C 1
ATOM 3359 O O . GLY A 1 421 ? 8.814 -7.828 -5.373 1.00 95.81 421 GLY A O 1
ATOM 3360 N N . VAL A 1 422 ? 9.881 -5.882 -5.006 1.00 96.12 422 VAL A N 1
ATOM 3361 C CA . VAL A 1 422 ? 9.782 -5.380 -6.378 1.00 96.12 422 VAL A CA 1
ATOM 3362 C C . VAL A 1 422 ? 11.169 -5.001 -6.868 1.00 96.12 422 VAL A C 1
ATOM 3364 O O . VAL A 1 422 ? 11.877 -4.259 -6.183 1.00 96.12 422 VAL A O 1
ATOM 3367 N N . LEU A 1 423 ? 11.530 -5.515 -8.042 1.00 95.88 423 LEU A N 1
ATOM 3368 C CA . LEU A 1 423 ? 12.701 -5.115 -8.811 1.00 95.88 423 LEU A CA 1
ATOM 3369 C C . LEU A 1 423 ? 12.239 -4.220 -9.963 1.00 95.88 423 LEU A C 1
ATOM 3371 O O . LEU A 1 423 ? 11.430 -4.643 -10.789 1.00 95.88 423 LEU A O 1
ATOM 3375 N N . LEU A 1 424 ? 12.731 -2.985 -10.015 1.00 95.00 424 LEU A N 1
ATOM 3376 C CA . LEU A 1 424 ? 12.480 -2.075 -11.129 1.00 95.00 424 LEU A CA 1
ATOM 3377 C C . LEU A 1 424 ? 13.610 -2.187 -12.149 1.00 95.00 424 LEU A C 1
ATOM 3379 O O . LEU A 1 424 ? 14.752 -1.850 -11.851 1.00 95.00 424 LEU A O 1
ATOM 3383 N N . LEU A 1 425 ? 13.267 -2.607 -13.361 1.00 96.88 425 LEU A N 1
ATOM 3384 C CA . LEU A 1 425 ? 14.114 -2.504 -14.535 1.00 96.88 425 LEU A CA 1
ATOM 3385 C C . LEU A 1 425 ? 13.772 -1.203 -15.260 1.00 96.88 425 LEU A C 1
ATOM 3387 O O . LEU A 1 425 ? 12.652 -1.037 -15.748 1.00 96.88 425 LEU A O 1
ATOM 3391 N N . GLY A 1 426 ? 14.733 -0.289 -15.306 1.00 93.88 426 GLY A N 1
ATOM 3392 C CA . GLY A 1 426 ? 14.613 0.997 -15.973 1.00 93.88 426 GLY A CA 1
ATOM 3393 C C . GLY A 1 426 ? 15.823 1.308 -16.841 1.00 93.88 426 GLY A C 1
ATOM 3394 O O . GLY A 1 426 ? 16.848 0.630 -16.788 1.00 93.88 426 GLY A O 1
ATOM 3395 N N . THR A 1 427 ? 15.712 2.347 -17.658 1.00 91.38 427 THR A N 1
ATOM 3396 C CA . THR A 1 427 ? 16.831 2.842 -18.463 1.00 91.38 427 THR A CA 1
ATOM 3397 C C . THR A 1 427 ? 16.786 4.356 -18.561 1.00 91.38 427 THR A C 1
ATOM 3399 O O . THR A 1 427 ? 15.714 4.957 -18.635 1.00 91.38 427 THR A O 1
ATOM 3402 N N . SER A 1 428 ? 17.969 4.961 -18.594 1.00 90.62 428 SER A N 1
ATOM 3403 C CA . SER A 1 428 ? 18.171 6.344 -19.027 1.00 90.62 428 SER A CA 1
ATOM 3404 C C . SER A 1 428 ? 18.197 6.417 -20.558 1.00 90.62 428 SER A C 1
ATOM 3406 O O . SER A 1 428 ? 17.876 5.438 -21.230 1.00 90.62 428 SER A O 1
ATOM 3408 N N . GLY A 1 429 ? 18.562 7.567 -21.123 1.00 91.00 429 GLY A N 1
ATOM 3409 C CA . GLY A 1 429 ? 18.810 7.721 -22.557 1.00 91.00 429 GLY A CA 1
ATOM 3410 C C . GLY A 1 429 ? 17.885 8.730 -23.227 1.00 91.00 429 GLY A C 1
ATOM 3411 O O . GLY A 1 429 ? 17.218 9.534 -22.567 1.00 91.00 429 GLY A O 1
ATOM 3412 N N . VAL A 1 430 ? 17.885 8.715 -24.560 1.00 94.88 430 VAL A N 1
ATOM 3413 C CA . VAL A 1 430 ? 17.107 9.644 -25.386 1.00 94.88 430 VAL A CA 1
ATOM 3414 C C . VAL A 1 430 ? 16.409 8.944 -26.545 1.00 94.88 430 VAL A C 1
ATOM 3416 O O . VAL A 1 430 ? 16.948 8.028 -27.159 1.00 94.88 430 VAL A O 1
ATOM 3419 N N . ILE A 1 431 ? 15.225 9.443 -26.888 1.00 97.81 431 ILE A N 1
ATOM 3420 C CA . ILE A 1 431 ? 14.426 8.992 -28.025 1.00 97.81 431 ILE A CA 1
ATOM 3421 C C . ILE A 1 431 ? 14.528 10.065 -29.121 1.00 97.81 431 ILE A C 1
ATOM 3423 O O . ILE A 1 431 ? 14.070 11.200 -28.912 1.00 97.81 431 ILE A O 1
ATOM 3427 N N . PRO A 1 432 ? 15.129 9.754 -30.285 1.00 97.50 432 PRO A N 1
ATOM 3428 C CA . PRO A 1 432 ? 15.223 10.694 -31.396 1.00 97.50 432 PRO A CA 1
ATOM 3429 C C . PRO A 1 432 ? 13.847 11.108 -31.951 1.00 97.50 432 PRO A C 1
ATOM 3431 O O . PRO A 1 432 ? 12.871 10.359 -31.838 1.00 97.50 432 PRO A O 1
ATOM 3434 N N . PRO A 1 433 ? 13.743 12.296 -32.573 1.00 97.88 433 PRO A N 1
ATOM 3435 C CA . PRO A 1 433 ? 12.502 12.746 -33.195 1.00 97.88 433 PRO A CA 1
ATOM 3436 C C . PRO A 1 433 ? 12.106 11.863 -34.384 1.00 97.88 433 PRO A C 1
ATOM 3438 O O . PRO A 1 433 ? 12.972 11.407 -35.129 1.00 97.88 433 PRO A O 1
ATOM 3441 N N . MET A 1 434 ? 10.797 11.687 -34.595 1.00 97.56 434 MET A N 1
ATOM 3442 C CA . MET A 1 434 ? 10.223 10.996 -35.766 1.00 97.56 434 MET A CA 1
ATOM 3443 C C . MET A 1 434 ? 10.774 9.579 -36.010 1.00 97.56 434 MET A C 1
ATOM 3445 O O . MET A 1 434 ? 10.855 9.126 -37.153 1.00 97.56 434 MET A O 1
ATOM 3449 N N . LYS A 1 435 ? 11.201 8.886 -34.950 1.00 97.38 435 LYS A N 1
ATOM 3450 C CA . LYS A 1 435 ? 11.916 7.612 -35.047 1.00 97.38 435 LYS A CA 1
ATOM 3451 C C . LYS A 1 435 ? 11.372 6.590 -34.051 1.00 97.38 435 LYS A C 1
ATOM 3453 O O . LYS A 1 435 ? 10.917 6.935 -32.959 1.00 97.38 435 LYS A O 1
ATOM 3458 N N . LYS A 1 436 ? 11.452 5.317 -34.442 1.00 97.31 436 LYS A N 1
ATOM 3459 C CA . LYS A 1 436 ? 11.320 4.171 -33.540 1.00 97.31 436 LYS A CA 1
ATOM 3460 C C . LYS A 1 436 ? 12.654 3.924 -32.831 1.00 97.31 436 LYS A C 1
ATOM 3462 O O . LYS A 1 436 ? 13.687 3.856 -33.495 1.00 97.31 436 LYS A O 1
ATOM 3467 N N . GLU A 1 437 ? 12.624 3.780 -31.513 1.00 97.19 437 GLU A N 1
ATOM 3468 C CA . GLU A 1 437 ? 13.814 3.567 -30.685 1.00 97.19 437 GLU A CA 1
ATOM 3469 C C . GLU A 1 437 ? 13.564 2.465 -29.647 1.00 97.19 437 GLU A C 1
ATOM 3471 O O . GLU A 1 437 ? 12.440 2.308 -29.157 1.00 97.19 437 GLU A O 1
ATOM 3476 N N . TYR A 1 438 ? 14.607 1.697 -29.328 1.00 97.19 438 TYR A N 1
ATOM 3477 C CA . TYR A 1 438 ? 14.549 0.637 -28.322 1.00 97.19 438 TYR A CA 1
ATOM 3478 C C . TYR A 1 438 ? 15.263 1.088 -27.056 1.00 97.19 438 TYR A C 1
ATOM 3480 O O . TYR A 1 438 ? 16.476 1.260 -27.033 1.00 97.19 438 TYR A O 1
ATOM 3488 N N . MET A 1 439 ? 14.487 1.284 -25.998 1.00 96.31 439 MET A N 1
ATOM 3489 C CA . MET A 1 439 ? 14.993 1.630 -24.676 1.00 96.31 439 MET A CA 1
ATOM 3490 C C . MET A 1 439 ? 15.206 0.324 -23.909 1.00 96.31 439 MET A C 1
ATOM 3492 O O . MET A 1 439 ? 14.241 -0.399 -23.665 1.00 96.31 439 MET A O 1
ATOM 3496 N N . GLU A 1 440 ? 16.450 -0.004 -23.570 1.00 97.00 440 GLU A N 1
ATOM 3497 C CA . GLU A 1 440 ? 16.826 -1.344 -23.110 1.00 97.00 440 GLU A CA 1
ATOM 3498 C C . GLU A 1 440 ? 17.628 -1.319 -21.819 1.00 97.00 440 GLU A C 1
ATOM 3500 O O . GLU A 1 440 ? 18.495 -0.470 -21.621 1.00 97.00 440 GLU A O 1
ATOM 3505 N N . THR A 1 441 ? 17.384 -2.315 -20.976 1.00 96.69 441 THR A N 1
ATOM 3506 C CA . THR A 1 441 ? 18.108 -2.537 -19.727 1.00 96.69 441 THR A CA 1
ATOM 3507 C C . THR A 1 441 ? 18.331 -4.023 -19.505 1.00 96.69 441 THR A C 1
ATOM 3509 O O . THR A 1 441 ? 17.502 -4.843 -19.914 1.00 96.69 441 THR A O 1
ATOM 3512 N N . ALA A 1 442 ? 19.462 -4.380 -18.907 1.00 96.88 442 ALA A N 1
ATOM 3513 C CA . ALA A 1 442 ? 19.722 -5.722 -18.413 1.00 96.88 442 ALA A CA 1
ATOM 3514 C C . ALA A 1 442 ? 20.745 -5.677 -17.278 1.00 96.88 442 ALA A C 1
ATOM 3516 O O . ALA A 1 442 ? 21.744 -4.966 -17.381 1.00 96.88 442 ALA A O 1
ATOM 3517 N N . CYS A 1 443 ? 20.510 -6.463 -16.230 1.00 95.25 443 CYS A N 1
ATOM 3518 C CA . CYS A 1 443 ? 21.424 -6.601 -15.099 1.00 95.25 443 CYS A CA 1
ATOM 3519 C C . CYS A 1 443 ? 21.531 -8.061 -14.682 1.00 95.25 443 CYS A C 1
ATOM 3521 O O . CYS A 1 443 ? 20.546 -8.797 -14.739 1.00 95.25 443 CYS A O 1
ATOM 3523 N N . GLU A 1 444 ? 22.716 -8.456 -14.232 1.00 95.81 444 GLU A N 1
ATOM 3524 C CA . GLU A 1 444 ? 22.952 -9.755 -13.612 1.00 95.81 444 GLU A CA 1
ATOM 3525 C C . GLU A 1 444 ? 22.476 -9.759 -12.153 1.00 95.81 444 GLU A C 1
ATOM 3527 O O . GLU A 1 444 ? 22.658 -8.786 -11.417 1.00 95.81 444 GLU A O 1
ATOM 3532 N N . ILE A 1 445 ? 21.866 -10.863 -11.726 1.00 96.19 445 ILE A N 1
ATOM 3533 C CA . ILE A 1 445 ? 21.543 -11.130 -10.329 1.00 96.19 445 ILE A CA 1
ATOM 3534 C C . ILE A 1 445 ? 22.826 -11.575 -9.632 1.00 96.19 445 ILE A C 1
ATOM 3536 O O . ILE A 1 445 ? 23.276 -12.709 -9.778 1.00 96.19 445 ILE A O 1
ATOM 3540 N N . THR A 1 446 ? 23.428 -10.665 -8.874 1.00 95.62 446 THR A N 1
ATOM 3541 C CA . THR A 1 446 ? 24.701 -10.909 -8.179 1.00 95.62 446 THR A CA 1
ATOM 3542 C C . THR A 1 446 ? 24.516 -11.426 -6.755 1.00 95.62 446 THR A C 1
ATOM 3544 O O . THR A 1 446 ? 25.412 -12.078 -6.217 1.00 95.62 446 THR A O 1
ATOM 3547 N N . GLU A 1 447 ? 23.360 -11.173 -6.139 1.00 95.25 447 GLU A N 1
ATOM 3548 C CA . GLU A 1 447 ? 23.021 -11.685 -4.812 1.00 95.25 447 GLU A CA 1
ATOM 3549 C C . GLU A 1 447 ? 22.833 -13.205 -4.847 1.00 95.25 447 GLU A C 1
ATOM 3551 O O . GLU A 1 447 ? 22.168 -13.741 -5.734 1.00 95.25 447 GLU A O 1
ATOM 3556 N N . ASN A 1 448 ? 23.378 -13.909 -3.850 1.00 95.81 448 ASN A N 1
ATOM 3557 C CA . ASN A 1 448 ? 23.159 -15.345 -3.671 1.00 95.81 448 ASN A CA 1
ATOM 3558 C C . ASN A 1 448 ? 21.765 -15.609 -3.076 1.00 95.81 448 ASN A C 1
ATOM 3560 O O . ASN A 1 448 ? 21.628 -16.032 -1.929 1.00 95.81 448 ASN A O 1
ATOM 3564 N N . LYS A 1 449 ? 20.732 -15.281 -3.852 1.00 94.56 449 LYS A N 1
ATOM 3565 C CA . LYS A 1 449 ? 19.319 -15.446 -3.513 1.00 94.56 449 LYS A CA 1
ATOM 3566 C C . LYS A 1 449 ? 18.579 -16.057 -4.693 1.00 94.56 449 LYS A C 1
ATOM 3568 O O . LYS A 1 449 ? 18.944 -15.866 -5.851 1.00 94.56 449 LYS A O 1
ATOM 3573 N N . THR A 1 450 ? 17.510 -16.783 -4.385 1.00 97.19 450 THR A N 1
ATOM 3574 C CA . THR A 1 450 ? 16.568 -17.285 -5.388 1.00 97.19 450 THR A CA 1
ATOM 3575 C C . THR A 1 450 ? 15.269 -16.509 -5.270 1.00 97.19 450 THR A C 1
ATOM 3577 O O . THR A 1 450 ? 14.646 -16.513 -4.208 1.00 97.19 450 THR A O 1
ATOM 3580 N N . ILE A 1 451 ? 14.856 -15.854 -6.354 1.00 97.94 451 ILE A N 1
ATOM 3581 C CA . ILE A 1 451 ? 13.598 -15.111 -6.415 1.00 97.94 451 ILE A CA 1
ATOM 3582 C C . ILE A 1 451 ? 12.609 -15.805 -7.350 1.00 97.94 451 ILE A C 1
ATOM 3584 O O . ILE A 1 451 ? 12.982 -16.340 -8.394 1.00 97.94 451 ILE A O 1
ATOM 3588 N N . TYR A 1 452 ? 11.332 -15.751 -6.991 1.00 98.19 452 TYR A N 1
ATOM 3589 C CA . TYR A 1 452 ? 10.240 -16.328 -7.766 1.00 98.19 452 TYR A CA 1
ATOM 3590 C C . TYR A 1 452 ? 9.334 -15.207 -8.275 1.00 98.19 452 TYR A C 1
ATOM 3592 O O . TYR A 1 452 ? 8.629 -14.590 -7.466 1.00 98.19 452 TYR A O 1
ATOM 3600 N N . PRO A 1 453 ? 9.366 -14.892 -9.580 1.00 98.00 453 PRO A N 1
ATOM 3601 C CA . PRO A 1 453 ? 8.506 -13.870 -10.151 1.00 98.00 453 PRO A CA 1
ATOM 3602 C C . PRO A 1 453 ? 7.044 -14.328 -10.106 1.00 98.00 453 PRO A C 1
ATOM 3604 O O . PRO A 1 453 ? 6.747 -15.501 -10.320 1.00 98.00 453 PRO A O 1
ATOM 3607 N N . PHE A 1 454 ? 6.130 -13.405 -9.804 1.00 96.75 454 PHE A N 1
ATOM 3608 C CA . PHE A 1 454 ? 4.694 -13.719 -9.777 1.00 96.75 454 PHE A CA 1
ATOM 3609 C C . PHE A 1 454 ? 3.799 -12.631 -10.375 1.00 96.75 454 PHE A C 1
ATOM 3611 O O . PHE A 1 454 ? 2.651 -12.907 -10.727 1.00 96.75 454 PHE A O 1
ATOM 3618 N N . ALA A 1 455 ? 4.283 -11.391 -10.490 1.00 95.69 455 ALA A N 1
ATOM 3619 C CA . ALA A 1 455 ? 3.557 -10.333 -11.178 1.00 95.69 455 ALA A CA 1
ATOM 3620 C C . ALA A 1 455 ? 4.502 -9.310 -11.817 1.00 95.69 455 ALA A C 1
ATOM 3622 O O . ALA A 1 455 ? 5.648 -9.152 -11.404 1.00 95.69 455 ALA A O 1
ATOM 3623 N N . TYR A 1 456 ? 4.021 -8.594 -12.827 1.00 95.81 456 TYR A N 1
ATOM 3624 C CA . TYR A 1 456 ? 4.757 -7.530 -13.493 1.00 95.81 456 TYR A CA 1
ATOM 3625 C C . TYR A 1 456 ? 3.869 -6.325 -13.796 1.00 95.81 456 TYR A C 1
ATOM 3627 O O . TYR A 1 456 ? 2.658 -6.454 -13.974 1.00 95.81 456 TYR A O 1
ATOM 3635 N N . ARG A 1 457 ? 4.474 -5.143 -13.886 1.00 94.06 457 ARG A N 1
ATOM 3636 C CA . ARG A 1 457 ? 3.826 -3.907 -14.339 1.00 94.06 457 ARG A CA 1
ATOM 3637 C C . ARG A 1 457 ? 4.725 -3.204 -15.344 1.00 94.06 457 ARG A C 1
ATOM 3639 O O . ARG A 1 457 ? 5.927 -3.085 -15.133 1.00 94.06 457 ARG A O 1
ATOM 3646 N N . THR A 1 458 ? 4.125 -2.679 -16.402 1.00 94.69 458 THR A N 1
ATOM 3647 C CA . THR A 1 458 ? 4.801 -1.868 -17.421 1.00 94.69 458 THR A CA 1
ATOM 3648 C C . THR A 1 458 ? 4.392 -0.407 -17.280 1.00 94.69 458 THR A C 1
ATOM 3650 O O . THR A 1 458 ? 3.215 -0.128 -17.042 1.00 94.69 458 THR A O 1
ATOM 3653 N N . HIS A 1 459 ? 5.328 0.523 -17.453 1.00 92.44 459 HIS A N 1
ATOM 3654 C CA . HIS A 1 459 ? 5.032 1.954 -17.461 1.00 92.44 459 HIS A CA 1
ATOM 3655 C C . HIS A 1 459 ? 5.904 2.705 -18.470 1.00 92.44 459 HIS A C 1
ATOM 3657 O O . HIS A 1 459 ? 7.125 2.543 -18.498 1.00 92.44 459 HIS A O 1
ATOM 3663 N N . THR A 1 460 ? 5.232 3.536 -19.263 1.00 93.62 460 THR A N 1
ATOM 3664 C CA . THR A 1 460 ? 5.787 4.560 -20.154 1.00 93.62 460 THR A CA 1
ATOM 3665 C C . THR A 1 460 ? 4.845 5.765 -20.139 1.00 93.62 460 THR A C 1
ATOM 3667 O O . THR A 1 460 ? 3.713 5.665 -19.644 1.00 93.62 460 THR A O 1
ATOM 3670 N N . HIS A 1 461 ? 5.266 6.875 -20.740 1.00 90.44 461 HIS A N 1
ATOM 3671 C CA . HIS A 1 461 ? 4.348 7.919 -21.184 1.00 90.44 461 HIS A CA 1
ATOM 3672 C C . HIS A 1 461 ? 3.850 7.595 -22.611 1.00 90.44 461 HIS A C 1
ATOM 3674 O O . HIS A 1 461 ? 3.713 6.428 -22.992 1.00 90.44 461 HIS A O 1
ATOM 3680 N N . SER A 1 462 ? 3.508 8.625 -23.390 1.00 93.50 462 SER A N 1
ATOM 3681 C CA . SER A 1 462 ? 2.769 8.539 -24.660 1.00 93.50 462 SER A CA 1
ATOM 3682 C C . SER A 1 462 ? 3.446 7.791 -25.825 1.00 93.50 462 SER A C 1
ATOM 3684 O O . SER A 1 462 ? 2.757 7.355 -26.750 1.00 93.50 462 SER A O 1
ATOM 3686 N N . LEU A 1 463 ? 4.776 7.678 -25.836 1.00 96.88 463 LEU A N 1
ATOM 3687 C CA . LEU A 1 463 ? 5.558 7.144 -26.957 1.00 96.88 463 LEU A CA 1
ATOM 3688 C C . LEU A 1 463 ? 5.699 5.619 -26.910 1.00 96.88 463 LEU A C 1
ATOM 3690 O O . LEU A 1 463 ? 5.995 5.008 -27.941 1.00 96.88 463 LEU A O 1
ATOM 3694 N N . GLY A 1 464 ? 5.486 5.001 -25.746 1.00 97.06 464 GLY A N 1
ATOM 3695 C CA . GLY A 1 464 ? 5.585 3.554 -25.576 1.00 97.06 464 GLY A CA 1
ATOM 3696 C C . GLY A 1 464 ? 4.520 2.797 -26.363 1.00 97.06 464 GLY A C 1
ATOM 3697 O O . GLY A 1 464 ? 3.344 3.154 -26.345 1.00 97.06 464 GLY A O 1
ATOM 3698 N N . LYS A 1 465 ? 4.944 1.742 -27.067 1.00 97.31 465 LYS A N 1
ATOM 3699 C CA . LYS A 1 465 ? 4.057 0.833 -27.815 1.00 97.31 465 LYS A CA 1
ATOM 3700 C C . LYS A 1 465 ? 4.055 -0.577 -27.250 1.00 97.31 465 LYS A C 1
ATOM 3702 O O . LYS A 1 465 ? 3.011 -1.212 -27.197 1.00 97.31 465 LYS A O 1
ATOM 3707 N N . VAL A 1 466 ? 5.216 -1.057 -26.813 1.00 98.06 466 VAL A N 1
ATOM 3708 C CA . VAL A 1 466 ? 5.380 -2.395 -26.236 1.00 98.06 466 VAL A CA 1
ATOM 3709 C C . VAL A 1 466 ? 6.430 -2.323 -25.146 1.00 98.06 466 VAL A C 1
ATOM 3711 O O . VAL A 1 466 ? 7.479 -1.716 -25.355 1.00 98.06 466 VAL A O 1
ATOM 3714 N N . VAL A 1 467 ? 6.171 -2.959 -24.009 1.00 98.56 467 VAL A N 1
ATOM 3715 C CA . VAL A 1 467 ? 7.188 -3.231 -22.994 1.00 98.56 467 VAL A CA 1
ATOM 3716 C C . VAL A 1 467 ? 7.216 -4.727 -22.725 1.00 98.56 467 VAL A C 1
ATOM 3718 O O . VAL A 1 467 ? 6.176 -5.335 -22.461 1.00 98.56 467 VAL A O 1
ATOM 3721 N N . SER A 1 468 ? 8.407 -5.311 -22.783 1.00 98.44 468 SER A N 1
ATOM 3722 C CA . SER A 1 468 ? 8.655 -6.732 -22.544 1.00 98.44 468 SER A CA 1
ATOM 3723 C C . SER A 1 468 ? 9.782 -6.919 -21.537 1.00 98.44 468 SER A C 1
ATOM 3725 O O . SER A 1 468 ? 10.794 -6.224 -21.633 1.00 98.44 468 SER A O 1
ATOM 3727 N N . GLY A 1 469 ? 9.625 -7.867 -20.617 1.00 98.38 469 GLY A N 1
ATOM 3728 C CA . GLY A 1 469 ? 10.641 -8.254 -19.642 1.00 98.38 469 GLY A CA 1
ATOM 3729 C C . GLY A 1 469 ? 10.947 -9.747 -19.703 1.00 98.38 469 GLY A C 1
ATOM 3730 O O . GLY A 1 469 ? 10.052 -10.562 -19.941 1.00 98.38 469 GLY A O 1
ATOM 3731 N N . TYR A 1 470 ? 12.208 -10.098 -19.471 1.00 98.69 470 TYR A N 1
ATOM 3732 C CA . TYR A 1 470 ? 12.759 -11.437 -19.637 1.00 98.69 470 TYR A CA 1
ATOM 3733 C C . TYR A 1 470 ? 13.682 -11.817 -18.479 1.00 98.69 470 TYR A C 1
ATOM 3735 O O . TYR A 1 470 ? 14.395 -10.973 -17.934 1.00 98.69 470 TYR A O 1
ATOM 3743 N N . ARG A 1 471 ? 13.713 -13.113 -18.167 1.00 98.31 471 ARG A N 1
ATOM 3744 C CA . ARG A 1 471 ? 14.861 -13.769 -17.534 1.00 98.31 471 ARG A CA 1
ATOM 3745 C C . ARG A 1 471 ? 15.766 -14.284 -18.647 1.00 98.31 471 ARG A C 1
ATOM 3747 O O . ARG A 1 471 ? 15.271 -14.896 -19.592 1.00 98.31 471 ARG A O 1
ATOM 3754 N N . VAL A 1 472 ? 17.068 -14.099 -18.501 1.00 98.31 472 VAL A N 1
ATOM 3755 C CA . VAL A 1 472 ? 18.090 -14.640 -19.394 1.00 98.31 472 VAL A CA 1
ATOM 3756 C C . VAL A 1 472 ? 19.008 -15.543 -18.585 1.00 98.31 472 VAL A C 1
ATOM 3758 O O . VAL A 1 472 ? 19.661 -15.075 -17.653 1.00 98.31 472 VAL A O 1
ATOM 3761 N N . ARG A 1 473 ? 19.048 -16.831 -18.929 1.00 97.50 473 ARG A N 1
ATOM 3762 C CA . ARG A 1 473 ? 19.931 -17.811 -18.289 1.00 97.50 473 ARG A CA 1
ATOM 3763 C C . ARG A 1 473 ? 20.910 -18.355 -19.310 1.00 97.50 473 ARG A C 1
ATOM 3765 O O . ARG A 1 473 ? 20.496 -18.830 -20.362 1.00 97.50 473 ARG A O 1
ATOM 3772 N N . LYS A 1 474 ? 22.194 -18.292 -18.981 1.00 96.31 474 LYS A N 1
ATOM 3773 C CA . LYS A 1 474 ? 23.256 -18.838 -19.818 1.00 96.31 474 LYS A CA 1
ATOM 3774 C C . LYS A 1 474 ? 23.419 -20.332 -19.543 1.00 96.31 474 LYS A C 1
ATOM 3776 O O . LYS A 1 474 ? 23.447 -20.727 -18.379 1.00 96.31 474 LYS A O 1
ATOM 3781 N N . ASP A 1 475 ? 23.506 -21.142 -20.590 1.00 95.94 475 ASP A N 1
ATOM 3782 C CA . ASP A 1 475 ? 23.835 -22.564 -20.467 1.00 95.94 475 ASP A CA 1
ATOM 3783 C C . ASP A 1 475 ? 25.354 -22.823 -20.474 1.00 95.94 475 ASP A C 1
ATOM 3785 O O . ASP A 1 475 ? 26.170 -21.901 -20.549 1.00 95.94 475 ASP A O 1
ATOM 3789 N N . GLU A 1 476 ? 25.742 -24.095 -20.370 1.00 94.75 476 GLU A N 1
ATOM 3790 C CA . GLU A 1 476 ? 27.149 -24.519 -20.352 1.00 94.75 476 GLU A CA 1
ATOM 3791 C C . GLU A 1 476 ? 27.894 -24.200 -21.661 1.00 94.75 476 GLU A C 1
ATOM 3793 O O . GLU A 1 476 ? 29.114 -24.033 -21.650 1.00 94.75 476 GLU A O 1
ATOM 3798 N N . GLU A 1 477 ? 27.174 -24.064 -22.777 1.00 94.75 477 GLU A N 1
ATOM 3799 C CA . GLU A 1 477 ? 27.720 -23.715 -24.095 1.00 94.75 477 GLU A CA 1
ATOM 3800 C C . GLU A 1 477 ? 27.861 -22.192 -24.279 1.00 94.75 477 GLU A C 1
ATOM 3802 O O . GLU A 1 477 ? 28.411 -21.717 -25.275 1.00 94.75 477 GLU A O 1
ATOM 3807 N N . GLY A 1 478 ? 27.406 -21.406 -23.299 1.00 93.31 478 GLY A N 1
ATOM 3808 C CA . GLY A 1 478 ? 27.450 -19.951 -23.323 1.00 93.31 478 GLY A CA 1
ATOM 3809 C C . GLY A 1 478 ? 26.278 -19.302 -24.064 1.00 93.31 478 GLY A C 1
ATOM 3810 O O . GLY A 1 478 ? 26.325 -18.092 -24.320 1.00 93.31 478 GLY A O 1
ATOM 3811 N N . ILE A 1 479 ? 25.238 -20.070 -24.394 1.00 96.25 479 ILE A N 1
ATOM 3812 C CA . ILE A 1 479 ? 24.030 -19.610 -25.080 1.00 96.25 479 ILE A CA 1
ATOM 3813 C C . ILE A 1 479 ? 23.064 -19.020 -24.050 1.00 96.25 479 ILE A C 1
ATOM 3815 O O . ILE A 1 479 ? 22.758 -19.627 -23.025 1.00 96.25 479 ILE A O 1
ATOM 3819 N N . ASP A 1 480 ? 22.590 -17.806 -24.319 1.00 97.50 480 ASP A N 1
ATOM 3820 C CA . ASP A 1 480 ? 21.593 -17.127 -23.502 1.00 97.50 480 ASP A CA 1
ATOM 3821 C C . ASP A 1 480 ? 20.179 -17.613 -23.875 1.00 97.50 480 ASP A C 1
ATOM 3823 O O . ASP A 1 480 ? 19.690 -17.396 -24.985 1.00 97.50 480 ASP A O 1
ATOM 3827 N N . HIS A 1 481 ? 19.489 -18.231 -22.916 1.00 97.81 481 HIS A N 1
ATOM 3828 C CA . HIS A 1 481 ? 18.094 -18.656 -23.033 1.00 97.81 481 HIS A CA 1
ATOM 3829 C C . HIS A 1 481 ? 17.158 -17.595 -22.462 1.00 97.81 481 HIS A C 1
ATOM 3831 O O . HIS A 1 481 ? 17.172 -17.307 -21.261 1.00 97.81 481 HIS A O 1
ATOM 3837 N N . TRP A 1 482 ? 16.309 -17.034 -23.321 1.00 98.19 482 TRP A N 1
ATOM 3838 C CA . TRP A 1 482 ? 15.392 -15.948 -22.983 1.00 98.19 482 TRP A CA 1
ATOM 3839 C C . TRP A 1 482 ? 14.011 -16.484 -22.620 1.00 98.19 482 TRP A C 1
ATOM 3841 O O . TRP A 1 482 ? 13.294 -17.041 -23.446 1.00 98.19 482 TRP A O 1
ATOM 3851 N N . THR A 1 483 ? 13.603 -16.283 -21.372 1.00 98.44 483 THR A N 1
ATOM 3852 C CA . THR A 1 483 ? 12.275 -16.652 -20.873 1.00 98.44 483 THR A CA 1
ATOM 3853 C C . THR A 1 483 ? 11.446 -15.397 -20.663 1.00 98.44 483 THR A C 1
ATOM 3855 O O . THR A 1 483 ? 11.808 -14.539 -19.857 1.00 98.44 483 THR A O 1
ATOM 3858 N N . LEU A 1 484 ? 10.330 -15.279 -21.382 1.00 98.50 484 LEU A N 1
ATOM 3859 C CA . LEU A 1 484 ? 9.437 -14.130 -21.269 1.00 98.50 484 LEU A CA 1
ATOM 3860 C C . LEU A 1 484 ? 8.740 -14.122 -19.900 1.00 98.50 484 LEU A C 1
ATOM 3862 O O . LEU A 1 484 ? 8.008 -15.048 -19.560 1.00 98.50 484 LEU A O 1
ATOM 3866 N N . LEU A 1 485 ? 8.934 -13.048 -19.135 1.00 98.38 485 LEU A N 1
ATOM 3867 C CA . LEU A 1 485 ? 8.281 -12.836 -17.839 1.00 98.38 485 LEU A CA 1
ATOM 3868 C C . LEU A 1 485 ? 6.959 -12.087 -18.002 1.00 98.38 485 LEU A C 1
ATOM 3870 O O . LEU A 1 485 ? 5.980 -12.385 -17.323 1.00 98.38 485 LEU A O 1
ATOM 3874 N N . GLY A 1 486 ? 6.915 -11.125 -18.922 1.00 97.50 486 GLY A N 1
ATOM 3875 C CA . GLY A 1 486 ? 5.721 -10.338 -19.192 1.00 97.50 486 GLY A CA 1
ATOM 3876 C C . GLY A 1 486 ? 5.889 -9.452 -20.416 1.00 97.50 486 GLY A C 1
ATOM 3877 O O . GLY A 1 486 ? 6.985 -8.980 -20.707 1.00 97.50 486 GLY A O 1
ATOM 3878 N N . LYS A 1 487 ? 4.789 -9.220 -21.131 1.00 97.56 487 LYS A N 1
ATOM 3879 C CA . LYS A 1 487 ? 4.725 -8.328 -22.293 1.00 97.56 487 LYS A CA 1
ATOM 3880 C C . LYS A 1 487 ? 3.405 -7.574 -22.286 1.00 97.56 487 LYS A C 1
ATOM 3882 O O . LYS A 1 487 ? 2.374 -8.167 -21.963 1.00 97.56 487 LYS A O 1
ATOM 3887 N N . ARG A 1 488 ? 3.413 -6.275 -22.584 1.00 95.00 488 ARG A N 1
ATOM 3888 C CA . ARG A 1 488 ? 2.171 -5.499 -22.667 1.00 95.00 488 ARG A CA 1
ATOM 3889 C C . ARG A 1 488 ? 2.308 -4.206 -23.459 1.00 95.00 488 ARG A C 1
ATOM 3891 O O . ARG A 1 488 ? 3.392 -3.637 -23.544 1.00 95.00 488 ARG A O 1
ATOM 3898 N N . ASP A 1 489 ? 1.174 -3.734 -23.972 1.00 95.44 489 ASP A N 1
ATOM 3899 C CA . ASP A 1 489 ? 0.988 -2.340 -24.365 1.00 95.44 489 ASP A CA 1
ATOM 3900 C C . ASP A 1 489 ? 0.974 -1.477 -23.087 1.00 95.44 489 ASP A C 1
ATOM 3902 O O . ASP A 1 489 ? 0.051 -1.623 -22.269 1.00 95.44 489 ASP A O 1
ATOM 3906 N N . PRO A 1 490 ? 1.967 -0.593 -22.881 1.00 91.00 490 PRO A N 1
ATOM 3907 C CA . PRO A 1 490 ? 2.051 0.221 -21.677 1.00 91.00 490 PRO A CA 1
ATOM 3908 C C . PRO A 1 490 ? 0.957 1.296 -21.589 1.00 91.00 490 PRO A C 1
ATOM 3910 O O . PRO A 1 490 ? 0.783 1.872 -20.520 1.00 91.00 490 PRO A O 1
ATOM 3913 N N . LEU A 1 491 ? 0.195 1.566 -22.655 1.00 89.38 491 LEU A N 1
ATOM 3914 C CA . LEU A 1 491 ? -0.928 2.516 -22.651 1.00 89.38 491 LEU A CA 1
ATOM 3915 C C . LEU A 1 491 ? -2.258 1.868 -22.225 1.00 89.38 491 LEU A C 1
ATOM 3917 O O . LEU A 1 491 ? -3.261 2.553 -21.988 1.00 89.38 491 LEU A O 1
ATOM 3921 N N . THR A 1 492 ? -2.281 0.539 -22.089 1.00 88.50 492 THR A N 1
ATOM 3922 C CA . THR A 1 492 ? -3.371 -0.183 -21.415 1.00 88.50 492 THR A CA 1
ATOM 3923 C C . THR A 1 492 ? -3.282 0.014 -19.890 1.00 88.50 492 THR A C 1
ATOM 3925 O O . THR A 1 492 ? -2.316 0.606 -19.409 1.00 88.50 492 THR A O 1
ATOM 3928 N N . PRO A 1 493 ? -4.277 -0.413 -19.081 1.00 84.06 493 PRO A N 1
ATOM 3929 C CA . PRO A 1 493 ? -4.252 -0.175 -17.636 1.00 84.06 493 PRO A CA 1
ATOM 3930 C C . PRO A 1 493 ? -2.945 -0.650 -16.991 1.00 84.06 493 PRO A C 1
ATOM 3932 O O . PRO A 1 493 ? -2.628 -1.839 -17.024 1.00 84.06 493 PRO A O 1
ATOM 3935 N N . GLN A 1 494 ? -2.199 0.275 -16.390 1.00 81.38 494 GLN A N 1
ATOM 3936 C CA . GLN A 1 494 ? -0.858 0.035 -15.847 1.00 81.38 494 GLN A CA 1
ATOM 3937 C C . GLN A 1 494 ? -0.904 -0.486 -14.401 1.00 81.38 494 GLN A C 1
ATOM 3939 O O . GLN A 1 494 ? -0.343 0.115 -13.483 1.00 81.38 494 GLN A O 1
ATOM 3944 N N . MET A 1 495 ? -1.608 -1.596 -14.197 1.00 85.94 495 MET A N 1
ATOM 3945 C CA . MET A 1 495 ? -1.626 -2.353 -12.940 1.00 85.94 495 MET A CA 1
ATOM 3946 C C . MET A 1 495 ? -0.613 -3.507 -12.980 1.00 85.94 495 MET A C 1
ATOM 3948 O O . MET A 1 495 ? 0.039 -3.735 -14.000 1.00 85.94 495 MET A O 1
ATOM 3952 N N . PHE A 1 496 ? -0.486 -4.237 -11.873 1.00 88.81 496 PHE A N 1
ATOM 3953 C CA . PHE A 1 496 ? 0.266 -5.490 -11.850 1.00 88.81 496 PHE A CA 1
ATOM 3954 C C . PHE A 1 496 ? -0.553 -6.635 -12.456 1.00 88.81 496 PHE A C 1
ATOM 3956 O O . PHE A 1 496 ? -1.715 -6.834 -12.101 1.00 88.81 496 PHE A O 1
ATOM 3963 N N . TYR A 1 497 ? 0.070 -7.394 -13.353 1.00 89.19 497 TYR A N 1
ATOM 3964 C CA . TYR A 1 497 ? -0.479 -8.581 -14.004 1.00 89.19 497 TYR A CA 1
ATOM 3965 C C . TYR A 1 497 ? 0.346 -9.813 -13.635 1.00 89.19 497 TYR A C 1
ATOM 3967 O O . TYR A 1 497 ? 1.548 -9.666 -13.432 1.00 89.19 497 TYR A O 1
ATOM 3975 N N . PRO A 1 498 ? -0.244 -11.018 -13.581 1.00 93.00 498 PRO A N 1
ATOM 3976 C CA . PRO A 1 498 ? 0.518 -12.245 -13.369 1.00 93.00 498 PRO A CA 1
ATOM 3977 C C . PRO A 1 498 ? 1.614 -12.427 -14.422 1.00 93.00 498 PRO A C 1
ATOM 3979 O O . PRO A 1 498 ? 1.399 -12.127 -15.598 1.00 93.00 498 PRO A O 1
ATOM 3982 N N . THR A 1 499 ? 2.777 -12.919 -14.008 1.00 95.44 499 THR A N 1
ATOM 3983 C CA . THR A 1 499 ? 3.877 -13.260 -14.920 1.00 95.44 499 THR A CA 1
ATOM 3984 C C . THR A 1 499 ? 3.547 -14.477 -15.781 1.00 95.44 499 THR A C 1
ATOM 3986 O O . THR A 1 499 ? 2.759 -15.340 -15.399 1.00 95.44 499 THR A O 1
ATOM 3989 N N . LEU A 1 500 ? 4.150 -14.536 -16.971 1.00 95.31 500 LEU A N 1
ATOM 3990 C CA . LEU A 1 500 ? 3.990 -15.647 -17.918 1.00 95.31 500 LEU A CA 1
ATOM 3991 C C . LEU A 1 500 ? 4.847 -16.864 -17.549 1.00 95.31 500 LEU A C 1
ATOM 3993 O O . LEU A 1 500 ? 4.510 -17.986 -17.913 1.00 95.31 500 LEU A O 1
ATOM 3997 N N . SER A 1 501 ? 5.931 -16.640 -16.809 1.00 94.12 501 SER A N 1
ATOM 3998 C CA . SER A 1 501 ? 6.738 -17.679 -16.178 1.00 94.12 501 SER A CA 1
ATOM 3999 C C . SER A 1 501 ? 6.961 -17.314 -14.716 1.00 94.12 501 SER A C 1
ATOM 4001 O O . SER A 1 501 ? 7.217 -16.152 -14.396 1.00 94.12 501 SER A O 1
ATOM 4003 N N . ASN A 1 502 ? 6.865 -18.325 -13.854 1.00 93.75 502 ASN A N 1
ATOM 4004 C CA . ASN A 1 502 ? 7.146 -18.233 -12.421 1.00 93.75 502 ASN A CA 1
ATOM 4005 C C . ASN A 1 502 ? 8.430 -18.994 -12.058 1.00 93.75 502 ASN A C 1
ATOM 4007 O O . ASN A 1 502 ? 8.663 -19.297 -10.886 1.00 93.75 502 ASN A O 1
ATOM 4011 N N . ASP A 1 503 ? 9.234 -19.360 -13.062 1.00 96.06 503 ASP A N 1
ATOM 4012 C CA . ASP A 1 503 ? 10.477 -20.079 -12.833 1.00 96.06 503 ASP A CA 1
ATOM 4013 C C . ASP A 1 503 ? 11.417 -19.255 -11.952 1.00 96.06 503 ASP A C 1
ATOM 4015 O O . ASP A 1 503 ? 11.522 -18.033 -12.089 1.00 96.06 503 ASP A O 1
ATOM 4019 N N . ALA A 1 504 ? 12.165 -19.954 -11.104 1.00 97.56 504 ALA A N 1
ATOM 4020 C CA . ALA A 1 504 ? 13.190 -19.352 -10.272 1.00 97.56 504 ALA A CA 1
ATOM 4021 C C . ALA A 1 504 ? 14.199 -18.547 -11.109 1.00 97.56 504 ALA A C 1
ATOM 4023 O O . ALA A 1 504 ? 14.722 -19.032 -12.124 1.00 97.56 504 ALA A O 1
ATOM 4024 N N . ILE A 1 505 ? 14.495 -17.341 -10.630 1.00 98.31 505 ILE A N 1
ATOM 4025 C CA . ILE A 1 505 ? 15.618 -16.515 -11.063 1.00 98.31 505 ILE A CA 1
ATOM 4026 C C . ILE A 1 505 ? 16.666 -16.592 -9.949 1.00 98.31 505 ILE A C 1
ATOM 4028 O O . ILE A 1 505 ? 16.361 -16.335 -8.782 1.00 98.31 505 ILE A O 1
ATOM 4032 N N . THR A 1 506 ? 17.878 -16.997 -10.299 1.00 97.38 506 THR A N 1
ATOM 4033 C CA . THR A 1 506 ? 18.963 -17.299 -9.355 1.00 97.38 506 THR A CA 1
ATOM 4034 C C . THR A 1 506 ? 20.191 -16.445 -9.639 1.00 97.38 506 THR A C 1
ATOM 4036 O O . THR A 1 506 ? 20.266 -15.777 -10.669 1.00 97.38 506 THR A O 1
ATOM 4039 N N . GLN A 1 507 ? 21.176 -16.491 -8.741 1.00 97.06 507 GLN A N 1
ATOM 4040 C CA . GLN A 1 507 ? 22.475 -15.857 -8.958 1.00 97.06 507 GLN A CA 1
ATOM 4041 C C . GLN A 1 507 ? 23.070 -16.239 -10.328 1.00 97.06 507 GLN A C 1
ATOM 4043 O O . GLN A 1 507 ? 23.029 -17.407 -10.719 1.00 97.06 507 GLN A O 1
ATOM 4048 N N . GLY A 1 508 ? 23.600 -15.252 -11.052 1.00 95.50 508 GLY A N 1
ATOM 4049 C CA . GLY A 1 508 ? 24.168 -15.397 -12.397 1.00 95.50 508 GLY A CA 1
ATOM 4050 C C . GLY A 1 508 ? 23.156 -15.289 -13.545 1.00 95.50 508 GLY A C 1
ATOM 4051 O O . GLY A 1 508 ? 23.552 -15.053 -14.689 1.00 95.50 508 GLY A O 1
ATOM 4052 N N . ASP A 1 509 ? 21.851 -15.402 -13.273 1.00 97.69 509 ASP A N 1
ATOM 4053 C CA . ASP A 1 509 ? 20.839 -15.039 -14.268 1.00 97.69 509 ASP A CA 1
ATOM 4054 C C . ASP A 1 509 ? 20.872 -13.537 -14.529 1.00 97.69 509 ASP A C 1
ATOM 4056 O O . ASP A 1 509 ? 21.194 -12.742 -13.647 1.00 97.69 509 ASP A O 1
ATOM 4060 N N . LYS A 1 510 ? 20.437 -13.122 -15.718 1.00 97.44 510 LYS A N 1
ATOM 4061 C CA . LYS A 1 510 ? 20.166 -11.714 -16.004 1.00 97.44 510 LYS A CA 1
ATOM 4062 C C . LYS A 1 510 ? 18.668 -11.485 -16.072 1.00 97.44 510 LYS A C 1
ATOM 4064 O O . LYS A 1 510 ? 17.905 -12.326 -16.547 1.00 97.44 510 LYS A O 1
ATOM 4069 N N . VAL A 1 511 ? 18.246 -10.306 -15.654 1.00 97.94 511 VAL A N 1
ATOM 4070 C CA . VAL A 1 511 ? 16.902 -9.794 -15.911 1.00 97.94 511 VAL A CA 1
ATOM 4071 C C . VAL A 1 511 ? 17.016 -8.651 -16.900 1.00 97.94 511 VAL A C 1
ATOM 4073 O O . VAL A 1 511 ? 17.873 -7.783 -16.746 1.00 97.94 511 VAL A O 1
ATOM 4076 N N . ALA A 1 512 ? 16.182 -8.661 -17.933 1.00 98.25 512 ALA A N 1
ATOM 4077 C CA . ALA A 1 512 ? 16.267 -7.710 -19.032 1.00 98.25 512 ALA A CA 1
ATOM 4078 C C . ALA A 1 512 ? 14.884 -7.162 -19.387 1.00 98.25 512 ALA A C 1
ATOM 4080 O O . ALA A 1 512 ? 13.901 -7.900 -19.366 1.00 98.25 512 ALA A O 1
ATOM 4081 N N . ALA A 1 513 ? 14.794 -5.879 -19.735 1.00 98.31 513 ALA A N 1
ATOM 4082 C CA . ALA A 1 513 ? 13.571 -5.279 -20.261 1.00 98.31 513 ALA A CA 1
ATOM 4083 C C . ALA A 1 513 ? 13.840 -4.379 -21.474 1.00 98.31 513 ALA A C 1
ATOM 4085 O O . ALA A 1 513 ? 14.870 -3.708 -21.549 1.00 98.31 513 ALA A O 1
ATOM 4086 N N . ARG A 1 514 ? 12.890 -4.364 -22.413 1.00 98.25 514 ARG A N 1
ATOM 4087 C CA . ARG A 1 514 ? 12.882 -3.504 -23.602 1.00 98.25 514 ARG A CA 1
ATOM 4088 C C . ARG A 1 514 ? 11.559 -2.755 -23.670 1.00 98.25 514 ARG A C 1
ATOM 4090 O O . ARG A 1 514 ? 10.498 -3.376 -23.620 1.00 98.25 514 ARG A O 1
ATOM 4097 N N . CYS A 1 515 ? 11.625 -1.440 -23.853 1.00 98.50 515 CYS A N 1
ATOM 4098 C CA . CYS A 1 515 ? 10.500 -0.632 -24.302 1.00 98.50 515 CYS A CA 1
ATOM 4099 C C . CYS A 1 515 ? 10.699 -0.246 -25.766 1.00 98.50 515 CYS A C 1
ATOM 4101 O O . CYS A 1 515 ? 11.711 0.347 -26.144 1.00 98.50 515 CYS A O 1
ATOM 4103 N N . THR A 1 516 ? 9.704 -0.550 -26.589 1.00 98.25 516 THR A N 1
ATOM 4104 C CA . THR A 1 516 ? 9.629 -0.083 -27.969 1.00 98.25 516 THR A CA 1
ATOM 4105 C C . THR A 1 516 ? 8.914 1.257 -27.997 1.00 98.25 516 THR A C 1
ATOM 4107 O O . THR A 1 516 ? 7.705 1.326 -27.760 1.00 98.25 516 THR A O 1
ATOM 4110 N N . MET A 1 517 ? 9.673 2.310 -28.295 1.00 97.81 517 MET A N 1
ATOM 4111 C CA . MET A 1 517 ? 9.191 3.685 -28.365 1.00 97.81 517 MET A CA 1
ATOM 4112 C C . MET A 1 517 ? 8.999 4.096 -29.820 1.00 97.81 517 MET A C 1
ATOM 4114 O O . MET A 1 517 ? 9.848 3.814 -30.664 1.00 97.81 517 MET A O 1
ATOM 4118 N N . VAL A 1 518 ? 7.906 4.795 -30.120 1.00 97.88 518 VAL A N 1
ATOM 4119 C CA . VAL A 1 518 ? 7.672 5.403 -31.436 1.00 97.88 518 VAL A CA 1
ATOM 4120 C C . VAL A 1 518 ? 7.411 6.887 -31.238 1.00 97.88 518 VAL A C 1
ATOM 4122 O O . VAL A 1 518 ? 6.367 7.281 -30.722 1.00 97.88 518 VAL A O 1
ATOM 4125 N N . SER A 1 519 ? 8.383 7.707 -31.634 1.00 97.38 519 SER A N 1
ATOM 4126 C CA . SER A 1 519 ? 8.299 9.158 -31.520 1.00 97.38 519 SER A CA 1
ATOM 4127 C C . SER A 1 519 ? 7.646 9.770 -32.752 1.00 97.38 519 SER A C 1
ATOM 4129 O O . SER A 1 519 ? 8.159 9.644 -33.858 1.00 97.38 519 SER A O 1
ATOM 4131 N N . GLU A 1 520 ? 6.554 10.501 -32.541 1.00 95.81 520 GLU A N 1
ATOM 4132 C CA . GLU A 1 520 ? 5.951 11.419 -33.524 1.00 95.81 520 GLU A CA 1
ATOM 4133 C C . GLU A 1 520 ? 6.337 12.883 -33.238 1.00 95.81 520 GLU A C 1
ATOM 4135 O O . GLU A 1 520 ? 5.847 13.830 -33.856 1.00 95.81 520 GLU A O 1
ATOM 4140 N N . ARG A 1 521 ? 7.217 13.094 -32.253 1.00 95.88 521 ARG A N 1
ATOM 4141 C CA . ARG A 1 521 ? 7.663 14.420 -31.826 1.00 95.88 521 ARG A CA 1
ATOM 4142 C C . ARG A 1 521 ? 8.785 14.905 -32.747 1.00 95.88 521 ARG A C 1
ATOM 4144 O O . ARG A 1 521 ? 9.640 14.133 -33.170 1.00 95.88 521 ARG A O 1
ATOM 4151 N N . LYS A 1 522 ? 8.834 16.221 -32.993 1.00 97.00 522 LYS A N 1
ATOM 4152 C CA . LYS A 1 522 ? 9.896 16.889 -33.782 1.00 97.00 522 LYS A CA 1
ATOM 4153 C C . LYS A 1 522 ? 11.152 17.251 -32.973 1.00 97.00 522 LYS A C 1
ATOM 4155 O O . LYS A 1 522 ? 12.078 17.843 -33.515 1.00 97.00 522 LYS A O 1
ATOM 4160 N N . ARG A 1 523 ? 11.182 16.918 -31.680 1.00 96.62 523 ARG A N 1
ATOM 4161 C CA . ARG A 1 523 ? 12.304 17.154 -30.756 1.00 96.62 523 ARG A CA 1
ATOM 4162 C C . ARG A 1 523 ? 12.788 15.835 -30.162 1.00 96.62 523 ARG A C 1
ATOM 4164 O O . ARG A 1 523 ? 12.027 14.869 -30.114 1.00 96.62 523 ARG A O 1
ATOM 4171 N N . ILE A 1 524 ? 14.021 15.827 -29.667 1.00 96.50 524 ILE A N 1
ATOM 4172 C CA . ILE A 1 524 ? 14.531 14.733 -28.835 1.00 96.50 524 ILE A CA 1
ATOM 4173 C C . ILE A 1 524 ? 13.701 14.674 -27.549 1.00 96.50 524 ILE A C 1
ATOM 4175 O O . ILE A 1 524 ? 13.464 15.707 -26.925 1.00 96.50 524 ILE A O 1
ATOM 4179 N N . THR A 1 525 ? 13.276 13.474 -27.161 1.00 95.88 525 THR A N 1
ATOM 4180 C CA . THR A 1 525 ? 12.605 13.226 -25.877 1.00 95.88 525 THR A CA 1
ATOM 4181 C C . THR A 1 525 ? 13.588 12.544 -24.932 1.00 95.88 525 THR A C 1
ATOM 4183 O O . THR A 1 525 ? 14.275 11.607 -25.336 1.00 95.88 525 THR A O 1
ATOM 4186 N N . LYS A 1 526 ? 13.701 13.040 -23.699 1.00 92.81 526 LYS A N 1
ATOM 4187 C CA . LYS A 1 526 ? 14.590 12.490 -22.666 1.00 92.81 526 LYS A CA 1
ATOM 4188 C C . LYS A 1 526 ? 13.794 11.628 -21.690 1.00 92.81 526 LYS A C 1
ATOM 4190 O O . LYS A 1 526 ? 12.570 11.722 -21.653 1.00 92.81 526 LYS A O 1
ATOM 4195 N N . ILE A 1 527 ? 14.492 10.818 -20.897 1.00 90.12 527 ILE A N 1
ATOM 4196 C CA . ILE A 1 527 ? 13.882 10.162 -19.739 1.00 90.12 527 ILE A CA 1
ATOM 4197 C C . ILE A 1 527 ? 13.679 11.170 -18.603 1.00 90.12 527 ILE A C 1
ATOM 4199 O O . ILE A 1 527 ? 14.604 11.910 -18.269 1.00 90.12 527 ILE A O 1
ATOM 4203 N N . GLY A 1 528 ? 12.476 11.202 -18.030 1.00 81.62 528 GLY A N 1
ATOM 4204 C CA . GLY A 1 528 ? 12.066 12.180 -17.023 1.00 81.62 528 GLY A CA 1
ATOM 4205 C C . GLY A 1 528 ? 10.632 11.965 -16.532 1.00 81.62 528 GLY A C 1
ATOM 4206 O O . GLY A 1 528 ? 9.940 11.051 -16.973 1.00 81.62 528 GLY A O 1
ATOM 4207 N N . ALA A 1 529 ? 10.199 12.794 -15.582 1.00 71.94 529 ALA A N 1
ATOM 4208 C CA . ALA A 1 529 ? 8.941 12.611 -14.850 1.00 71.94 529 ALA A CA 1
ATOM 4209 C C . ALA A 1 529 ? 7.737 13.367 -15.432 1.00 71.94 529 ALA A C 1
ATOM 4211 O O . ALA A 1 529 ? 6.627 13.246 -14.912 1.00 71.94 529 ALA A O 1
ATOM 4212 N N . THR A 1 530 ? 7.938 14.172 -16.478 1.00 74.88 530 THR A N 1
ATOM 4213 C CA . THR A 1 530 ? 6.872 14.998 -17.056 1.00 74.88 530 THR A CA 1
ATOM 4214 C C . THR A 1 530 ? 6.253 14.354 -18.293 1.00 74.88 530 THR A C 1
ATOM 4216 O O . THR A 1 530 ? 6.861 13.505 -18.940 1.00 74.88 530 THR A O 1
ATOM 4219 N N . ASN A 1 531 ? 5.064 14.808 -18.690 1.00 77.38 531 ASN A N 1
ATOM 4220 C CA . ASN A 1 531 ? 4.440 14.395 -19.953 1.00 77.38 531 ASN A CA 1
ATOM 4221 C C . ASN A 1 531 ? 5.261 14.802 -21.201 1.00 77.38 531 ASN A C 1
ATOM 4223 O O . ASN A 1 531 ? 5.092 14.223 -22.280 1.00 77.38 531 ASN A O 1
ATOM 4227 N N . GLU A 1 532 ? 6.158 15.781 -21.061 1.00 84.31 532 GLU A N 1
ATOM 4228 C CA . GLU A 1 532 ? 7.120 16.200 -22.081 1.00 84.31 532 GLU A CA 1
ATOM 4229 C C . GLU A 1 532 ? 8.337 15.265 -22.171 1.00 84.31 532 GLU A C 1
ATOM 4231 O O . GLU A 1 532 ? 9.011 15.241 -23.205 1.00 84.31 532 GLU A O 1
ATOM 4236 N N . ASP A 1 533 ? 8.552 14.434 -21.155 1.00 87.62 533 ASP A N 1
ATOM 4237 C CA . ASP A 1 533 ? 9.576 13.395 -21.089 1.00 87.62 533 ASP A CA 1
ATOM 4238 C C . ASP A 1 533 ? 8.981 12.003 -21.368 1.00 87.62 533 ASP A C 1
ATOM 4240 O O . ASP A 1 533 ? 7.799 11.854 -21.691 1.00 87.62 533 ASP A O 1
ATOM 4244 N N . GLU A 1 534 ? 9.808 10.968 -21.240 1.00 91.62 534 GLU A N 1
ATOM 4245 C CA . GLU A 1 534 ? 9.399 9.565 -21.263 1.00 91.62 534 GLU A CA 1
ATOM 4246 C C . GLU A 1 534 ? 9.915 8.768 -20.063 1.00 91.62 534 GLU A C 1
ATOM 4248 O O . GLU A 1 534 ? 10.858 9.163 -19.380 1.00 91.62 534 GLU A O 1
ATOM 4253 N N . MET A 1 535 ? 9.333 7.589 -19.862 1.00 92.62 535 MET A N 1
ATOM 4254 C CA . MET A 1 535 ? 9.852 6.568 -18.956 1.00 92.62 535 MET A CA 1
ATOM 4255 C C . MET A 1 535 ? 9.866 5.208 -19.649 1.00 92.62 535 MET A C 1
ATOM 4257 O O . MET A 1 535 ? 9.037 4.920 -20.507 1.00 92.62 535 MET A O 1
ATOM 4261 N N . CYS A 1 536 ? 10.791 4.342 -19.248 1.00 95.19 536 CYS A N 1
ATOM 4262 C CA . CYS A 1 536 ? 10.786 2.938 -19.635 1.00 95.19 536 CYS A CA 1
ATOM 4263 C C . CYS A 1 536 ? 10.978 2.095 -18.384 1.00 95.19 536 CYS A C 1
ATOM 4265 O O . CYS A 1 536 ? 12.110 1.889 -17.958 1.00 95.19 536 CYS A O 1
ATOM 4267 N N . ASN A 1 537 ? 9.870 1.646 -17.793 1.00 95.44 537 ASN A N 1
ATOM 4268 C CA . ASN A 1 537 ? 9.887 0.921 -16.530 1.00 95.44 537 ASN A CA 1
ATOM 4269 C C . ASN A 1 537 ? 9.187 -0.434 -16.675 1.00 95.44 537 ASN A C 1
ATOM 4271 O O . ASN A 1 537 ? 8.017 -0.516 -17.070 1.00 95.44 537 ASN A O 1
ATOM 4275 N N . PHE A 1 538 ? 9.886 -1.490 -16.274 1.00 97.38 538 PHE A N 1
ATOM 4276 C CA . PHE A 1 538 ? 9.337 -2.822 -16.064 1.00 97.38 538 PHE A CA 1
ATOM 4277 C C . PHE A 1 538 ? 9.533 -3.202 -14.596 1.00 97.38 538 PHE A C 1
ATOM 4279 O O . PHE A 1 538 ? 10.647 -3.425 -14.131 1.00 97.38 538 PHE A O 1
ATOM 4286 N N . TYR A 1 539 ? 8.439 -3.248 -13.845 1.00 96.81 539 TYR A N 1
ATOM 4287 C CA . TYR A 1 539 ? 8.443 -3.646 -12.443 1.00 96.81 539 TYR A CA 1
ATOM 4288 C C . TYR A 1 539 ? 8.168 -5.139 -12.362 1.00 96.81 539 TYR A C 1
ATOM 4290 O O . TYR A 1 539 ? 7.121 -5.582 -12.828 1.00 96.81 539 TYR A O 1
ATOM 4298 N N . LEU A 1 540 ? 9.066 -5.892 -11.739 1.00 97.62 540 LEU A N 1
ATOM 4299 C CA . LEU A 1 540 ? 8.911 -7.316 -11.482 1.00 97.62 540 LEU A CA 1
ATOM 4300 C C . LEU A 1 540 ? 8.663 -7.536 -9.988 1.00 97.62 540 LEU A C 1
ATOM 4302 O O . LEU A 1 540 ? 9.544 -7.296 -9.163 1.00 97.62 540 LEU A O 1
ATOM 4306 N N . MET A 1 541 ? 7.461 -7.989 -9.644 1.00 97.25 541 MET A N 1
ATOM 4307 C CA . MET A 1 541 ? 7.149 -8.511 -8.318 1.00 97.25 541 MET A CA 1
ATOM 4308 C C . MET A 1 541 ? 7.635 -9.948 -8.208 1.00 97.25 541 MET A C 1
ATOM 4310 O O . MET A 1 541 ? 7.319 -10.795 -9.049 1.00 97.25 541 MET A O 1
ATOM 4314 N N . TYR A 1 542 ? 8.361 -10.216 -7.134 1.00 97.75 542 TYR A N 1
ATOM 4315 C CA . TYR A 1 542 ? 8.878 -11.534 -6.808 1.00 97.75 542 TYR A CA 1
ATOM 4316 C C . TYR A 1 542 ? 8.730 -11.809 -5.315 1.00 97.75 542 TYR A C 1
ATOM 4318 O O . TYR A 1 542 ? 8.547 -10.882 -4.522 1.00 97.75 542 TYR A O 1
ATOM 4326 N N . TYR A 1 543 ? 8.833 -13.073 -4.917 1.00 98.06 543 TYR A N 1
ATOM 4327 C CA . TYR A 1 543 ? 9.070 -13.433 -3.522 1.00 98.06 543 TYR A CA 1
ATOM 4328 C C . TYR A 1 543 ? 10.373 -14.216 -3.367 1.00 98.06 543 TYR A C 1
ATOM 4330 O O . TYR A 1 543 ? 10.832 -14.872 -4.300 1.00 98.06 543 TYR A O 1
ATOM 4338 N N . VAL A 1 544 ? 10.954 -14.134 -2.176 1.00 97.62 544 VAL A N 1
ATOM 4339 C CA . VAL A 1 544 ? 12.010 -15.029 -1.681 1.00 97.62 544 VAL A CA 1
ATOM 4340 C C . VAL A 1 544 ? 11.418 -15.930 -0.604 1.00 97.62 544 VAL A C 1
ATOM 4342 O O . VAL A 1 544 ? 10.454 -15.536 0.052 1.00 97.62 544 VAL A O 1
ATOM 4345 N N . GLU A 1 545 ? 11.957 -17.132 -0.430 1.00 96.25 545 GLU A N 1
ATOM 4346 C CA . GLU A 1 545 ? 11.520 -18.074 0.604 1.00 96.25 545 GLU A CA 1
ATOM 4347 C C . GLU A 1 545 ? 12.599 -18.204 1.682 1.00 96.25 545 GLU A C 1
ATOM 4349 O O . GLU A 1 545 ? 13.768 -18.383 1.361 1.00 96.25 545 GLU A O 1
ATOM 4354 N N . ASP A 1 546 ? 12.193 -18.077 2.947 1.00 94.31 546 ASP A N 1
ATOM 4355 C CA . ASP A 1 546 ? 13.044 -18.130 4.145 1.00 94.31 546 ASP A CA 1
ATOM 4356 C C . ASP A 1 546 ? 14.204 -17.118 4.185 1.00 94.31 546 ASP A C 1
ATOM 4358 O O . ASP A 1 546 ? 15.174 -17.314 4.915 1.00 94.31 546 ASP A O 1
ATOM 4362 N N . ASP A 1 547 ? 14.086 -16.011 3.449 1.00 94.06 547 ASP A N 1
ATOM 4363 C CA . ASP A 1 547 ? 15.100 -14.954 3.370 1.00 94.06 547 ASP A CA 1
ATOM 4364 C C . ASP A 1 547 ? 14.451 -13.560 3.228 1.00 94.06 547 ASP A C 1
ATOM 4366 O O . ASP A 1 547 ? 13.242 -13.433 3.013 1.00 94.06 547 ASP A O 1
ATOM 4370 N N . GLU A 1 548 ? 15.243 -12.493 3.355 1.00 94.38 548 GLU A N 1
ATOM 4371 C CA . GLU A 1 548 ? 14.835 -11.115 3.073 1.00 94.38 548 GLU A CA 1
ATOM 4372 C C . GLU A 1 548 ? 14.881 -10.810 1.563 1.00 94.38 548 GLU A C 1
ATOM 4374 O O . GLU A 1 548 ? 15.791 -11.273 0.862 1.00 94.38 548 GLU A O 1
ATOM 4379 N N . PRO A 1 549 ? 13.952 -9.987 1.031 1.00 94.88 549 PRO A N 1
ATOM 4380 C CA . PRO A 1 549 ? 13.973 -9.582 -0.376 1.00 94.88 549 PRO A CA 1
ATOM 4381 C C . PRO A 1 549 ? 15.325 -8.981 -0.793 1.00 94.88 549 PRO A C 1
ATOM 4383 O O . PRO A 1 549 ? 16.011 -8.392 0.039 1.00 94.88 549 PRO A O 1
ATOM 4386 N N . MET A 1 550 ? 15.685 -9.073 -2.079 1.00 93.44 550 MET A N 1
ATOM 4387 C CA . MET A 1 550 ? 16.995 -8.626 -2.591 1.00 93.44 550 MET A CA 1
ATOM 4388 C C . MET A 1 550 ? 17.322 -7.185 -2.202 1.00 93.44 550 MET A C 1
ATOM 4390 O O . MET A 1 550 ? 16.438 -6.334 -2.271 1.00 93.44 550 MET A O 1
ATOM 4394 N N . ASP A 1 551 ? 18.564 -6.886 -1.847 1.00 91.38 551 ASP A N 1
ATOM 4395 C CA . ASP A 1 551 ? 18.988 -5.517 -1.530 1.00 91.38 551 ASP A CA 1
ATOM 4396 C C . ASP A 1 551 ? 18.970 -4.624 -2.780 1.00 91.38 551 ASP A C 1
ATOM 4398 O O . ASP A 1 551 ? 18.556 -3.461 -2.723 1.00 91.38 551 ASP A O 1
ATOM 4402 N N . ILE A 1 552 ? 19.318 -5.190 -3.939 1.00 88.94 552 ILE A N 1
ATOM 4403 C CA . ILE A 1 552 ? 19.208 -4.546 -5.246 1.00 88.94 552 ILE A CA 1
ATOM 4404 C C . ILE A 1 552 ? 17.724 -4.410 -5.612 1.00 88.94 552 ILE A C 1
ATOM 4406 O O . ILE A 1 552 ? 17.029 -5.375 -5.939 1.00 88.94 552 ILE A O 1
ATOM 4410 N N . LYS A 1 553 ? 17.222 -3.170 -5.574 1.00 89.19 553 LYS A N 1
ATOM 4411 C CA . LYS A 1 553 ? 15.839 -2.824 -5.967 1.00 89.19 553 LYS A CA 1
ATOM 4412 C C . LYS A 1 553 ? 15.725 -2.262 -7.382 1.00 89.19 553 LYS A C 1
ATOM 4414 O O . LYS A 1 553 ? 14.622 -2.194 -7.926 1.00 89.19 553 LYS A O 1
ATOM 4419 N N . TYR A 1 554 ? 16.850 -1.873 -7.972 1.00 91.19 554 TYR A N 1
ATOM 4420 C CA . TYR A 1 554 ? 16.911 -1.129 -9.221 1.00 91.19 554 TYR A CA 1
ATOM 4421 C C . TYR A 1 554 ? 17.939 -1.752 -10.158 1.00 91.19 554 TYR A C 1
ATOM 4423 O O . TYR A 1 554 ? 19.094 -1.934 -9.785 1.00 91.19 554 TYR A O 1
ATOM 4431 N N . CYS A 1 555 ? 17.513 -2.029 -11.383 1.00 92.81 555 CYS A N 1
ATOM 4432 C CA . CYS A 1 555 ? 18.362 -2.379 -12.507 1.00 92.81 555 CYS A CA 1
ATOM 4433 C C . CYS A 1 555 ? 18.264 -1.249 -13.534 1.00 92.81 555 CYS A C 1
ATOM 4435 O O . CYS A 1 555 ? 17.228 -1.093 -14.183 1.00 92.81 555 CYS A O 1
ATOM 4437 N N . TYR A 1 556 ? 19.311 -0.428 -13.633 1.00 92.31 556 TYR A N 1
ATOM 4438 C CA . TYR A 1 556 ? 19.353 0.732 -14.522 1.00 92.31 556 TYR A CA 1
ATOM 4439 C C . TYR A 1 556 ? 20.577 0.707 -15.427 1.00 92.31 556 TYR A C 1
ATOM 4441 O O . TYR A 1 556 ? 21.700 0.511 -14.970 1.00 92.31 556 TYR A O 1
ATOM 4449 N N . THR A 1 557 ? 20.348 0.992 -16.704 1.00 91.56 557 THR A N 1
ATOM 4450 C CA . THR A 1 557 ? 21.382 1.160 -17.730 1.00 91.56 557 THR A CA 1
ATOM 4451 C C . THR A 1 557 ? 21.311 2.566 -18.335 1.00 91.56 557 THR A C 1
ATOM 4453 O O . THR A 1 557 ? 20.349 3.317 -18.137 1.00 91.56 557 THR A O 1
ATOM 4456 N N . ALA A 1 558 ? 22.348 2.954 -19.082 1.00 88.56 558 ALA A N 1
ATOM 4457 C CA . ALA A 1 558 ? 22.442 4.281 -19.697 1.00 88.56 558 ALA A CA 1
ATOM 4458 C C . ALA A 1 558 ? 21.458 4.509 -20.866 1.00 88.56 558 ALA A C 1
ATOM 4460 O O . ALA A 1 558 ? 21.225 5.659 -21.240 1.00 88.56 558 ALA A O 1
ATOM 4461 N N . GLY A 1 559 ? 20.895 3.432 -21.424 1.00 90.44 559 GLY A N 1
ATOM 4462 C CA . GLY A 1 559 ? 20.063 3.415 -22.630 1.00 90.44 559 GLY A CA 1
ATOM 4463 C C . GLY A 1 559 ? 20.678 4.082 -23.864 1.00 90.44 559 GLY A C 1
ATOM 4464 O O . GLY A 1 559 ? 21.868 4.412 -23.885 1.00 90.44 559 GLY A O 1
ATOM 4465 N N . PRO A 1 560 ? 19.883 4.291 -24.926 1.00 89.69 560 PRO A N 1
ATOM 4466 C CA . PRO A 1 560 ? 20.355 4.895 -26.165 1.00 89.69 560 PRO A CA 1
ATOM 4467 C C . PRO A 1 560 ? 20.880 6.332 -25.984 1.00 89.69 560 PRO A C 1
ATOM 4469 O O . PRO A 1 560 ? 20.284 7.120 -25.243 1.00 89.69 560 PRO A O 1
ATOM 4472 N N . PRO A 1 561 ? 21.957 6.716 -26.697 1.00 90.50 561 PRO A N 1
ATOM 4473 C CA . PRO A 1 561 ? 22.695 5.912 -27.680 1.00 90.50 561 PRO A CA 1
ATOM 4474 C C . PRO A 1 561 ? 23.800 5.027 -27.073 1.00 90.50 561 PRO A C 1
ATOM 4476 O O . PRO A 1 561 ? 24.521 4.367 -27.814 1.00 90.50 561 PRO A O 1
ATOM 4479 N N . TYR A 1 562 ? 23.985 5.046 -25.753 1.00 90.69 562 TYR A N 1
ATOM 4480 C CA . TYR A 1 562 ? 25.159 4.468 -25.092 1.00 90.69 562 TYR A CA 1
ATOM 4481 C C . TYR A 1 562 ? 25.030 2.979 -24.776 1.00 90.69 562 TYR A C 1
ATOM 4483 O O . TYR A 1 562 ? 26.038 2.291 -24.645 1.00 90.69 562 TYR A O 1
ATOM 4491 N N . TYR A 1 563 ? 23.805 2.479 -24.652 1.00 93.38 563 TYR A N 1
ATOM 4492 C CA . TYR A 1 563 ? 23.518 1.097 -24.309 1.00 93.38 563 TYR A CA 1
ATOM 4493 C C . TYR A 1 563 ? 22.424 0.532 -25.212 1.00 93.38 563 TYR A C 1
ATOM 4495 O O . TYR A 1 563 ? 21.382 1.158 -25.414 1.00 93.38 563 TYR A O 1
ATOM 4503 N N . SER A 1 564 ? 22.670 -0.680 -25.703 1.00 94.62 564 SER A N 1
ATOM 4504 C CA . SER A 1 564 ? 21.674 -1.574 -26.284 1.00 94.62 564 SER A CA 1
ATOM 4505 C C . SER A 1 564 ? 22.082 -3.020 -25.994 1.00 94.62 564 SER A C 1
ATOM 4507 O O . SER A 1 564 ? 23.272 -3.294 -25.816 1.00 94.62 564 SER A O 1
ATOM 4509 N N . TRP A 1 565 ? 21.139 -3.959 -25.999 1.00 95.75 565 TRP A N 1
ATOM 4510 C CA . TRP A 1 565 ? 21.416 -5.388 -25.842 1.00 95.75 565 TRP A CA 1
ATOM 4511 C C . TRP A 1 565 ? 22.387 -5.909 -26.909 1.00 95.75 565 TRP A C 1
ATOM 4513 O O . TRP A 1 565 ? 23.170 -6.808 -26.631 1.00 95.75 565 TRP A O 1
ATOM 4523 N N . LYS A 1 566 ? 22.376 -5.325 -28.118 1.00 92.12 566 LYS A N 1
ATOM 4524 C CA . LYS A 1 566 ? 23.262 -5.727 -29.225 1.00 92.12 566 LYS A CA 1
ATOM 4525 C C . LYS A 1 566 ? 24.691 -5.224 -29.089 1.00 92.12 566 LYS A C 1
ATOM 4527 O O . LYS A 1 566 ? 25.611 -5.877 -29.570 1.00 92.12 566 LYS A O 1
ATOM 4532 N N . THR A 1 567 ? 24.868 -4.027 -28.538 1.00 86.88 567 THR A N 1
ATOM 4533 C CA . THR A 1 567 ? 26.164 -3.331 -28.554 1.00 86.88 567 THR A CA 1
ATOM 4534 C C . THR A 1 567 ? 26.864 -3.340 -27.207 1.00 86.88 567 THR A C 1
ATOM 4536 O O . THR A 1 567 ? 28.061 -3.065 -27.162 1.00 86.88 567 THR A O 1
ATOM 4539 N N . SER A 1 568 ? 26.150 -3.620 -26.113 1.00 84.12 568 SER A N 1
ATOM 4540 C CA . SER A 1 568 ? 26.763 -3.671 -24.790 1.00 84.12 568 SER A CA 1
ATOM 4541 C C . SER A 1 568 ? 27.583 -4.946 -24.603 1.00 84.12 568 SER A C 1
ATOM 4543 O O . SER A 1 568 ? 27.157 -6.048 -24.951 1.00 84.12 568 SER A O 1
ATOM 4545 N N . SER A 1 569 ? 28.764 -4.794 -24.008 1.00 78.12 569 SER A N 1
ATOM 4546 C CA . SER A 1 569 ? 29.582 -5.908 -23.526 1.00 78.12 569 SER A CA 1
ATOM 4547 C C . SER A 1 569 ? 29.233 -6.327 -22.098 1.00 78.12 569 SER A C 1
ATOM 4549 O O . SER A 1 569 ? 29.681 -7.384 -21.663 1.00 78.12 569 SER A O 1
ATOM 4551 N N . ASP A 1 570 ? 28.459 -5.513 -21.373 1.00 77.12 570 ASP A N 1
ATOM 4552 C CA . ASP A 1 570 ? 28.090 -5.756 -19.979 1.00 77.12 570 ASP A CA 1
ATOM 4553 C C . ASP A 1 570 ? 26.590 -5.464 -19.729 1.00 77.12 570 ASP A C 1
ATOM 4555 O O . ASP A 1 570 ? 26.162 -4.309 -19.848 1.00 77.12 570 ASP A O 1
ATOM 4559 N N . PRO A 1 571 ? 25.763 -6.494 -19.466 1.00 80.44 571 PRO A N 1
ATOM 4560 C CA . PRO A 1 571 ? 26.085 -7.896 -19.712 1.00 80.44 571 PRO A CA 1
ATOM 4561 C C . PRO A 1 571 ? 26.179 -8.176 -21.222 1.00 80.44 571 PRO A C 1
ATOM 4563 O O . PRO A 1 571 ? 25.380 -7.662 -22.005 1.00 80.44 571 PRO A O 1
ATOM 4566 N N . HIS A 1 572 ? 27.110 -9.041 -21.638 1.00 87.50 572 HIS A N 1
ATOM 4567 C CA . HIS A 1 572 ? 27.104 -9.573 -23.003 1.00 87.50 572 HIS A CA 1
ATOM 4568 C C . HIS A 1 572 ? 25.899 -10.505 -23.184 1.00 87.50 572 HIS A C 1
ATOM 4570 O O . HIS A 1 572 ? 25.705 -11.437 -22.388 1.00 87.50 572 HIS A O 1
ATOM 4576 N N . LEU A 1 573 ? 25.100 -10.228 -24.214 1.00 93.88 573 LEU A N 1
ATOM 4577 C CA . LEU A 1 573 ? 23.848 -10.910 -24.522 1.00 93.88 573 LEU A CA 1
ATOM 4578 C C . LEU A 1 573 ? 23.886 -11.486 -25.944 1.00 93.88 573 LEU A C 1
ATOM 4580 O O . LEU A 1 573 ? 24.239 -10.782 -26.890 1.00 93.88 573 LEU A O 1
ATOM 4584 N N . ASN A 1 574 ? 23.500 -12.751 -26.106 1.00 94.88 574 ASN A N 1
ATOM 4585 C CA . ASN A 1 574 ? 23.340 -13.403 -27.409 1.00 94.88 574 ASN A CA 1
ATOM 4586 C C . ASN A 1 574 ? 21.917 -13.968 -27.594 1.00 94.88 574 ASN A C 1
ATOM 4588 O O . ASN A 1 574 ? 21.095 -13.902 -26.683 1.00 94.88 574 ASN A O 1
ATOM 4592 N N . HIS A 1 575 ? 21.594 -14.425 -28.811 1.00 95.38 575 HIS A N 1
ATOM 4593 C CA . HIS A 1 575 ? 20.266 -14.955 -29.175 1.00 95.38 575 HIS A CA 1
ATOM 4594 C C . HIS A 1 575 ? 19.092 -14.041 -28.778 1.00 95.38 575 HIS A C 1
ATOM 4596 O O . HIS A 1 575 ? 18.054 -14.491 -28.303 1.00 95.38 575 HIS A O 1
ATOM 4602 N N . ILE A 1 576 ? 19.278 -12.732 -28.966 1.00 96.44 576 ILE A N 1
ATOM 4603 C CA . ILE A 1 576 ? 18.307 -11.710 -28.572 1.00 96.44 576 ILE A CA 1
ATOM 4604 C C . ILE A 1 576 ? 16.999 -11.906 -29.365 1.00 96.44 576 ILE A C 1
ATOM 46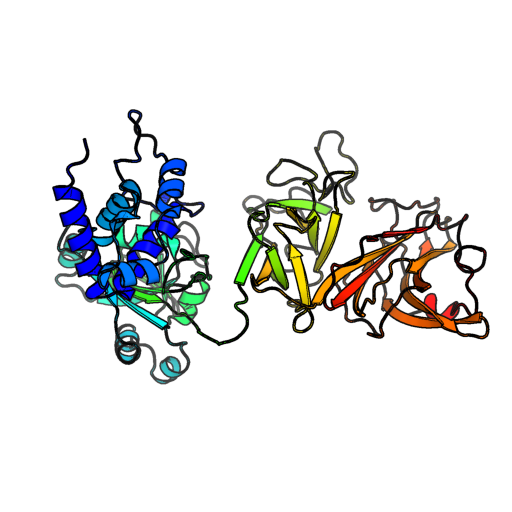06 O O . ILE A 1 576 ? 17.044 -11.886 -30.598 1.00 96.44 576 ILE A O 1
ATOM 4610 N N . PRO A 1 577 ? 15.835 -12.031 -28.697 1.00 95.94 577 PRO A N 1
ATOM 4611 C CA . PRO A 1 577 ? 14.535 -12.185 -29.351 1.00 95.94 577 PRO A CA 1
ATOM 4612 C C . PRO A 1 577 ? 14.022 -10.823 -29.840 1.00 95.94 577 PRO A C 1
ATOM 4614 O O . PRO A 1 577 ? 13.117 -10.229 -29.251 1.00 95.94 577 PRO A O 1
ATOM 4617 N N . ASP A 1 578 ? 14.677 -10.257 -30.857 1.00 94.25 578 ASP A N 1
ATOM 4618 C CA . ASP A 1 578 ? 14.459 -8.869 -31.269 1.00 94.25 578 ASP A CA 1
ATOM 4619 C C . ASP A 1 578 ? 13.022 -8.579 -31.703 1.00 94.25 578 ASP A C 1
ATOM 4621 O O . ASP A 1 578 ? 12.437 -7.581 -31.275 1.00 94.25 578 ASP A O 1
ATOM 4625 N N . ASP A 1 579 ? 12.469 -9.431 -32.564 1.00 93.94 579 ASP A N 1
ATOM 4626 C CA . ASP A 1 579 ? 11.140 -9.225 -33.127 1.00 93.94 579 ASP A CA 1
ATOM 4627 C C . ASP A 1 579 ? 10.067 -9.475 -32.068 1.00 93.94 579 ASP A C 1
ATOM 4629 O O . ASP A 1 579 ? 9.156 -8.658 -31.901 1.00 93.94 579 ASP A O 1
ATOM 4633 N N . GLU A 1 580 ? 10.215 -10.537 -31.274 1.00 94.81 580 GLU A N 1
ATOM 4634 C CA . GLU A 1 580 ? 9.285 -10.860 -30.202 1.00 94.81 580 GLU A CA 1
ATOM 4635 C C . GLU A 1 580 ? 9.307 -9.794 -29.104 1.00 94.81 580 GLU A C 1
ATOM 4637 O O . GLU A 1 580 ? 8.246 -9.415 -28.614 1.00 94.81 580 GLU A O 1
ATOM 4642 N N . ALA A 1 581 ? 10.469 -9.266 -28.714 1.00 95.06 581 ALA A N 1
ATOM 4643 C CA . ALA A 1 581 ? 10.558 -8.224 -27.686 1.00 95.06 581 ALA A CA 1
ATOM 4644 C C . ALA A 1 581 ? 9.952 -6.883 -28.138 1.00 95.06 581 ALA A C 1
ATOM 4646 O O . ALA A 1 581 ? 9.630 -6.021 -27.317 1.00 95.06 581 ALA A O 1
ATOM 4647 N N . SER A 1 582 ? 9.786 -6.681 -29.445 1.00 95.12 582 SER A N 1
ATOM 4648 C CA . SER A 1 582 ? 9.407 -5.388 -30.014 1.00 95.12 582 SER A CA 1
ATOM 4649 C C . SER A 1 582 ? 7.981 -5.304 -30.558 1.00 95.12 582 SER A C 1
ATOM 4651 O O . SER A 1 582 ? 7.580 -4.229 -31.015 1.00 95.12 582 SER A O 1
ATOM 4653 N N . GLN A 1 583 ? 7.218 -6.398 -30.513 1.00 91.75 583 GLN A N 1
ATOM 4654 C CA . GLN A 1 583 ? 5.872 -6.503 -31.088 1.00 91.75 583 GLN A CA 1
ATOM 4655 C C . GLN A 1 583 ? 4.896 -7.178 -30.109 1.00 91.75 583 GLN A C 1
ATOM 4657 O O . GLN A 1 583 ? 5.312 -8.011 -29.296 1.00 91.75 583 GLN A O 1
ATOM 4662 N N . LEU A 1 584 ? 3.615 -6.781 -30.166 1.00 85.19 584 LEU A N 1
ATOM 4663 C CA . LEU A 1 584 ? 2.532 -7.298 -29.313 1.00 85.19 584 LEU A CA 1
ATOM 4664 C C . LEU A 1 584 ? 1.931 -8.598 -29.824 1.00 85.19 584 LEU A C 1
ATOM 4666 O O . LEU A 1 584 ? 1.696 -8.684 -31.048 1.00 85.19 584 LEU A O 1
#

pLDDT: mean 83.21, std 14.43, range [28.28, 98.69]

InterPro domains:
  IPR000323 Copper type II, ascorbate-dependent monooxygenase, N-terminal [PF01082] (271-396)
  IPR000720 Peptidylglycine alpha-hydroxylating monooxygenase/peptidyl-hydroxyglycine alpha-amidating lyase [PR00790] (303-324)
  IPR000720 Peptidylglycine alpha-hydroxylating monooxygenase/peptidyl-hydroxyglycine alpha-amidating lyase [PR00790] (527-546)
  IPR008977 PHM/PNGase F domain superfamily [SSF49742] (260-414)
  IPR008977 PHM/PNGase F domain superfamily [SSF49742] (418-568)
  IPR012317 Poly(ADP-ribose) polymerase, catalytic domain [PF00644] (127-231)
  IPR014784 Copper type II, ascorbate-dependent monooxygenase-like, C-terminal [G3DSA:2.60.120.230] (421-573)
  IPR024548 Copper type II ascorbate-dependent monooxygenase, C-terminal [PF03712] (419-567)
  IPR036939 Copper type II, ascorbate-dependent monooxygenase, N-terminal domain superfamily [G3DSA:2.60.120.310] (259-420)
  IPR041400 PARP16 N-terminal domain [PF18084] (18-101)